Protein AF-A0A5Q4D9D0-F1 (afdb_monomer_lite)

Secondary structure (DSSP, 8-state):
---GGGHHHHHHHHHHGGGS-----PPPB-TTSSBPTT-EEEEEEEEETTEEEEEEEEES-TTSPEEEEE-SSTT---HHHHHHHHGGGTTTSEEEEEE-TTSGGG--TT--GGG--HHHHHHHHHHHHHHHHHHHT-S-EEEEEETHHHHHHHHHHHH-GGGEEEEEEES---BHHHHHHHHHHHHHHHHHHTT-HHHHHHHHHH-SSP-SSHHHHHHHHHHHHHTTSS-SS-HHHHHHHHHT-TT--HHHHHHHHHHHHHTTGGGGG-HHHHS-BHHHH-SB-SS-EEEEEETT-TTTTHHHHHHHHHH-B-SS---EEEETT-SS-HHHHSHHHHHHHHHHHHHHH------------TT--S---EEEEEEEEEEEETTTEEEEEEEEEEEEESSTTSPEEEEEEEEEEETT--EEEEEEEEEEEGGGEEEEEEEEEEEEEEEE--SBTT--GGG-EEEEEEEEEEEEEEEEEEETTEEEEEEEEEEEEEEEEE-TTSTTTTS-STTTT-EEEEEEEEEEEEE--S-SSS--SEEEEEEEEEEE-GGGBSS-EEEEEEEEEEEEEETTTEEEEEEEEEEEEEES--GGGS-EE-SSSSSTTSPTTSEE-SEEEEEEEEEEEEEETTEEEEEEEEEEEEESSGGGGGTSPPEEEEEEEEEEESSSSS-EEEEEEEEETTEEEEEEEES---

Sequence (694 aa):
MIPPALRFPLLLLAAASASGCFAHTPAIPGPDGRPLPGSIASLEKLELGGVEQWILIRGADTTNPVLLRLHGGPGAAEMPLVHRYNGNLEDHFVVVAWDQRGAGKSNRRGFDEASMTLEQFLQDAHELTLHLKARFGQERIYLVGHSWGTQLGIRLAARHPEDYWAYVGMAQLVNQERGSHVAHAWLSDRLREEGRARDLARLEALGPPPFPDHADYVRFMRMVDAQGGGMDVGFGRLAWAALRAPEYTLPDLARWLGGANRGSGPMWNAPDYRDHDLFRGVPRLDVPAYFFAGRRDYNTPLALVREYAEVLEAPAGREVVIFEGSAHTPFLAEPERFRDAMLRVRAETWAPERAAPVAAADGAAAPLRTDRVILPFLFYAPETKLGGGAVAAGYRRLAPNLPSSSVLVAATVTARRQLSLDLESEIHRPGGGRVDASAGFSHFPDRFFGVGPDTPDEAEEAYTSRNVDLRLRLQRQVRPGLRVGPQARFRWEELVEVEEGGLLAGGTLTGAEGGTWLGLGAVATWDRRDNVLQPRQGDYLTASFMGFPGALGTTGYRQAMLDARRFLPLGAASTLALRTTLQGAGGDVPVLLLPALGGRDRLRGYYEGRVRDRVVASAQGEVRFPVWWRLGGVAFGEVGQVAPRLGELTTGRPEMSAGGGLRFRLGQDAARIRVDYAVGRKGSGLYLTLGEAF

Foldseek 3Di:
DPPPVCPVVVVVVVVLLCVLVDQFWDADQDPVRFRQPQWDWDWDWDQFLNAIWIKTWGANHLLAFAEEEAEAFLAQFCVLPCCVLAVVCRDHHGYMGTQFCLYFLNVDDPRDLVCPDLVSSLRRVVVVLVVSCVQSVHQEHEYEYAHVRLSSQLVNLAVCVRHHLEYEYALHAAFQFVLQQQLLVVLLVLCVVVVVVVVNVVSVVLPGDPRLDPVSVVVSQVSCVVSQQHAPDDPVVVLVSSVPRSNARPVSVVSNVSSNVCGCPPVSNPCCNRRDHCVPSQLEGAHAYAYEAEPRHSSRDPVSLVVSLVRRHYPHHSDYHYQDQHYRCCCRRPVVVVSVVVVVSCVVRDDSDPGDSNPDPPDDAGDWDKDWDKDKDWKAKPWFGTKIWIKIKIWTDPHPPWDIKMWIWIWMAGPQRKTKIKIWTWDADPQQKIKIKIKMWIWGWGWAQDAFDPGDPVLIWIWIKTKIKIKIDIWGDPDVQKIKDKMKMKMWMATPDTDVPHPLVPPPFQCSRTKIWIKMWMKMWGDDFPAPQDGQFDKIKMWIKIWTPVVRMVFTKIKIKIKIWGWHHPPDFKIKIKIKMKMAMDGRAGPVRFDAAEIDQGQAFGHTRNYGERMKIKMKIKIWGCDDDQKIKIWMKMWMGYDNDPVCRVPDDIWIKIWMWMWGHPDPRAWTFIWIWMHTPVGIMTITDTTDSD

pLDDT: mean 87.67, std 13.87, range [31.06, 98.69]

Structure (mmCIF, N/CA/C/O backbone):
data_AF-A0A5Q4D9D0-F1
#
_entry.id   AF-A0A5Q4D9D0-F1
#
loop_
_atom_site.group_PDB
_atom_site.id
_atom_site.type_symbol
_atom_site.label_atom_id
_atom_site.label_alt_id
_atom_site.label_comp_id
_atom_site.label_asym_id
_atom_site.label_entity_id
_atom_site.label_seq_id
_atom_site.pdbx_PDB_ins_code
_atom_site.Cartn_x
_atom_site.Cartn_y
_atom_site.Cartn_z
_atom_site.occupancy
_atom_site.B_iso_or_equiv
_atom_site.auth_seq_id
_atom_site.auth_comp_id
_atom_site.auth_asym_id
_atom_site.auth_atom_id
_atom_site.pdbx_PDB_model_num
ATOM 1 N N . MET A 1 1 ? 9.213 26.055 4.264 1.00 31.47 1 MET A N 1
ATOM 2 C CA . MET A 1 1 ? 9.970 25.261 5.257 1.00 31.47 1 MET A CA 1
ATOM 3 C C . MET A 1 1 ? 8.978 24.452 6.071 1.00 31.47 1 MET A C 1
ATOM 5 O O . MET A 1 1 ? 8.044 25.041 6.591 1.00 31.47 1 MET A O 1
ATOM 9 N N . ILE A 1 2 ? 9.122 23.127 6.129 1.00 34.53 2 ILE A N 1
ATOM 10 C CA . ILE A 1 2 ? 8.236 22.263 6.927 1.00 34.53 2 ILE A CA 1
ATOM 11 C C . ILE A 1 2 ? 8.563 22.492 8.416 1.00 34.53 2 ILE A C 1
ATOM 13 O O . ILE A 1 2 ? 9.740 22.361 8.772 1.00 34.53 2 ILE A O 1
ATOM 17 N N . PRO A 1 3 ? 7.582 22.836 9.273 1.00 38.28 3 PRO A N 1
ATOM 18 C CA . PRO A 1 3 ? 7.795 23.018 10.705 1.00 38.28 3 PRO A CA 1
ATOM 19 C C . PRO A 1 3 ? 8.541 21.826 11.329 1.00 38.28 3 PRO A C 1
ATOM 21 O O . PRO A 1 3 ? 8.212 20.678 11.020 1.00 38.28 3 PRO A O 1
ATOM 24 N N . PRO A 1 4 ? 9.509 22.045 12.236 1.00 42.44 4 PRO A N 1
ATOM 25 C CA . PRO A 1 4 ? 10.195 20.966 12.956 1.00 42.44 4 PRO A CA 1
ATOM 26 C C . PRO A 1 4 ? 9.226 19.979 13.634 1.00 42.44 4 PRO A C 1
ATOM 28 O O . PRO A 1 4 ? 9.501 18.781 13.674 1.00 42.44 4 PRO A O 1
ATOM 31 N N . ALA A 1 5 ? 8.053 20.466 14.058 1.00 42.38 5 ALA A N 1
ATOM 32 C CA . ALA A 1 5 ? 6.958 19.689 14.643 1.00 42.38 5 ALA A CA 1
ATOM 33 C C . ALA A 1 5 ? 6.319 18.648 13.693 1.00 42.38 5 ALA A C 1
ATOM 35 O O . ALA A 1 5 ? 5.681 17.710 14.160 1.00 42.38 5 ALA A O 1
ATOM 36 N N . LEU A 1 6 ? 6.522 18.759 12.372 1.00 37.97 6 LEU A N 1
ATOM 37 C CA . LEU A 1 6 ? 5.982 17.841 11.355 1.00 37.97 6 LEU A CA 1
ATOM 38 C C . LEU A 1 6 ? 6.955 16.723 10.944 1.00 37.97 6 LEU A C 1
ATOM 40 O O . LEU A 1 6 ? 6.561 15.783 10.252 1.00 37.97 6 LEU A O 1
ATOM 44 N N . ARG A 1 7 ? 8.208 16.751 11.420 1.00 44.56 7 ARG A N 1
ATOM 45 C CA . ARG A 1 7 ? 9.217 15.717 11.112 1.00 44.56 7 ARG A CA 1
ATOM 46 C C . ARG A 1 7 ? 8.909 14.368 11.774 1.00 44.56 7 ARG A C 1
ATOM 48 O O . ARG A 1 7 ? 9.165 13.322 11.185 1.00 44.56 7 ARG A O 1
ATOM 55 N N . PHE A 1 8 ? 8.323 14.387 12.971 1.00 40.78 8 PHE A N 1
ATOM 56 C CA . PHE A 1 8 ? 7.950 13.185 13.727 1.00 40.78 8 PHE A CA 1
ATOM 57 C C . PHE A 1 8 ? 6.613 12.557 13.261 1.00 40.78 8 PHE A C 1
ATOM 59 O O . PHE A 1 8 ? 6.545 11.338 13.128 1.00 40.78 8 PHE A O 1
ATOM 66 N N . PRO A 1 9 ? 5.578 13.341 12.891 1.00 39.75 9 PRO A N 1
ATOM 67 C CA . PRO A 1 9 ? 4.412 12.847 12.156 1.00 39.75 9 PRO A CA 1
ATOM 68 C C . PRO A 1 9 ? 4.757 12.228 10.798 1.00 39.75 9 PRO A C 1
ATOM 70 O O . PRO A 1 9 ? 4.149 11.232 10.438 1.00 39.75 9 PRO A O 1
ATOM 73 N N . LEU A 1 10 ? 5.761 12.739 10.073 1.00 38.47 10 LEU A N 1
ATOM 74 C CA . LEU A 1 10 ? 6.289 12.099 8.855 1.00 38.47 10 LEU A CA 1
ATOM 75 C C . LEU A 1 10 ? 6.972 10.753 9.150 1.00 38.47 10 LEU A C 1
ATOM 77 O O . LEU A 1 10 ? 6.805 9.806 8.386 1.00 38.47 10 LEU A O 1
ATOM 81 N N . LEU A 1 11 ? 7.674 10.633 10.283 1.00 39.69 11 LEU A N 1
ATOM 82 C CA . LEU A 1 11 ? 8.196 9.357 10.796 1.00 39.69 11 LEU A CA 1
ATOM 83 C C . LEU A 1 11 ? 7.075 8.395 11.229 1.00 39.69 11 LEU A C 1
ATOM 85 O O . LEU A 1 11 ? 7.223 7.186 11.086 1.00 39.69 11 LEU A O 1
ATOM 89 N N . LEU A 1 12 ? 5.937 8.907 11.705 1.00 39.31 12 LEU A N 1
ATOM 90 C CA . LEU A 1 12 ? 4.759 8.106 12.048 1.00 39.31 12 LEU A CA 1
ATOM 91 C C . LEU A 1 12 ? 3.881 7.780 10.832 1.00 39.31 12 LEU A C 1
ATOM 93 O O . LEU A 1 12 ? 3.280 6.718 10.817 1.00 39.31 12 LEU A O 1
ATOM 97 N N . LEU A 1 13 ? 3.884 8.591 9.772 1.00 38.16 13 LEU A N 1
ATOM 98 C CA . LEU A 1 13 ? 3.369 8.238 8.442 1.00 38.16 13 LEU A CA 1
ATOM 99 C C . LEU A 1 13 ? 4.263 7.170 7.790 1.00 38.16 13 LEU A C 1
ATOM 101 O O . LEU A 1 13 ? 3.762 6.241 7.157 1.00 38.16 13 LEU A O 1
ATOM 105 N N . ALA A 1 14 ? 5.579 7.235 8.026 1.00 38.12 14 ALA A N 1
ATOM 106 C CA . ALA A 1 14 ? 6.535 6.173 7.706 1.00 38.12 14 ALA A CA 1
ATOM 107 C C . ALA A 1 14 ? 6.323 4.905 8.569 1.00 38.12 14 ALA A C 1
ATOM 109 O O . ALA A 1 14 ? 6.546 3.793 8.099 1.00 38.12 14 ALA A O 1
ATOM 110 N N . ALA A 1 15 ? 5.822 5.046 9.802 1.00 36.44 15 ALA A N 1
ATOM 111 C CA . ALA A 1 15 ? 5.421 3.923 10.654 1.00 36.44 15 ALA A CA 1
ATOM 112 C C . ALA A 1 15 ? 3.998 3.409 10.353 1.00 36.44 15 ALA A C 1
ATOM 114 O O . ALA A 1 15 ? 3.711 2.243 10.577 1.00 36.44 15 ALA A O 1
ATOM 115 N N . ALA A 1 16 ? 3.098 4.224 9.806 1.00 36.66 16 ALA A N 1
ATOM 116 C CA . ALA A 1 16 ? 1.737 3.829 9.439 1.00 36.66 16 ALA A CA 1
ATOM 117 C C . ALA A 1 16 ? 1.674 3.225 8.023 1.00 36.66 16 ALA A C 1
ATOM 119 O O . ALA A 1 16 ? 0.873 2.329 7.752 1.00 36.66 16 ALA A O 1
ATOM 120 N N . SER A 1 17 ? 2.636 3.577 7.164 1.00 39.12 17 SER A N 1
ATOM 121 C CA . SER A 1 17 ? 3.032 2.757 6.010 1.00 39.12 17 SER A CA 1
ATOM 122 C C . SER A 1 17 ? 3.670 1.420 6.415 1.00 39.12 17 SER A C 1
ATOM 124 O O . SER A 1 17 ? 3.821 0.543 5.562 1.00 39.12 17 SER A O 1
ATOM 126 N N . ALA A 1 18 ? 3.879 1.167 7.718 1.00 38.00 18 ALA A N 1
ATOM 127 C CA . ALA A 1 18 ? 4.105 -0.180 8.241 1.00 38.00 18 ALA A CA 1
ATOM 128 C C . ALA A 1 18 ? 2.858 -1.083 8.284 1.00 38.00 18 ALA A C 1
ATOM 130 O O . ALA A 1 18 ? 2.886 -2.205 8.782 1.00 38.00 18 ALA A O 1
ATOM 131 N N . SER A 1 19 ? 1.779 -0.650 7.644 1.00 38.28 19 SER A N 1
ATOM 132 C CA . SER A 1 19 ? 0.674 -1.519 7.234 1.00 38.28 19 SER A CA 1
ATOM 133 C C . SER A 1 19 ? 0.791 -1.989 5.775 1.00 38.28 19 SER A C 1
ATOM 135 O O . SER A 1 19 ? 0.096 -2.912 5.359 1.00 38.28 19 SER A O 1
ATOM 137 N N . GLY A 1 20 ? 1.730 -1.410 5.017 1.00 41.56 20 GLY A N 1
ATOM 138 C CA . GLY A 1 20 ? 2.315 -1.977 3.799 1.00 41.56 20 GLY A CA 1
ATOM 139 C C . GLY A 1 20 ? 3.628 -2.730 4.065 1.00 41.56 20 GLY A C 1
ATOM 140 O O . GLY A 1 20 ? 4.386 -2.959 3.131 1.00 41.56 20 GLY A O 1
ATOM 141 N N . CYS A 1 21 ? 3.937 -3.085 5.324 1.00 45.19 21 CYS A N 1
ATOM 142 C CA . CYS A 1 21 ? 5.288 -3.511 5.738 1.00 45.19 21 CYS A CA 1
ATOM 143 C C . CYS A 1 21 ? 5.679 -4.962 5.478 1.00 45.19 21 CYS A C 1
ATOM 145 O O . CYS A 1 21 ? 6.757 -5.365 5.904 1.00 45.19 21 CYS A O 1
ATOM 147 N N . PHE A 1 22 ? 4.872 -5.751 4.778 1.00 57.31 22 PHE A N 1
ATOM 148 C CA . PHE A 1 22 ? 5.328 -7.076 4.375 1.00 57.31 22 PHE A CA 1
ATOM 149 C C . PHE A 1 22 ? 5.071 -7.255 2.890 1.00 57.31 22 PHE A C 1
ATOM 151 O O . PHE A 1 22 ? 3.946 -7.542 2.467 1.00 57.31 22 PHE A O 1
ATOM 158 N N . ALA A 1 23 ? 6.143 -7.060 2.123 1.00 72.62 23 ALA A N 1
ATOM 159 C CA . ALA A 1 23 ? 6.253 -7.615 0.791 1.00 72.62 23 ALA A CA 1
ATOM 160 C C . ALA A 1 23 ? 5.864 -9.095 0.855 1.00 72.62 23 ALA A C 1
ATOM 162 O O . ALA A 1 23 ? 6.383 -9.843 1.684 1.00 72.62 23 ALA A O 1
ATOM 163 N N . HIS A 1 24 ? 4.908 -9.491 0.030 1.00 80.44 24 HIS A N 1
ATOM 164 C CA . HIS A 1 24 ? 4.485 -10.876 -0.095 1.00 80.44 24 HIS A CA 1
ATOM 165 C C . HIS A 1 24 ? 4.076 -11.116 -1.536 1.00 80.44 24 HIS A C 1
ATOM 167 O O . HIS A 1 24 ? 3.688 -10.187 -2.238 1.00 80.44 24 HIS A O 1
ATOM 173 N N . THR A 1 25 ? 4.123 -12.366 -1.962 1.00 86.06 25 THR A N 1
ATOM 174 C CA . THR A 1 25 ? 3.561 -12.755 -3.247 1.00 86.06 25 THR A CA 1
ATOM 175 C C . THR A 1 25 ? 2.272 -13.547 -2.994 1.00 86.06 25 THR A C 1
ATOM 177 O O . THR A 1 25 ? 2.242 -14.369 -2.073 1.00 86.06 25 THR A O 1
ATOM 180 N N . PRO A 1 26 ? 1.153 -13.253 -3.681 1.00 85.06 26 PRO A N 1
ATOM 181 C CA . PRO A 1 26 ? -0.118 -13.930 -3.432 1.00 85.06 26 PRO A CA 1
ATOM 182 C C . PRO A 1 26 ? -0.058 -15.390 -3.897 1.00 85.06 26 PRO A C 1
ATOM 184 O O . PRO A 1 26 ? 0.570 -15.693 -4.905 1.00 85.06 26 PRO A O 1
ATOM 187 N N . ALA A 1 27 ? -0.734 -16.300 -3.197 1.00 87.56 27 ALA A N 1
ATOM 188 C CA . ALA A 1 27 ? -0.832 -17.690 -3.646 1.00 87.56 27 ALA A CA 1
ATOM 189 C C . ALA A 1 27 ? -1.518 -17.789 -5.022 1.00 87.56 27 ALA A C 1
ATOM 191 O O . ALA A 1 27 ? -2.399 -16.984 -5.329 1.00 87.56 27 ALA A O 1
ATOM 192 N N . ILE A 1 28 ? -1.138 -18.788 -5.822 1.00 86.62 28 ILE A N 1
ATOM 193 C CA . ILE A 1 28 ? -1.804 -19.097 -7.094 1.00 86.62 28 ILE A CA 1
ATOM 194 C C . ILE A 1 28 ? -3.143 -19.778 -6.767 1.00 86.62 28 ILE A C 1
ATOM 196 O O . ILE A 1 28 ? -3.136 -20.818 -6.103 1.00 86.62 28 ILE A O 1
ATOM 200 N N . PRO A 1 29 ? -4.295 -19.187 -7.134 1.00 82.25 29 PRO A N 1
ATOM 201 C CA . PRO A 1 29 ? -5.594 -19.725 -6.755 1.00 82.25 29 PRO A CA 1
ATOM 202 C C . PRO A 1 29 ? -5.981 -20.922 -7.633 1.00 82.25 29 PRO A C 1
ATOM 204 O O . PRO A 1 29 ? -5.886 -20.866 -8.855 1.00 82.25 29 PRO A O 1
ATOM 207 N N . GLY A 1 30 ? -6.472 -21.990 -7.008 1.00 83.31 30 GLY A N 1
ATOM 208 C CA . GLY A 1 30 ? -7.179 -23.076 -7.675 1.00 83.31 30 GLY A CA 1
ATOM 209 C C . GLY A 1 30 ? -8.650 -22.728 -7.959 1.00 83.31 30 GLY A C 1
ATOM 210 O O . GLY A 1 30 ? -9.130 -21.659 -7.564 1.00 83.31 30 GLY A O 1
ATOM 211 N N . PRO A 1 31 ? -9.407 -23.638 -8.603 1.00 78.38 31 PRO A N 1
ATOM 212 C CA . PRO A 1 31 ? -10.805 -23.405 -8.988 1.00 78.38 31 PRO A CA 1
ATOM 213 C C . PRO A 1 31 ? -11.756 -23.073 -7.824 1.00 78.38 31 PRO A C 1
ATOM 215 O O . PRO A 1 31 ? -12.796 -22.453 -8.030 1.00 78.38 31 PRO A O 1
ATOM 218 N N . ASP A 1 32 ? -11.410 -23.474 -6.600 1.00 74.94 32 ASP A N 1
ATOM 219 C CA . ASP A 1 32 ? -12.175 -23.233 -5.371 1.00 74.94 32 ASP A CA 1
ATOM 220 C C . ASP A 1 32 ? -11.733 -21.964 -4.607 1.00 74.94 32 ASP A C 1
ATOM 222 O O . ASP A 1 32 ? -12.229 -21.683 -3.511 1.00 74.94 32 ASP A O 1
ATOM 226 N N . GLY A 1 33 ? -10.790 -21.198 -5.168 1.00 72.88 33 GLY A N 1
ATOM 227 C CA . GLY A 1 33 ? -10.218 -19.993 -4.566 1.00 72.88 33 GLY A CA 1
ATOM 228 C C . GLY A 1 33 ? -9.201 -20.250 -3.447 1.00 72.88 33 GLY A C 1
ATOM 229 O O . GLY A 1 33 ? -8.740 -19.291 -2.822 1.00 72.88 33 GLY A O 1
ATOM 230 N N . ARG A 1 34 ? -8.837 -21.509 -3.164 1.00 78.00 34 ARG A N 1
ATOM 231 C CA . ARG A 1 34 ? -7.731 -21.869 -2.255 1.00 78.00 34 ARG A CA 1
ATOM 232 C C . ARG A 1 34 ? -6.407 -21.925 -3.027 1.00 78.00 34 ARG A C 1
ATOM 234 O O . ARG A 1 34 ? -6.443 -21.972 -4.250 1.00 78.00 34 ARG A O 1
ATOM 241 N N . PRO A 1 35 ? -5.233 -21.910 -2.366 1.00 82.75 35 PRO A N 1
ATOM 242 C CA . PRO A 1 35 ? -3.968 -22.147 -3.053 1.00 82.75 35 PRO A CA 1
ATOM 243 C C . PRO A 1 35 ? -4.016 -23.470 -3.807 1.00 82.75 35 PRO A C 1
ATOM 245 O O . PRO A 1 35 ? -4.400 -24.489 -3.229 1.00 82.75 35 PRO A O 1
ATOM 248 N N . LEU A 1 36 ? -3.632 -23.438 -5.079 1.00 87.75 36 LEU A N 1
ATOM 249 C CA . LEU A 1 36 ? -3.577 -24.610 -5.937 1.00 87.75 36 LEU A CA 1
ATOM 250 C C . LEU A 1 36 ? -2.598 -25.634 -5.325 1.00 87.75 36 LEU A C 1
ATOM 252 O O . LEU A 1 36 ? -1.430 -25.296 -5.110 1.00 87.75 36 LEU A O 1
ATOM 256 N N . PRO A 1 37 ? -3.034 -26.861 -4.984 1.00 87.12 37 PRO A N 1
ATOM 257 C CA . PRO A 1 37 ? -2.132 -27.881 -4.455 1.00 87.12 37 PRO A CA 1
ATOM 258 C C . PRO A 1 37 ? -0.984 -28.164 -5.429 1.00 87.12 37 PRO A C 1
ATOM 260 O O . PRO A 1 37 ? -1.216 -28.274 -6.627 1.00 87.12 37 PRO A O 1
ATOM 263 N N . GLY A 1 38 ? 0.244 -28.269 -4.919 1.00 87.44 38 GLY A N 1
ATOM 264 C CA . GLY A 1 38 ? 1.442 -28.433 -5.753 1.00 87.44 38 GLY A CA 1
ATOM 265 C C . GLY A 1 38 ? 1.986 -27.133 -6.361 1.00 87.44 38 GLY A C 1
ATOM 266 O O . GLY A 1 38 ? 3.071 -27.163 -6.930 1.00 87.44 38 GLY A O 1
ATOM 267 N N . SER A 1 39 ? 1.301 -25.994 -6.201 1.00 93.25 39 SER A N 1
ATOM 268 C CA . SER A 1 39 ? 1.821 -24.683 -6.614 1.00 93.25 39 SER A CA 1
ATOM 269 C C . SER A 1 39 ? 2.805 -24.086 -5.603 1.00 93.25 39 SER A C 1
ATOM 271 O O . SER A 1 39 ? 2.814 -24.432 -4.418 1.00 93.25 39 SER A O 1
ATOM 273 N N . ILE A 1 40 ? 3.616 -23.136 -6.067 1.00 93.69 40 ILE A N 1
ATOM 274 C CA . ILE A 1 40 ? 4.530 -22.339 -5.253 1.00 93.69 40 ILE A CA 1
ATOM 275 C C . ILE A 1 40 ? 4.354 -20.849 -5.547 1.00 93.69 40 ILE A C 1
ATOM 277 O O . ILE A 1 40 ? 4.232 -20.425 -6.693 1.00 93.69 40 ILE A O 1
ATOM 281 N N . ALA A 1 41 ? 4.354 -20.045 -4.488 1.00 94.31 41 ALA A N 1
ATOM 282 C CA . ALA A 1 41 ? 4.418 -18.592 -4.551 1.00 94.31 41 ALA A CA 1
ATOM 283 C C . ALA A 1 41 ? 5.215 -18.113 -3.333 1.00 94.31 41 ALA A C 1
ATOM 285 O O . ALA A 1 41 ? 4.699 -18.094 -2.215 1.00 94.31 41 ALA A O 1
ATOM 286 N N . SER A 1 42 ? 6.487 -17.779 -3.538 1.00 92.75 42 SER A N 1
ATOM 287 C CA . SER A 1 42 ? 7.417 -17.454 -2.460 1.00 92.75 42 SER A CA 1
ATOM 288 C C . SER A 1 42 ? 8.284 -16.243 -2.783 1.00 92.75 42 SER A C 1
ATOM 290 O O . SER A 1 42 ? 8.725 -16.064 -3.914 1.00 92.75 42 SER A O 1
ATOM 292 N N . LEU A 1 43 ? 8.531 -15.411 -1.773 1.00 93.31 43 LEU A N 1
ATOM 293 C CA . LEU A 1 43 ? 9.432 -14.265 -1.842 1.00 93.31 43 LEU A CA 1
ATOM 294 C C . LEU A 1 43 ? 10.483 -14.433 -0.749 1.00 93.31 43 LEU A C 1
ATOM 296 O O . LEU A 1 43 ? 10.161 -14.363 0.439 1.00 93.31 43 LEU A O 1
ATOM 300 N N . GLU A 1 44 ? 11.726 -14.666 -1.150 1.00 92.44 44 GLU A N 1
ATOM 301 C CA . GLU A 1 44 ? 12.759 -15.207 -0.270 1.00 92.44 44 GLU A CA 1
ATOM 302 C C . GLU A 1 44 ? 14.051 -14.411 -0.348 1.00 92.44 44 GLU A C 1
ATOM 304 O O . GLU A 1 44 ? 14.336 -13.746 -1.346 1.00 92.44 44 GLU A O 1
ATOM 309 N N . LYS A 1 45 ? 14.836 -14.511 0.725 1.00 93.12 45 LYS A N 1
ATOM 310 C CA . LYS A 1 45 ? 16.213 -14.036 0.763 1.00 93.12 45 LYS A CA 1
ATOM 311 C C . LYS A 1 45 ? 17.163 -15.215 0.732 1.00 93.12 45 LYS A C 1
ATOM 313 O O . LYS A 1 45 ? 16.944 -16.179 1.461 1.00 93.12 45 LYS A O 1
ATOM 318 N N . LEU A 1 46 ? 18.229 -15.080 -0.039 1.00 93.50 46 LEU A N 1
ATOM 319 C CA . LEU A 1 46 ? 19.335 -16.022 -0.103 1.00 93.50 46 LEU A CA 1
ATOM 320 C C . LEU A 1 46 ? 20.650 -15.270 0.062 1.00 93.50 46 LEU A C 1
ATOM 322 O O . LEU A 1 46 ? 20.751 -14.102 -0.306 1.00 93.50 46 LEU A O 1
ATOM 326 N N . GLU A 1 47 ? 21.655 -15.935 0.612 1.00 95.38 47 GLU A N 1
ATOM 327 C CA . GLU A 1 47 ? 23.025 -15.437 0.582 1.00 95.38 47 GLU A CA 1
ATOM 328 C C . GLU A 1 47 ? 23.674 -15.921 -0.717 1.00 95.38 47 GLU A C 1
ATOM 330 O O . GLU A 1 47 ? 23.756 -17.125 -0.941 1.00 95.38 47 GLU A O 1
ATOM 335 N N . LEU A 1 48 ? 24.062 -14.983 -1.582 1.00 95.12 48 LEU A N 1
ATOM 336 C CA . LEU A 1 48 ? 24.715 -15.245 -2.867 1.00 95.12 48 LEU A CA 1
ATOM 337 C C . LEU A 1 48 ? 25.945 -14.344 -2.967 1.00 95.12 48 LEU A C 1
ATOM 339 O O . LEU A 1 48 ? 25.824 -13.125 -2.781 1.00 95.12 48 LEU A O 1
ATOM 343 N N . GLY A 1 49 ? 27.120 -14.930 -3.198 1.00 92.38 49 GLY A N 1
ATOM 344 C CA . GLY A 1 49 ? 28.392 -14.206 -3.246 1.00 92.38 49 GLY A CA 1
ATOM 345 C C . GLY A 1 49 ? 28.628 -13.326 -2.013 1.00 92.38 49 GLY A C 1
ATOM 346 O O . GLY A 1 49 ? 28.953 -12.140 -2.141 1.00 92.38 49 GLY A O 1
ATOM 347 N N . GLY A 1 50 ? 28.354 -13.879 -0.823 1.00 89.62 50 GLY A N 1
ATOM 348 C CA . GLY A 1 50 ? 28.570 -13.243 0.485 1.00 89.62 50 GLY A CA 1
ATOM 349 C C . GLY A 1 50 ? 27.628 -12.084 0.834 1.00 89.62 50 GLY A C 1
ATOM 350 O O . GLY A 1 50 ? 27.885 -11.339 1.785 1.00 89.62 50 GLY A O 1
ATOM 351 N N . VAL A 1 51 ? 26.548 -11.874 0.072 1.00 92.75 51 VAL A N 1
ATOM 352 C CA . VAL A 1 51 ? 25.548 -10.836 0.362 1.00 92.75 51 VAL A CA 1
ATOM 353 C C . VAL A 1 51 ? 24.127 -11.382 0.283 1.00 92.75 51 VAL A C 1
ATOM 355 O O . VAL A 1 51 ? 23.814 -12.243 -0.531 1.00 92.75 51 VAL A O 1
ATOM 358 N N . GLU A 1 52 ? 23.238 -10.847 1.123 1.00 93.81 52 GLU A N 1
ATOM 359 C CA . GLU A 1 52 ? 21.808 -11.156 1.042 1.00 93.81 52 GLU A CA 1
ATOM 360 C C . GLU A 1 52 ? 21.200 -10.570 -0.240 1.00 93.81 52 GLU A C 1
ATOM 362 O O . GLU A 1 52 ? 21.247 -9.355 -0.464 1.00 93.81 52 GLU A O 1
ATOM 367 N N . GLN A 1 53 ? 20.562 -11.423 -1.035 1.00 96.69 53 GLN A N 1
ATOM 368 C CA . GLN A 1 53 ? 19.841 -11.076 -2.257 1.00 96.69 53 GLN A CA 1
ATOM 369 C C . GLN A 1 53 ? 18.432 -11.678 -2.248 1.00 96.69 53 GLN A C 1
ATOM 371 O O . GLN A 1 53 ? 18.154 -12.628 -1.517 1.00 96.69 53 GLN A O 1
ATOM 376 N N . TRP A 1 54 ? 17.518 -11.106 -3.029 1.00 97.19 54 TRP A N 1
ATOM 377 C CA . TRP A 1 54 ? 16.107 -11.488 -3.043 1.00 97.19 54 TRP A CA 1
ATOM 378 C C . TRP A 1 54 ? 15.696 -12.188 -4.327 1.00 97.19 54 TRP A C 1
ATOM 380 O O . TRP A 1 54 ? 15.986 -11.714 -5.427 1.00 97.19 54 TRP A O 1
ATOM 390 N N . ILE A 1 55 ? 14.906 -13.246 -4.175 1.00 97.38 55 ILE A N 1
ATOM 391 C CA . ILE A 1 55 ? 14.272 -13.954 -5.283 1.00 97.38 55 ILE A CA 1
ATOM 392 C C . ILE A 1 55 ? 12.762 -14.064 -5.074 1.00 97.38 55 ILE A C 1
ATOM 394 O O . ILE A 1 55 ? 12.268 -14.179 -3.951 1.00 97.38 55 ILE A O 1
ATOM 398 N N . LEU A 1 56 ? 12.031 -14.038 -6.180 1.00 96.88 56 LEU A N 1
ATOM 399 C CA . LEU A 1 56 ? 10.605 -14.316 -6.274 1.00 96.88 56 LEU A CA 1
ATOM 400 C C . LEU A 1 56 ? 10.430 -15.601 -7.078 1.00 96.88 56 LEU A C 1
ATOM 402 O O . LEU A 1 56 ? 10.853 -15.654 -8.228 1.00 96.88 56 LEU A O 1
ATOM 406 N N . ILE A 1 57 ? 9.792 -16.605 -6.484 1.00 96.62 57 ILE A N 1
ATOM 407 C CA . ILE A 1 57 ? 9.518 -17.906 -7.095 1.00 96.62 57 ILE A CA 1
ATOM 408 C C . ILE A 1 57 ? 8.008 -18.071 -7.228 1.00 96.62 57 ILE A C 1
ATOM 410 O O . ILE A 1 57 ? 7.294 -17.999 -6.224 1.00 96.62 57 ILE A O 1
ATOM 414 N N . ARG A 1 58 ? 7.512 -18.322 -8.441 1.00 96.25 58 ARG A N 1
ATOM 415 C CA . ARG A 1 58 ? 6.086 -18.563 -8.696 1.00 96.25 58 ARG A CA 1
ATOM 416 C C . ARG A 1 58 ? 5.883 -19.656 -9.745 1.00 96.25 58 ARG A C 1
ATOM 418 O O . ARG A 1 58 ? 6.572 -19.658 -10.757 1.00 96.25 58 ARG A O 1
ATOM 425 N N . GLY A 1 59 ? 4.945 -20.569 -9.519 1.00 95.88 59 GLY A N 1
ATOM 426 C CA . GLY A 1 59 ? 4.589 -21.619 -10.478 1.00 95.88 59 GLY A CA 1
ATOM 427 C C . GLY A 1 59 ? 3.372 -22.421 -10.025 1.00 95.88 59 GLY A C 1
ATOM 428 O O . GLY A 1 59 ? 3.257 -22.752 -8.846 1.00 95.88 59 GLY A O 1
ATOM 429 N N . ALA A 1 60 ? 2.456 -22.721 -10.942 1.00 94.69 60 ALA A N 1
ATOM 430 C CA . ALA A 1 60 ? 1.220 -23.458 -10.676 1.00 94.69 60 ALA A CA 1
ATOM 431 C C . ALA A 1 60 ? 1.473 -24.933 -10.310 1.00 94.69 60 ALA A C 1
ATOM 433 O O . ALA A 1 60 ? 0.652 -25.545 -9.633 1.00 94.69 60 ALA A O 1
ATOM 434 N N . ASP A 1 61 ? 2.627 -25.469 -10.708 1.00 93.31 61 ASP A N 1
ATOM 435 C CA . ASP A 1 61 ? 3.083 -26.827 -10.421 1.00 93.31 61 ASP A CA 1
ATOM 436 C C . ASP A 1 61 ? 4.604 -26.808 -10.197 1.00 93.31 61 ASP A C 1
ATOM 438 O O . ASP A 1 61 ? 5.356 -26.354 -11.062 1.00 93.31 61 ASP A O 1
ATOM 442 N N . THR A 1 62 ? 5.072 -27.271 -9.037 1.00 93.56 62 THR A N 1
ATOM 443 C CA . THR A 1 62 ? 6.505 -27.333 -8.695 1.00 93.56 62 THR A CA 1
ATOM 444 C C . THR A 1 62 ? 7.295 -28.352 -9.513 1.00 93.56 62 THR A C 1
ATOM 446 O O . THR A 1 62 ? 8.524 -28.315 -9.482 1.00 93.56 62 THR A O 1
ATOM 449 N N . THR A 1 63 ? 6.624 -29.239 -10.251 1.00 90.94 63 THR A N 1
ATOM 450 C CA . THR A 1 63 ? 7.256 -30.206 -11.162 1.00 90.94 63 THR A CA 1
ATOM 451 C C . THR A 1 63 ? 7.532 -29.630 -12.553 1.00 90.94 63 THR A C 1
ATOM 453 O O . THR A 1 63 ? 8.270 -30.233 -13.333 1.00 90.94 63 THR A O 1
ATOM 456 N N . ASN A 1 64 ? 6.988 -28.448 -12.870 1.00 94.62 64 ASN A N 1
ATOM 457 C CA . ASN A 1 64 ? 7.316 -27.741 -14.103 1.00 94.62 64 ASN A CA 1
ATOM 458 C C . ASN A 1 64 ? 8.807 -27.356 -14.148 1.00 94.62 64 ASN A C 1
ATOM 460 O O . ASN A 1 64 ? 9.430 -27.142 -13.103 1.00 94.62 64 ASN A O 1
ATOM 464 N N . PRO A 1 65 ? 9.395 -27.203 -15.350 1.00 95.81 65 PRO A N 1
ATOM 465 C CA . PRO A 1 65 ? 10.786 -26.797 -15.467 1.00 95.81 65 PRO A CA 1
ATOM 466 C C . PRO A 1 65 ? 11.007 -25.413 -14.849 1.00 95.81 65 PRO A C 1
ATOM 468 O O . PRO A 1 65 ? 10.197 -24.497 -15.031 1.00 95.81 65 PRO A O 1
ATOM 471 N N . VAL A 1 66 ? 12.110 -25.256 -14.119 1.00 98.19 66 VAL A N 1
ATOM 472 C CA . VAL A 1 66 ? 12.484 -23.964 -13.528 1.00 98.19 66 VAL A CA 1
ATOM 473 C C . VAL A 1 66 ? 12.975 -23.018 -14.621 1.00 98.19 66 VAL A C 1
ATOM 475 O O . VAL A 1 66 ? 13.740 -23.417 -15.495 1.00 98.19 66 VAL A O 1
ATOM 478 N N . LEU A 1 67 ? 12.558 -21.754 -14.563 1.00 98.12 67 LEU A N 1
ATOM 479 C CA . LEU A 1 67 ? 12.991 -20.678 -15.452 1.00 98.12 67 LEU A CA 1
ATOM 480 C C . LEU A 1 67 ? 13.601 -19.553 -14.616 1.00 98.12 67 LEU A C 1
ATOM 482 O O . LEU A 1 67 ? 12.880 -18.803 -13.958 1.00 98.12 67 LEU A O 1
ATOM 486 N N . LEU A 1 68 ? 14.928 -19.421 -14.658 1.00 98.38 68 LEU A N 1
ATOM 487 C CA . LEU A 1 68 ? 15.659 -18.339 -14.006 1.00 98.38 68 LEU A CA 1
ATOM 488 C C . LEU A 1 68 ? 15.759 -17.123 -14.930 1.00 98.38 68 LEU A C 1
ATOM 490 O O . LEU A 1 68 ? 16.270 -17.211 -16.049 1.00 98.38 68 LEU A O 1
ATOM 494 N N . ARG A 1 69 ? 15.291 -15.972 -14.443 1.00 96.94 69 ARG A N 1
ATOM 495 C CA . ARG A 1 69 ? 15.263 -14.713 -15.186 1.00 96.94 69 ARG A CA 1
ATOM 496 C C . ARG A 1 69 ? 16.307 -13.727 -14.666 1.00 96.94 69 ARG A C 1
ATOM 498 O O . ARG A 1 69 ? 16.261 -13.317 -13.506 1.00 96.94 69 ARG A O 1
ATOM 505 N N . LEU A 1 70 ? 17.197 -13.298 -15.556 1.00 97.88 70 LEU A N 1
ATOM 506 C CA . LEU A 1 70 ? 18.246 -12.312 -15.305 1.00 97.88 70 LEU A CA 1
ATOM 507 C C . LEU A 1 70 ? 17.825 -10.965 -15.910 1.00 97.88 70 LEU A C 1
ATOM 509 O O . LEU A 1 70 ? 17.773 -10.819 -17.132 1.00 97.88 70 LEU A O 1
ATOM 513 N N . HIS A 1 71 ? 17.482 -9.994 -15.062 1.00 95.94 71 HIS A N 1
ATOM 514 C CA . HIS A 1 71 ? 17.029 -8.670 -15.508 1.00 95.94 71 HIS A CA 1
ATOM 515 C C . HIS A 1 71 ? 18.110 -7.846 -16.233 1.00 95.94 71 HIS A C 1
ATOM 517 O O . HIS A 1 71 ? 19.316 -8.045 -16.051 1.00 95.94 71 HIS A O 1
ATOM 523 N N . GLY A 1 72 ? 17.639 -6.881 -17.022 1.00 89.06 72 GLY A N 1
ATOM 524 C CA . GLY A 1 72 ? 18.428 -5.878 -17.728 1.00 89.06 72 GLY A CA 1
ATOM 525 C C . GLY A 1 72 ? 18.801 -4.699 -16.849 1.00 89.06 72 GLY A C 1
ATOM 526 O O . GLY A 1 72 ? 18.199 -4.512 -15.799 1.00 89.06 72 GLY A O 1
ATOM 527 N N . GLY A 1 73 ? 19.815 -3.934 -17.275 1.00 86.06 73 GLY A N 1
ATOM 528 C CA . GLY A 1 73 ? 20.539 -2.961 -16.452 1.00 86.06 73 GLY A CA 1
ATOM 529 C C . GLY A 1 73 ? 21.094 -3.591 -15.161 1.00 86.06 73 GLY A C 1
ATOM 530 O O . GLY A 1 73 ? 20.321 -4.115 -14.363 1.00 86.06 73 GLY A O 1
ATOM 531 N N . PRO A 1 74 ? 22.396 -3.513 -14.850 1.00 86.19 74 PRO A N 1
ATOM 532 C CA . PRO A 1 74 ? 22.919 -4.156 -13.634 1.00 86.19 74 PRO A CA 1
ATOM 533 C C . PRO A 1 74 ? 22.221 -3.710 -12.331 1.00 86.19 74 PRO A C 1
ATOM 535 O O . PRO A 1 74 ? 22.249 -4.440 -11.348 1.00 86.19 74 PRO A O 1
ATOM 538 N N . GLY A 1 75 ? 21.504 -2.575 -12.333 1.00 87.38 75 GLY A N 1
ATOM 539 C CA . GLY A 1 75 ? 20.626 -2.139 -11.240 1.00 87.38 75 GLY A CA 1
ATOM 540 C C . GLY A 1 75 ? 19.108 -2.105 -11.517 1.00 87.38 75 GLY A C 1
ATOM 541 O O . GLY A 1 75 ? 18.349 -1.770 -10.603 1.00 87.38 75 GLY A O 1
ATOM 542 N N . ALA A 1 76 ? 18.626 -2.417 -12.727 1.00 88.69 76 ALA A N 1
ATOM 543 C CA . ALA A 1 76 ? 17.218 -2.235 -13.116 1.00 88.69 76 ALA A CA 1
ATOM 544 C C . ALA A 1 76 ? 16.381 -3.511 -12.908 1.00 88.69 76 ALA A C 1
ATOM 546 O O . ALA A 1 76 ? 15.912 -4.150 -13.842 1.00 88.69 76 ALA A O 1
ATOM 547 N N . ALA A 1 77 ? 16.176 -3.858 -11.637 1.00 93.19 77 ALA A N 1
ATOM 548 C CA . ALA A 1 77 ? 15.397 -5.021 -11.219 1.00 93.19 77 ALA A CA 1
ATOM 549 C C . ALA A 1 77 ? 14.005 -5.106 -11.878 1.00 93.19 77 ALA A C 1
ATOM 551 O O . ALA A 1 77 ? 13.253 -4.133 -11.925 1.00 93.19 77 ALA A O 1
ATOM 552 N N . GLU A 1 78 ? 13.623 -6.300 -12.330 1.00 94.06 78 GLU A N 1
ATOM 553 C CA . GLU A 1 78 ? 12.362 -6.516 -13.056 1.00 94.06 78 GLU A CA 1
ATOM 554 C C . GLU A 1 78 ? 11.318 -7.314 -12.272 1.00 94.06 78 GLU A C 1
ATOM 556 O O . GLU A 1 78 ? 10.172 -7.396 -12.712 1.00 94.06 78 GLU A O 1
ATOM 561 N N . MET A 1 79 ? 11.660 -7.830 -11.084 1.00 94.50 79 MET A N 1
ATOM 562 C CA . MET A 1 79 ? 10.737 -8.542 -10.189 1.00 94.50 79 MET A CA 1
ATOM 563 C C . MET A 1 79 ? 9.353 -7.875 -10.030 1.00 94.50 79 MET A C 1
ATOM 565 O O . MET A 1 79 ? 8.360 -8.593 -10.159 1.00 94.50 79 MET A O 1
ATOM 569 N N . PRO A 1 80 ? 9.216 -6.543 -9.824 1.00 89.31 80 PRO A N 1
ATOM 570 C CA . PRO A 1 80 ? 7.897 -5.933 -9.637 1.00 89.31 80 PRO A CA 1
ATOM 571 C C . PRO A 1 80 ? 7.046 -5.897 -10.921 1.00 89.31 80 PRO A C 1
ATOM 573 O O . PRO A 1 80 ? 5.876 -5.513 -10.883 1.00 89.31 80 PRO A O 1
ATOM 576 N N . LEU A 1 81 ? 7.620 -6.265 -12.069 1.00 89.81 81 LEU A N 1
ATOM 577 C CA . LEU A 1 81 ? 6.963 -6.268 -13.375 1.00 89.81 81 LEU A CA 1
ATOM 578 C C . LEU A 1 81 ? 6.584 -7.687 -13.824 1.00 89.81 81 LEU A C 1
ATOM 580 O O . LEU A 1 81 ? 5.549 -7.845 -14.472 1.00 89.81 81 LEU A O 1
ATOM 584 N N . VAL A 1 82 ? 7.376 -8.704 -13.451 1.00 83.69 82 VAL A N 1
ATOM 585 C CA . VAL A 1 82 ? 7.231 -10.090 -13.942 1.00 83.69 82 VAL A CA 1
ATOM 586 C C . VAL A 1 82 ? 5.833 -10.641 -13.693 1.00 83.69 82 VAL A C 1
ATOM 588 O O . VAL A 1 82 ? 5.178 -11.077 -14.632 1.00 83.69 82 VAL A O 1
ATOM 591 N N . HIS A 1 83 ? 5.326 -10.558 -12.464 1.00 81.12 83 HIS A N 1
ATOM 592 C CA . HIS A 1 83 ? 4.008 -11.107 -12.129 1.00 81.12 83 HIS A CA 1
ATOM 593 C C . HIS A 1 83 ? 2.881 -10.431 -12.940 1.00 81.12 83 HIS A C 1
ATOM 595 O O . HIS A 1 83 ? 1.945 -11.083 -13.394 1.00 81.12 83 HIS A O 1
ATOM 601 N N . ARG A 1 84 ? 2.986 -9.122 -13.209 1.00 83.06 84 ARG A N 1
ATOM 602 C CA . ARG A 1 84 ? 1.960 -8.388 -13.964 1.00 83.06 84 ARG A CA 1
ATOM 603 C C . ARG A 1 84 ? 1.936 -8.741 -15.450 1.00 83.06 84 ARG A C 1
ATOM 605 O O . ARG A 1 84 ? 0.852 -8.795 -16.023 1.00 83.06 84 ARG A O 1
ATOM 612 N N . TYR A 1 85 ? 3.103 -8.851 -16.077 1.00 85.25 85 TYR A N 1
ATOM 613 C CA . TYR A 1 85 ? 3.207 -8.972 -17.535 1.00 85.25 85 TYR A CA 1
ATOM 614 C C . TYR A 1 85 ? 3.462 -10.406 -18.001 1.00 85.25 85 TYR A C 1
ATOM 616 O O . TYR A 1 85 ? 3.175 -10.726 -19.146 1.00 85.25 85 TYR A O 1
ATOM 624 N N . ASN A 1 86 ? 3.966 -11.275 -17.127 1.00 86.31 86 ASN A N 1
ATOM 625 C CA . ASN A 1 86 ? 4.409 -12.624 -17.472 1.00 86.31 86 ASN A CA 1
ATOM 626 C C . ASN A 1 86 ? 3.887 -13.689 -16.493 1.00 86.31 86 ASN A C 1
ATOM 628 O O . ASN A 1 86 ? 4.385 -14.810 -16.496 1.00 86.31 86 ASN A O 1
ATOM 632 N N . GLY A 1 87 ? 2.877 -13.367 -15.673 1.00 86.06 87 GLY A N 1
ATOM 633 C CA . GLY A 1 87 ? 2.245 -14.335 -14.765 1.00 86.06 87 GLY A CA 1
ATOM 634 C C . GLY A 1 87 ? 1.603 -15.525 -15.492 1.00 86.06 87 GLY A C 1
ATOM 635 O O . GLY A 1 87 ? 1.473 -16.598 -14.922 1.00 86.06 87 GLY A O 1
ATOM 636 N N . ASN A 1 88 ? 1.289 -15.377 -16.782 1.00 86.88 88 ASN A N 1
ATOM 637 C CA . ASN A 1 88 ? 0.820 -16.460 -17.653 1.00 86.88 88 ASN A CA 1
ATOM 638 C C . ASN A 1 88 ? 1.890 -17.538 -17.950 1.00 86.88 88 ASN A C 1
ATOM 640 O O . ASN A 1 88 ? 1.557 -18.585 -18.495 1.00 86.88 88 ASN A O 1
ATOM 644 N N . LEU A 1 89 ? 3.166 -17.308 -17.619 1.00 94.38 89 LEU A N 1
ATOM 645 C CA . LEU A 1 89 ? 4.208 -18.341 -17.680 1.00 94.38 89 LEU A CA 1
ATOM 646 C C . LEU A 1 89 ? 4.184 -19.275 -16.465 1.00 94.38 89 LEU A C 1
ATOM 648 O O . LEU A 1 89 ? 4.712 -20.383 -16.553 1.00 94.38 89 LEU A O 1
ATOM 652 N N . GLU A 1 90 ? 3.574 -18.853 -15.353 1.00 95.12 90 GLU A N 1
ATOM 653 C CA . GLU A 1 90 ? 3.539 -19.610 -14.093 1.00 95.12 90 GLU A CA 1
ATOM 654 C C . GLU A 1 90 ? 2.782 -20.940 -14.245 1.00 95.12 90 GLU A C 1
ATOM 656 O O . GLU A 1 90 ? 3.059 -21.889 -13.518 1.00 95.12 90 GLU A O 1
ATOM 661 N N . ASP A 1 91 ? 1.890 -21.056 -15.233 1.00 93.50 91 ASP A N 1
ATOM 662 C CA . ASP A 1 91 ? 1.171 -22.298 -15.546 1.00 93.50 91 ASP A CA 1
ATOM 663 C C . ASP A 1 91 ? 2.074 -23.382 -16.169 1.00 93.50 91 ASP A C 1
ATOM 665 O O . ASP A 1 91 ? 1.739 -24.568 -16.166 1.00 93.50 91 ASP A O 1
ATOM 669 N N . HIS A 1 92 ? 3.235 -22.993 -16.701 1.00 94.94 92 HIS A N 1
ATOM 670 C CA . HIS A 1 92 ? 4.091 -23.857 -17.522 1.00 94.94 92 HIS A CA 1
ATOM 671 C C . HIS A 1 92 ? 5.528 -23.985 -17.010 1.00 94.94 92 HIS A C 1
ATOM 673 O O . HIS A 1 92 ? 6.241 -24.915 -17.405 1.00 94.94 92 HIS A O 1
ATOM 679 N N . PHE A 1 93 ? 5.945 -23.061 -16.145 1.00 97.31 93 PHE A N 1
ATOM 680 C CA . PHE A 1 93 ? 7.275 -22.982 -15.557 1.00 97.31 93 PHE A CA 1
ATOM 681 C C . PHE A 1 93 ? 7.183 -22.646 -14.070 1.00 97.31 93 PHE A C 1
ATOM 683 O O . PHE A 1 93 ? 6.267 -21.950 -13.631 1.00 97.31 93 PHE A O 1
ATOM 690 N N . VAL A 1 94 ? 8.201 -23.049 -13.313 1.00 97.44 94 VAL A N 1
ATOM 691 C CA . VAL A 1 94 ? 8.516 -22.389 -12.043 1.00 97.44 94 VAL A CA 1
ATOM 692 C C . VAL A 1 94 ? 9.366 -21.162 -12.370 1.00 97.44 94 VAL A C 1
ATOM 694 O O . VAL A 1 94 ? 10.569 -21.265 -12.605 1.00 97.44 94 VAL A O 1
ATOM 697 N N . VAL A 1 95 ? 8.733 -19.994 -12.441 1.00 97.75 95 VAL A N 1
ATOM 698 C CA . VAL A 1 95 ? 9.371 -18.727 -12.806 1.00 97.75 95 VAL A CA 1
ATOM 699 C C . VAL A 1 95 ? 10.095 -18.145 -11.597 1.00 97.75 95 VAL A C 1
ATOM 701 O O . VAL A 1 95 ? 9.491 -17.898 -10.551 1.00 97.75 95 VAL A O 1
ATOM 704 N N . VAL A 1 96 ? 11.390 -17.882 -11.761 1.00 98.06 96 VAL A N 1
ATOM 705 C CA . VAL A 1 96 ? 12.247 -17.269 -10.747 1.00 98.06 96 VAL A CA 1
ATOM 706 C C . VAL A 1 96 ? 12.720 -15.906 -11.236 1.00 98.06 96 VAL A C 1
ATOM 708 O O . VAL A 1 96 ? 13.543 -15.804 -12.145 1.00 98.06 96 VAL A O 1
ATOM 711 N N . ALA A 1 97 ? 12.206 -14.843 -10.619 1.00 97.06 97 ALA A N 1
ATOM 712 C CA . ALA A 1 97 ? 12.695 -13.485 -10.817 1.00 97.06 97 ALA A CA 1
ATOM 713 C C . ALA A 1 97 ? 13.673 -13.130 -9.694 1.00 97.06 97 ALA A C 1
ATOM 715 O O . ALA A 1 97 ? 13.312 -13.156 -8.518 1.00 97.06 97 ALA A O 1
ATOM 716 N N . TRP A 1 98 ? 14.903 -12.788 -10.052 1.00 97.56 98 TRP A N 1
ATOM 717 C CA . TRP A 1 98 ? 15.959 -12.449 -9.102 1.00 97.56 98 TRP A CA 1
ATOM 718 C C . TRP A 1 98 ? 16.264 -10.957 -9.165 1.00 97.56 98 TRP A C 1
ATOM 720 O O . TRP A 1 98 ? 16.516 -10.440 -10.248 1.00 97.56 98 TRP A O 1
ATOM 730 N N . ASP A 1 99 ? 16.248 -10.269 -8.022 1.00 97.31 99 ASP A N 1
ATOM 731 C CA . ASP A 1 99 ? 16.846 -8.939 -7.906 1.00 97.31 99 ASP A CA 1
ATOM 732 C C . ASP A 1 99 ? 18.350 -9.120 -7.685 1.00 97.31 99 ASP A C 1
ATOM 734 O O . ASP A 1 99 ? 18.777 -9.469 -6.580 1.00 97.31 99 ASP A O 1
ATOM 738 N N . GLN A 1 100 ? 19.147 -8.897 -8.729 1.00 97.12 100 GLN A N 1
ATOM 739 C CA . GLN A 1 100 ? 20.598 -9.083 -8.675 1.00 97.12 100 GLN A CA 1
ATOM 740 C C . GLN A 1 100 ? 21.249 -8.123 -7.666 1.00 97.12 100 GLN A C 1
ATOM 742 O O . GLN A 1 100 ? 20.639 -7.137 -7.230 1.00 97.12 100 GLN A O 1
ATOM 747 N N . ARG A 1 101 ? 22.502 -8.388 -7.278 1.00 95.81 101 ARG A N 1
ATOM 748 C CA . ARG A 1 101 ? 23.231 -7.554 -6.311 1.00 95.81 101 ARG A CA 1
ATOM 749 C C . ARG A 1 101 ? 23.170 -6.072 -6.680 1.00 95.81 101 ARG A C 1
ATOM 751 O O . ARG A 1 101 ? 23.383 -5.680 -7.822 1.00 95.81 101 ARG A O 1
ATOM 758 N N . GLY A 1 102 ? 22.847 -5.229 -5.701 1.00 94.25 102 GLY A N 1
ATOM 759 C CA . GLY A 1 102 ? 22.722 -3.788 -5.927 1.00 94.25 102 GLY A CA 1
ATOM 760 C C . GLY A 1 102 ? 21.461 -3.357 -6.691 1.00 94.25 102 GLY A C 1
ATOM 761 O O . GLY A 1 102 ? 21.279 -2.154 -6.888 1.00 94.25 102 GLY A O 1
ATOM 762 N N . ALA A 1 103 ? 20.556 -4.273 -7.050 1.00 95.25 103 ALA A N 1
ATOM 763 C CA . ALA A 1 103 ? 19.281 -3.984 -7.706 1.00 95.25 103 ALA A CA 1
ATOM 764 C C . ALA A 1 103 ? 18.078 -4.258 -6.787 1.00 95.25 103 ALA A C 1
ATOM 766 O O . ALA A 1 103 ? 18.144 -5.080 -5.874 1.00 95.25 103 ALA A O 1
ATOM 767 N N . GLY A 1 104 ? 16.962 -3.559 -7.024 1.00 94.00 104 GLY A N 1
ATOM 768 C CA . GLY A 1 104 ? 15.676 -3.858 -6.378 1.00 94.00 104 GLY A CA 1
ATOM 769 C C . GLY A 1 104 ? 15.757 -3.979 -4.853 1.00 94.00 104 GLY A C 1
ATOM 770 O O . GLY A 1 104 ? 16.311 -3.117 -4.167 1.00 94.00 104 GLY A O 1
ATOM 771 N N . LYS A 1 105 ? 15.220 -5.074 -4.314 1.00 93.75 105 LYS A N 1
ATOM 772 C CA . LYS A 1 105 ? 15.256 -5.404 -2.881 1.00 93.75 105 LYS A CA 1
ATOM 773 C C . LYS A 1 105 ? 16.658 -5.779 -2.384 1.00 93.75 105 LYS A C 1
ATOM 775 O O . LYS A 1 105 ? 16.926 -5.634 -1.190 1.00 93.75 105 LYS A O 1
ATOM 780 N N . SER A 1 106 ? 17.549 -6.211 -3.276 1.00 95.75 106 SER A N 1
ATOM 781 C CA . SER A 1 106 ? 18.958 -6.531 -2.995 1.00 95.75 106 SER A CA 1
ATOM 782 C C . SER A 1 106 ? 19.858 -5.283 -2.936 1.00 95.75 106 SER A C 1
ATOM 784 O O . SER A 1 106 ? 21.020 -5.362 -2.538 1.00 95.75 106 SER A O 1
ATOM 786 N N . ASN A 1 107 ? 19.329 -4.092 -3.245 1.00 94.19 107 ASN A N 1
ATOM 787 C CA . ASN A 1 107 ? 20.023 -2.814 -3.089 1.00 94.19 107 ASN A CA 1
ATOM 788 C C . ASN A 1 107 ? 19.904 -2.272 -1.653 1.00 94.19 107 ASN A C 1
ATOM 790 O O . ASN A 1 107 ? 19.153 -1.333 -1.363 1.00 94.19 107 ASN A O 1
ATOM 794 N N . ARG A 1 108 ? 20.614 -2.900 -0.713 1.00 88.31 108 ARG A N 1
ATOM 795 C CA . ARG A 1 108 ? 20.595 -2.488 0.699 1.00 88.31 108 ARG A CA 1
ATOM 796 C C . ARG A 1 108 ? 21.260 -1.123 0.920 1.00 88.31 108 ARG A C 1
ATOM 798 O O . ARG A 1 108 ? 22.106 -0.672 0.153 1.00 88.31 108 ARG A O 1
ATOM 805 N N . ARG A 1 109 ? 20.899 -0.453 2.019 1.00 83.25 109 ARG A N 1
ATOM 806 C CA . ARG A 1 109 ? 21.567 0.794 2.426 1.00 83.25 109 ARG A CA 1
ATOM 807 C C . ARG A 1 109 ? 23.044 0.500 2.710 1.00 83.25 109 ARG A C 1
ATOM 809 O O . ARG A 1 109 ? 23.327 -0.420 3.468 1.00 83.25 109 ARG A O 1
ATOM 816 N N . GLY A 1 110 ? 23.948 1.291 2.132 1.00 84.38 110 GLY A N 1
ATOM 817 C CA . GLY A 1 110 ? 25.393 1.064 2.258 1.00 84.38 110 GLY A CA 1
ATOM 818 C C . GLY A 1 110 ? 25.900 -0.136 1.453 1.00 84.38 110 GLY A C 1
ATOM 819 O O . GLY A 1 110 ? 26.907 -0.723 1.828 1.00 84.38 110 GLY A O 1
ATOM 820 N N . PHE A 1 111 ? 25.182 -0.541 0.399 1.00 89.62 111 PHE A N 1
ATOM 821 C CA . PHE A 1 111 ? 25.673 -1.527 -0.560 1.00 89.62 111 PHE A CA 1
ATOM 822 C C . PHE A 1 111 ? 27.026 -1.089 -1.140 1.00 89.62 111 PHE A C 1
ATOM 824 O O . PHE A 1 111 ? 27.178 0.065 -1.539 1.00 89.62 111 PHE A O 1
ATOM 831 N N . ASP A 1 112 ? 27.983 -2.015 -1.162 1.00 91.81 112 ASP A N 1
ATOM 832 C CA . ASP A 1 112 ? 29.319 -1.776 -1.695 1.00 91.81 112 ASP A CA 1
ATOM 833 C C . ASP A 1 112 ? 29.311 -1.923 -3.218 1.00 91.81 112 ASP A C 1
ATOM 835 O O . ASP A 1 112 ? 29.259 -3.030 -3.760 1.00 91.81 112 ASP A O 1
ATOM 839 N N . GLU A 1 113 ? 29.356 -0.787 -3.907 1.00 91.31 113 GLU A N 1
ATOM 840 C CA . GLU A 1 113 ? 29.353 -0.731 -5.367 1.00 91.31 113 GLU A CA 1
ATOM 841 C C . GLU A 1 113 ? 30.629 -1.328 -5.973 1.00 91.31 113 GLU A C 1
ATOM 843 O O . GLU A 1 113 ? 30.579 -1.804 -7.103 1.00 91.31 113 GLU A O 1
ATOM 848 N N . ALA A 1 114 ? 31.742 -1.394 -5.231 1.00 90.75 114 ALA A N 1
ATOM 849 C CA . ALA A 1 114 ? 32.969 -2.033 -5.711 1.00 90.75 114 ALA A CA 1
ATOM 850 C C . ALA A 1 114 ? 32.808 -3.553 -5.898 1.00 90.75 114 ALA A C 1
ATOM 852 O O . ALA A 1 114 ? 33.547 -4.158 -6.671 1.00 90.75 114 ALA A O 1
ATOM 853 N N . SER A 1 115 ? 31.811 -4.165 -5.246 1.00 91.88 115 SER A N 1
ATOM 854 C CA . SER A 1 115 ? 31.462 -5.580 -5.442 1.00 91.88 115 SER A CA 1
ATOM 855 C C . SER A 1 115 ? 30.713 -5.859 -6.752 1.00 91.88 115 SER A C 1
ATOM 857 O O . SER A 1 115 ? 30.462 -7.017 -7.083 1.00 91.88 115 SER A O 1
ATOM 859 N N . MET A 1 116 ? 30.319 -4.822 -7.499 1.00 93.25 116 MET A N 1
ATOM 860 C CA . MET A 1 116 ? 29.697 -4.973 -8.812 1.00 93.25 116 MET A CA 1
ATOM 861 C C . MET A 1 116 ? 30.789 -5.223 -9.856 1.00 93.25 116 MET A C 1
ATOM 863 O O . MET A 1 116 ? 31.332 -4.286 -10.430 1.00 93.25 116 MET A O 1
ATOM 867 N N . THR A 1 117 ? 31.114 -6.491 -10.099 1.00 93.25 117 THR A N 1
ATOM 868 C CA . THR A 1 117 ? 32.015 -6.926 -11.178 1.00 93.25 117 THR A CA 1
ATOM 869 C C . THR A 1 117 ? 31.341 -8.022 -11.994 1.00 93.25 117 THR A C 1
ATOM 871 O O . THR A 1 117 ? 30.503 -8.757 -11.466 1.00 93.25 117 THR A O 1
ATOM 874 N N . LEU A 1 118 ? 31.684 -8.148 -13.281 1.00 92.44 118 LEU A N 1
ATOM 875 C CA . LEU A 1 118 ? 31.081 -9.165 -14.150 1.00 92.44 118 LEU A CA 1
ATOM 876 C C . LEU A 1 118 ? 31.245 -10.574 -13.558 1.00 92.44 118 LEU A C 1
ATOM 878 O O . LEU A 1 118 ? 30.273 -11.322 -13.483 1.00 92.44 118 LEU A O 1
ATOM 882 N N . GLU A 1 119 ? 32.448 -10.908 -13.087 1.00 93.81 119 GLU A N 1
ATOM 883 C CA . GLU A 1 119 ? 32.721 -12.209 -12.469 1.00 93.81 119 GLU A CA 1
ATOM 884 C C . GLU A 1 119 ? 31.905 -12.439 -11.193 1.00 93.81 119 GLU A C 1
ATOM 886 O O . GLU A 1 119 ? 31.386 -13.537 -11.007 1.00 93.81 119 GLU A O 1
ATOM 891 N N . GLN A 1 120 ? 31.701 -11.417 -10.354 1.00 96.06 120 GLN A N 1
ATOM 892 C CA . GLN A 1 120 ? 30.864 -11.576 -9.166 1.00 96.06 120 GLN A CA 1
ATOM 893 C C . GLN A 1 120 ? 29.392 -11.824 -9.530 1.00 96.06 120 GLN A C 1
ATOM 895 O O . GLN A 1 120 ? 28.749 -12.681 -8.930 1.00 96.06 120 GLN A O 1
ATOM 900 N N . PHE A 1 121 ? 28.847 -11.122 -10.531 1.00 96.62 121 PHE A N 1
ATOM 901 C CA . PHE A 1 121 ? 27.485 -11.392 -11.009 1.00 96.62 121 PHE A CA 1
ATOM 902 C C . PHE A 1 121 ? 27.343 -12.808 -11.591 1.00 96.62 121 PHE A C 1
ATOM 904 O O . PHE A 1 121 ? 26.312 -13.445 -11.383 1.00 96.62 121 PHE A O 1
ATOM 911 N N . LEU A 1 122 ? 28.359 -13.306 -12.307 1.00 97.19 122 LEU A N 1
ATOM 912 C CA . LEU A 1 122 ? 28.374 -14.675 -12.836 1.00 97.19 122 LEU A CA 1
ATOM 913 C C . LEU A 1 122 ? 28.410 -15.716 -11.710 1.00 97.19 122 LEU A C 1
ATOM 915 O O . LEU A 1 122 ? 27.653 -16.682 -11.765 1.00 97.19 122 LEU A O 1
ATOM 919 N N . GLN A 1 123 ? 29.231 -15.500 -10.680 1.00 98.12 123 GLN A N 1
ATOM 920 C CA . GLN A 1 123 ? 29.294 -16.375 -9.505 1.00 98.12 123 GLN A CA 1
ATOM 921 C C . GLN A 1 123 ? 27.944 -16.446 -8.785 1.00 98.12 123 GLN A C 1
ATOM 923 O O . GLN A 1 123 ? 27.412 -17.537 -8.602 1.00 98.12 123 GLN A O 1
ATOM 928 N N . ASP A 1 124 ? 27.337 -15.300 -8.469 1.00 98.31 124 ASP A N 1
ATOM 929 C CA . ASP A 1 124 ? 26.026 -15.256 -7.810 1.00 98.31 124 ASP A CA 1
ATOM 930 C C . ASP A 1 124 ? 24.938 -15.984 -8.609 1.00 98.31 124 ASP A C 1
ATOM 932 O O . ASP A 1 124 ? 24.094 -16.687 -8.053 1.00 98.31 124 ASP A O 1
ATOM 936 N N . ALA A 1 125 ? 24.937 -15.786 -9.930 1.00 98.38 125 ALA A N 1
ATOM 937 C CA . ALA A 1 125 ? 23.957 -16.379 -10.824 1.00 98.38 125 ALA A CA 1
ATOM 938 C C . ALA A 1 125 ? 24.125 -17.904 -10.919 1.00 98.38 125 ALA A C 1
ATOM 940 O O . ALA A 1 125 ? 23.131 -18.632 -11.003 1.00 98.38 125 ALA A O 1
ATOM 941 N N . HIS A 1 126 ? 25.368 -18.397 -10.879 1.00 98.56 126 HIS A N 1
ATOM 942 C CA . HIS A 1 126 ? 25.646 -19.831 -10.846 1.00 98.56 126 HIS A CA 1
ATOM 943 C C . HIS A 1 126 ? 25.288 -20.449 -9.492 1.00 98.56 126 HIS A C 1
ATOM 945 O O . HIS A 1 126 ? 24.599 -21.465 -9.460 1.00 98.56 126 HIS A O 1
ATOM 951 N N . GLU A 1 127 ? 25.629 -19.795 -8.378 1.00 98.56 127 GLU A N 1
ATOM 952 C CA . GLU A 1 127 ? 25.198 -20.208 -7.034 1.00 98.56 127 GLU A CA 1
ATOM 953 C C . GLU A 1 127 ? 23.668 -20.322 -6.946 1.00 98.56 127 GLU A C 1
ATOM 955 O O . GLU A 1 127 ? 23.137 -21.322 -6.453 1.00 98.56 127 GLU A O 1
ATOM 960 N N . LEU A 1 128 ? 22.943 -19.338 -7.491 1.00 98.62 128 LEU A N 1
ATOM 961 C CA . LEU A 1 128 ? 21.485 -19.381 -7.563 1.00 98.62 128 LEU A CA 1
ATOM 962 C C . LEU A 1 128 ? 20.986 -20.527 -8.454 1.00 98.62 128 LEU A C 1
ATOM 964 O O . LEU A 1 128 ? 20.025 -21.205 -8.096 1.00 98.62 128 LEU A O 1
ATOM 968 N N . THR A 1 129 ? 21.640 -20.779 -9.587 1.00 98.69 129 THR A N 1
ATOM 969 C CA . THR A 1 129 ? 21.312 -21.905 -10.475 1.00 98.69 129 THR A CA 1
ATOM 970 C C . THR A 1 129 ? 21.420 -23.239 -9.740 1.00 98.69 129 THR A C 1
ATOM 972 O O . THR A 1 129 ? 20.464 -24.019 -9.736 1.00 98.69 129 THR A O 1
ATOM 975 N N . LEU A 1 130 ? 22.536 -23.477 -9.046 1.00 98.25 130 LEU A N 1
ATOM 976 C CA . LEU A 1 130 ? 22.757 -24.696 -8.265 1.00 98.25 130 LEU A CA 1
ATOM 977 C C . LEU A 1 130 ? 21.744 -24.829 -7.120 1.00 98.25 130 LEU A C 1
ATOM 979 O O . LEU A 1 130 ? 21.199 -25.913 -6.901 1.00 98.25 130 LEU A O 1
ATOM 983 N N . HIS A 1 131 ? 21.432 -23.724 -6.432 1.00 98.00 131 HIS A N 1
ATOM 984 C CA . HIS A 1 131 ? 20.401 -23.695 -5.395 1.00 98.00 131 HIS A CA 1
ATOM 985 C C . HIS A 1 131 ? 19.026 -24.110 -5.941 1.00 98.00 131 HIS A C 1
ATOM 987 O O . HIS A 1 131 ? 18.340 -24.935 -5.336 1.00 98.00 131 HIS A O 1
ATOM 993 N N . LEU A 1 132 ? 18.619 -23.565 -7.091 1.00 97.94 132 LEU A N 1
ATOM 994 C CA . LEU A 1 132 ? 17.329 -23.866 -7.712 1.00 97.94 132 LEU A CA 1
ATOM 995 C C . LEU A 1 132 ? 17.254 -25.315 -8.207 1.00 97.94 132 LEU A C 1
ATOM 997 O O . LEU A 1 132 ? 16.263 -25.991 -7.930 1.00 97.94 132 LEU A O 1
ATOM 1001 N N . LYS A 1 133 ? 18.306 -25.815 -8.865 1.00 96.00 133 LYS A N 1
ATOM 1002 C CA . LYS A 1 133 ? 18.414 -27.223 -9.276 1.00 96.00 133 LYS A CA 1
ATOM 1003 C C . LYS A 1 133 ? 18.219 -28.169 -8.094 1.00 96.00 133 LYS A C 1
ATOM 1005 O O . LYS A 1 133 ? 17.358 -29.046 -8.136 1.00 96.00 133 LYS A O 1
ATOM 1010 N N . ALA A 1 134 ? 18.967 -27.944 -7.011 1.00 94.00 134 ALA A N 1
ATOM 1011 C CA . ALA A 1 134 ? 18.877 -28.756 -5.802 1.00 94.00 134 ALA A CA 1
ATOM 1012 C C . ALA A 1 134 ? 17.483 -28.683 -5.160 1.00 94.00 134 ALA A C 1
ATOM 1014 O O . ALA A 1 134 ? 16.927 -29.703 -4.759 1.00 94.00 134 ALA A O 1
ATOM 1015 N N . ARG A 1 135 ? 16.895 -27.483 -5.096 1.00 93.69 135 ARG A N 1
ATOM 1016 C CA . ARG A 1 135 ? 15.581 -27.255 -4.487 1.00 93.69 135 ARG A CA 1
ATOM 1017 C C . ARG A 1 135 ? 14.443 -27.965 -5.214 1.00 93.69 135 ARG A C 1
ATOM 1019 O O . ARG A 1 135 ? 13.540 -28.476 -4.557 1.00 93.69 135 ARG A O 1
ATOM 1026 N N . PHE A 1 136 ? 14.458 -27.949 -6.543 1.00 93.56 136 PHE A N 1
ATOM 1027 C CA . PHE A 1 136 ? 13.390 -28.525 -7.364 1.00 93.56 136 PHE A CA 1
ATOM 1028 C C . PHE A 1 136 ? 13.717 -29.930 -7.879 1.00 93.56 136 PHE A C 1
ATOM 1030 O O . PHE A 1 136 ? 12.900 -30.520 -8.580 1.00 93.56 136 PHE A O 1
ATOM 1037 N N . GLY A 1 137 ? 14.885 -30.476 -7.521 1.00 92.19 137 GLY A N 1
ATOM 1038 C CA . GLY A 1 137 ? 15.320 -31.805 -7.943 1.00 92.19 137 GLY A CA 1
ATOM 1039 C C . GLY A 1 137 ? 15.452 -31.935 -9.460 1.00 92.19 137 GLY A C 1
ATOM 1040 O O . GLY A 1 137 ? 15.077 -32.970 -10.002 1.00 92.19 137 GLY A O 1
ATOM 1041 N N . GLN A 1 138 ? 15.925 -30.884 -10.138 1.00 93.25 138 GLN A N 1
ATOM 1042 C CA . GLN A 1 138 ? 16.099 -30.857 -11.595 1.00 93.25 138 GLN A CA 1
ATOM 1043 C C . GLN A 1 138 ? 17.585 -30.851 -11.951 1.00 93.25 138 GLN A C 1
ATOM 1045 O O . GLN A 1 138 ? 18.360 -30.089 -11.365 1.00 93.25 138 GLN A O 1
ATOM 1050 N N . GLU A 1 139 ? 17.990 -31.665 -12.930 1.00 93.75 139 GLU A N 1
ATOM 1051 C CA . GLU A 1 139 ? 19.373 -31.650 -13.418 1.00 93.75 139 GLU A CA 1
ATOM 1052 C C . GLU A 1 139 ? 19.663 -30.397 -14.247 1.00 93.75 139 GLU A C 1
ATOM 1054 O O . GLU A 1 139 ? 20.807 -29.952 -14.310 1.00 93.75 139 GLU A O 1
ATOM 1059 N N . ARG A 1 140 ? 18.636 -29.793 -14.853 1.00 95.94 140 ARG A N 1
ATOM 1060 C CA . ARG A 1 140 ? 18.761 -28.614 -15.718 1.00 95.94 140 ARG A CA 1
ATOM 1061 C C . ARG A 1 140 ? 17.611 -27.635 -15.533 1.00 95.94 140 ARG A C 1
ATOM 1063 O O . ARG A 1 140 ? 16.478 -28.047 -15.290 1.00 95.94 140 ARG A O 1
ATOM 1070 N N . ILE A 1 141 ? 17.888 -26.344 -15.718 1.00 97.75 141 ILE A N 1
ATOM 1071 C CA . ILE A 1 141 ? 16.886 -25.262 -15.693 1.00 97.75 141 ILE A CA 1
ATOM 1072 C C . ILE A 1 141 ? 16.927 -24.423 -16.981 1.00 97.75 141 ILE A C 1
ATOM 1074 O O . ILE A 1 141 ? 17.862 -24.512 -17.769 1.00 97.75 141 ILE A O 1
ATOM 1078 N N . TYR A 1 142 ? 15.920 -23.590 -17.226 1.00 98.25 142 TYR A N 1
ATOM 1079 C CA . TYR A 1 142 ? 15.963 -22.580 -18.286 1.00 98.25 142 TYR A CA 1
ATOM 1080 C C . TYR A 1 142 ? 16.614 -21.296 -17.795 1.00 98.25 142 TYR A C 1
ATOM 1082 O O . TYR A 1 142 ? 16.328 -20.838 -16.686 1.00 98.25 142 TYR A O 1
ATOM 1090 N N . LEU A 1 143 ? 17.422 -20.678 -18.655 1.00 97.88 143 LEU A N 1
ATOM 1091 C CA . LEU A 1 143 ? 18.078 -19.411 -18.365 1.00 97.88 143 LEU A CA 1
ATOM 1092 C C . LEU A 1 143 ? 17.641 -18.339 -19.358 1.00 97.88 143 LEU A C 1
ATOM 1094 O O . LEU A 1 143 ? 17.903 -18.446 -20.556 1.00 97.88 143 LEU A O 1
ATOM 1098 N N . VAL A 1 144 ? 16.992 -17.293 -18.851 1.00 97.81 144 VAL A N 1
ATOM 1099 C CA . VAL A 1 144 ? 16.477 -16.188 -19.664 1.00 97.81 144 VAL A CA 1
ATOM 1100 C C . VAL A 1 144 ? 17.139 -14.886 -19.235 1.00 97.81 144 VAL A C 1
ATOM 1102 O O . VAL A 1 144 ? 16.903 -14.398 -18.130 1.00 97.81 144 VAL A O 1
ATOM 1105 N N . GLY A 1 145 ? 17.951 -14.300 -20.110 1.00 97.69 145 GLY A N 1
ATOM 1106 C CA . GLY A 1 145 ? 18.560 -12.989 -19.890 1.00 97.69 145 GLY A CA 1
ATOM 1107 C C . GLY A 1 145 ? 17.802 -11.880 -20.608 1.00 97.69 145 GLY A C 1
ATOM 1108 O O . GLY A 1 145 ? 17.294 -12.099 -21.702 1.00 97.69 145 GLY A O 1
ATOM 1109 N N . HIS A 1 146 ? 17.750 -10.684 -20.026 1.00 97.25 146 HIS A N 1
ATOM 1110 C CA . HIS A 1 146 ? 17.282 -9.471 -20.698 1.00 97.25 146 HIS A CA 1
ATOM 1111 C C . HIS A 1 146 ? 18.372 -8.402 -20.697 1.00 97.25 146 HIS A C 1
ATOM 1113 O O . HIS A 1 146 ? 18.897 -8.101 -19.629 1.00 97.25 146 HIS A O 1
ATOM 1119 N N . SER A 1 147 ? 18.694 -7.803 -21.850 1.00 94.94 147 SER A N 1
ATOM 1120 C CA . SER A 1 147 ? 19.663 -6.702 -21.953 1.00 94.94 147 SER A CA 1
ATOM 1121 C C . SER A 1 147 ? 20.981 -7.045 -21.230 1.00 94.94 147 SER A C 1
ATOM 1123 O O . SER A 1 147 ? 21.595 -8.057 -21.544 1.00 94.94 147 SER A O 1
ATOM 1125 N N . TRP A 1 148 ? 21.407 -6.296 -20.207 1.00 94.62 148 TRP A N 1
ATOM 1126 C CA . TRP A 1 148 ? 22.539 -6.678 -19.338 1.00 94.62 148 TRP A CA 1
ATOM 1127 C C . TRP A 1 148 ? 22.523 -8.154 -18.891 1.00 94.62 148 TRP A C 1
ATOM 1129 O O . TRP A 1 148 ? 23.545 -8.831 -18.963 1.00 94.62 148 TRP A O 1
ATOM 1139 N N . GLY A 1 149 ? 21.372 -8.688 -18.482 1.00 96.81 149 GLY A N 1
ATOM 1140 C CA . GLY A 1 149 ? 21.239 -10.078 -18.054 1.00 96.81 149 GLY A CA 1
ATOM 1141 C C . GLY A 1 149 ? 21.575 -11.095 -19.149 1.00 96.81 149 GLY A C 1
ATOM 1142 O O . GLY A 1 149 ? 21.926 -12.231 -18.829 1.00 96.81 149 GLY A O 1
ATOM 1143 N N . THR A 1 150 ? 21.542 -10.718 -20.434 1.00 97.12 150 THR A N 1
ATOM 1144 C CA . THR A 1 150 ? 21.989 -11.605 -21.520 1.00 97.12 150 THR A CA 1
ATOM 1145 C C . THR A 1 150 ? 23.490 -11.841 -21.479 1.00 97.12 150 THR A C 1
ATOM 1147 O O . THR A 1 150 ? 23.933 -12.918 -21.869 1.00 97.12 150 THR A O 1
ATOM 1150 N N . GLN A 1 151 ? 24.262 -10.895 -20.937 1.00 94.44 151 GLN A N 1
ATOM 1151 C CA . GLN A 1 151 ? 25.703 -11.040 -20.754 1.00 94.44 151 GLN A CA 1
ATOM 1152 C C . GLN A 1 151 ? 26.067 -12.107 -19.748 1.00 94.44 151 GLN A C 1
ATOM 1154 O O . GLN A 1 151 ? 27.013 -12.868 -19.964 1.00 94.44 151 GLN A O 1
ATOM 1159 N N . LEU A 1 152 ? 25.303 -12.143 -18.663 1.00 96.50 152 LEU A N 1
ATOM 1160 C CA . LEU A 1 152 ? 25.433 -13.151 -17.631 1.00 96.50 152 LEU A CA 1
ATOM 1161 C C . LEU A 1 152 ? 24.968 -14.496 -18.179 1.00 96.50 152 LEU A C 1
ATOM 1163 O O . LEU A 1 152 ? 25.714 -15.471 -18.156 1.00 96.50 152 LEU A O 1
ATOM 1167 N N . GLY A 1 153 ? 23.764 -14.520 -18.751 1.00 97.62 153 GLY A N 1
ATOM 1168 C CA . GLY A 1 153 ? 23.126 -15.757 -19.172 1.00 97.62 153 GLY A CA 1
ATOM 1169 C C . GLY A 1 153 ? 23.910 -16.519 -20.238 1.00 97.62 153 GLY A C 1
ATOM 1170 O O . GLY A 1 153 ? 24.137 -17.715 -20.086 1.00 97.62 153 GLY A O 1
ATOM 1171 N N . ILE A 1 154 ? 24.394 -15.839 -21.282 1.00 97.00 154 ILE A N 1
ATOM 1172 C CA . ILE A 1 154 ? 25.098 -16.530 -22.368 1.00 97.00 154 ILE A CA 1
ATOM 1173 C C . ILE A 1 154 ? 26.453 -17.089 -21.915 1.00 97.00 154 ILE A C 1
ATOM 1175 O O . ILE A 1 154 ? 26.850 -18.176 -22.323 1.00 97.00 154 ILE A O 1
ATOM 1179 N N . ARG A 1 155 ? 27.149 -16.380 -21.018 1.00 97.25 155 ARG A N 1
ATOM 1180 C CA . ARG A 1 155 ? 28.421 -16.838 -20.448 1.00 97.25 155 ARG A CA 1
ATOM 1181 C C . ARG A 1 155 ? 28.227 -17.998 -19.485 1.00 97.25 155 ARG A C 1
ATOM 1183 O O . ARG A 1 155 ? 29.044 -18.908 -19.487 1.00 97.25 155 ARG A O 1
ATOM 1190 N N . LEU A 1 156 ? 27.162 -17.983 -18.686 1.00 98.06 156 LEU A N 1
ATOM 1191 C CA . LEU A 1 156 ? 26.808 -19.112 -17.826 1.00 98.06 156 LEU A CA 1
ATOM 1192 C C . LEU A 1 156 ? 26.489 -20.352 -18.653 1.00 98.06 156 LEU A C 1
ATOM 1194 O O . LEU A 1 156 ? 27.031 -21.411 -18.369 1.00 98.06 156 LEU A O 1
ATOM 1198 N N . ALA A 1 157 ? 25.685 -20.207 -19.707 1.00 97.69 157 ALA A N 1
ATOM 1199 C CA . ALA A 1 157 ? 25.372 -21.302 -20.620 1.00 97.69 157 ALA A CA 1
ATOM 1200 C C . ALA A 1 157 ? 26.621 -21.857 -21.332 1.00 97.69 157 ALA A C 1
ATOM 1202 O O . ALA A 1 157 ? 26.684 -23.051 -21.605 1.00 97.69 157 ALA A O 1
ATOM 1203 N N . ALA A 1 158 ? 27.620 -21.011 -21.606 1.00 97.19 158 ALA A N 1
ATOM 1204 C CA . ALA A 1 158 ? 28.900 -21.434 -22.174 1.00 97.19 158 ALA A CA 1
ATOM 1205 C C . ALA A 1 158 ? 29.821 -22.127 -21.154 1.00 97.19 158 ALA A C 1
ATOM 1207 O O . ALA A 1 158 ? 30.523 -23.069 -21.507 1.00 97.19 158 ALA A O 1
ATOM 1208 N N . ARG A 1 159 ? 29.855 -21.646 -19.901 1.00 97.75 159 ARG A N 1
ATOM 1209 C CA . ARG A 1 159 ? 30.732 -22.165 -18.833 1.00 97.75 159 ARG A CA 1
ATOM 1210 C C . ARG A 1 159 ? 30.182 -23.428 -18.164 1.00 97.75 159 ARG A C 1
ATOM 1212 O O . ARG A 1 159 ? 30.976 -24.258 -17.738 1.00 97.75 159 ARG A O 1
ATOM 1219 N N . HIS A 1 160 ? 28.859 -23.539 -18.071 1.00 98.12 160 HIS A N 1
ATOM 1220 C CA . HIS A 1 160 ? 28.137 -24.602 -17.366 1.00 98.12 160 HIS A CA 1
ATOM 1221 C C . HIS A 1 160 ? 26.977 -25.152 -18.215 1.00 98.12 160 HIS A C 1
ATOM 1223 O O . HIS A 1 160 ? 25.816 -25.087 -17.797 1.00 98.12 160 HIS A O 1
ATOM 1229 N N . PRO A 1 161 ? 27.234 -25.645 -19.441 1.00 96.88 161 PRO A N 1
ATOM 1230 C CA . PRO A 1 161 ? 26.178 -26.154 -20.320 1.00 96.88 161 PRO A CA 1
ATOM 1231 C C . PRO A 1 161 ? 25.379 -27.311 -19.694 1.00 96.88 161 PRO A C 1
ATOM 1233 O O . PRO A 1 161 ? 24.213 -27.511 -20.024 1.00 96.88 161 PRO A O 1
ATOM 1236 N N . GLU A 1 162 ? 25.969 -28.052 -18.757 1.00 96.31 162 GLU A N 1
ATOM 1237 C CA . GLU A 1 162 ? 25.328 -29.132 -18.009 1.00 96.31 162 GLU A CA 1
ATOM 1238 C C . GLU A 1 162 ? 24.156 -28.680 -17.127 1.00 96.31 162 GLU A C 1
ATOM 1240 O O . GLU A 1 162 ? 23.306 -29.507 -16.797 1.00 96.31 162 GLU A O 1
ATOM 1245 N N . ASP A 1 163 ? 24.091 -27.396 -16.763 1.00 97.75 163 ASP A N 1
ATOM 1246 C CA . ASP A 1 163 ? 23.089 -26.847 -15.847 1.00 97.75 163 ASP A CA 1
ATOM 1247 C C . ASP A 1 163 ? 21.815 -26.358 -16.549 1.00 97.75 163 ASP A C 1
ATOM 1249 O O . ASP A 1 163 ? 20.820 -26.069 -15.874 1.00 97.75 163 ASP A O 1
ATOM 1253 N N . TYR A 1 164 ? 21.812 -26.269 -17.885 1.00 97.38 164 TYR A N 1
ATOM 1254 C CA . TYR A 1 164 ? 20.750 -25.578 -18.614 1.00 97.38 164 TYR A CA 1
ATOM 1255 C C . TYR A 1 164 ? 20.112 -26.407 -19.729 1.00 97.38 164 TYR A C 1
ATOM 1257 O O . TYR A 1 164 ? 20.788 -27.058 -20.520 1.00 97.38 164 TYR A O 1
ATOM 1265 N N . TRP A 1 165 ? 18.781 -26.336 -19.830 1.00 95.62 165 TRP A N 1
ATOM 1266 C CA . TRP A 1 165 ? 18.027 -26.913 -20.951 1.00 95.62 165 TRP A CA 1
ATOM 1267 C C . TRP A 1 165 ? 18.211 -26.107 -22.232 1.00 95.62 165 TRP A C 1
ATOM 1269 O O . TRP A 1 165 ? 18.376 -26.671 -23.310 1.00 95.62 165 TRP A O 1
ATOM 1279 N N . ALA A 1 166 ? 18.144 -24.784 -22.102 1.00 96.00 166 ALA A N 1
ATOM 1280 C CA . ALA A 1 166 ? 18.346 -23.835 -23.181 1.00 96.00 166 ALA A CA 1
ATOM 1281 C C . ALA A 1 166 ? 18.661 -22.449 -22.611 1.00 96.00 166 ALA A C 1
ATOM 1283 O O . ALA A 1 166 ? 18.239 -22.096 -21.502 1.00 96.00 166 ALA A O 1
ATOM 1284 N N . TYR A 1 167 ? 19.343 -21.653 -23.425 1.00 97.69 167 TYR A N 1
ATOM 1285 C CA . TYR A 1 167 ? 19.543 -20.232 -23.207 1.00 97.69 167 TYR A CA 1
ATOM 1286 C C . TYR A 1 167 ? 18.552 -19.414 -24.045 1.00 97.69 167 TYR A C 1
ATOM 1288 O O . TYR A 1 167 ? 18.353 -19.690 -25.229 1.00 97.69 167 TYR A O 1
ATOM 1296 N N . VAL A 1 168 ? 17.957 -18.383 -23.442 1.00 98.12 168 VAL A N 1
ATOM 1297 C CA . VAL A 1 168 ? 17.126 -17.397 -24.143 1.00 98.12 168 VAL A CA 1
ATOM 1298 C C . VAL A 1 168 ? 17.664 -15.991 -23.880 1.00 98.12 168 VAL A C 1
ATOM 1300 O O . VAL A 1 168 ? 17.596 -15.481 -22.759 1.00 98.12 168 VAL A O 1
ATOM 1303 N N . GLY A 1 169 ? 18.183 -15.345 -24.922 1.00 97.81 169 GLY A N 1
ATOM 1304 C CA . GLY A 1 169 ? 18.646 -13.960 -24.882 1.00 97.81 169 GLY A CA 1
ATOM 1305 C C . GLY A 1 169 ? 17.568 -12.996 -25.371 1.00 97.81 169 GLY A C 1
ATOM 1306 O O . GLY A 1 169 ? 17.267 -12.962 -26.561 1.00 97.81 169 GLY A O 1
ATOM 1307 N N . MET A 1 170 ? 16.988 -12.191 -24.479 1.00 96.50 170 MET A N 1
ATOM 1308 C CA . MET A 1 170 ? 16.044 -11.124 -24.829 1.00 96.50 170 MET A CA 1
ATOM 1309 C C . MET A 1 170 ? 16.767 -9.786 -24.937 1.00 96.50 170 MET A C 1
ATOM 1311 O O . MET A 1 170 ? 17.429 -9.387 -23.980 1.00 96.50 170 MET A O 1
ATOM 1315 N N . ALA A 1 171 ? 16.607 -9.072 -26.053 1.00 96.31 171 ALA A N 1
ATOM 1316 C CA . ALA A 1 171 ? 17.360 -7.839 -26.301 1.00 96.31 171 ALA A CA 1
ATOM 1317 C C . ALA A 1 171 ? 18.874 -8.091 -26.111 1.00 96.31 171 ALA A C 1
ATOM 1319 O O . ALA A 1 171 ? 19.528 -7.553 -25.219 1.00 96.31 171 ALA A O 1
ATOM 1320 N N . GLN A 1 172 ? 19.396 -9.048 -26.888 1.00 97.12 172 GLN A N 1
ATOM 1321 C CA . GLN A 1 172 ? 20.742 -9.595 -26.722 1.00 97.12 172 GLN A CA 1
ATOM 1322 C C . GLN A 1 172 ? 21.824 -8.540 -26.945 1.00 97.12 172 GLN A C 1
ATOM 1324 O O . GLN A 1 172 ? 22.016 -8.047 -28.058 1.00 97.12 172 GLN A O 1
ATOM 1329 N N . LEU A 1 173 ? 22.628 -8.293 -25.911 1.00 95.12 173 LEU A N 1
ATOM 1330 C CA . LEU A 1 173 ? 23.833 -7.482 -26.041 1.00 95.12 173 LEU A CA 1
ATOM 1331 C C . LEU A 1 173 ? 24.961 -8.313 -26.676 1.00 95.12 173 LEU A C 1
ATOM 1333 O O . LEU A 1 173 ? 25.502 -9.232 -26.059 1.00 95.12 173 LEU A O 1
ATOM 1337 N N . VAL A 1 174 ? 25.270 -8.022 -27.943 1.00 95.56 174 VAL A N 1
ATOM 1338 C CA . VAL A 1 174 ? 26.270 -8.757 -28.745 1.00 95.56 174 VAL A CA 1
ATOM 1339 C C . VAL A 1 174 ? 27.636 -8.087 -28.706 1.00 95.56 174 VAL A C 1
ATOM 1341 O O . VAL A 1 174 ? 28.631 -8.732 -28.389 1.00 95.56 174 VAL A O 1
ATOM 1344 N N . ASN A 1 175 ? 27.676 -6.796 -29.033 1.00 94.44 175 ASN A N 1
ATOM 1345 C CA . ASN A 1 175 ? 28.886 -5.986 -29.057 1.00 94.44 175 ASN A CA 1
ATOM 1346 C C . ASN A 1 175 ? 28.498 -4.524 -28.794 1.00 94.44 175 ASN A C 1
ATOM 1348 O O . ASN A 1 175 ? 27.719 -3.944 -29.555 1.00 94.44 175 ASN A O 1
ATOM 1352 N N . GLN A 1 176 ? 28.998 -3.956 -27.695 1.00 88.50 176 GLN A N 1
ATOM 1353 C CA . GLN A 1 176 ? 28.550 -2.655 -27.183 1.00 88.50 176 GLN A CA 1
ATOM 1354 C C . GLN A 1 176 ? 28.933 -1.498 -28.118 1.00 88.50 176 GLN A C 1
ATOM 1356 O O . GLN A 1 176 ? 28.125 -0.605 -28.394 1.00 88.50 176 GLN A O 1
ATOM 1361 N N . GLU A 1 177 ? 30.161 -1.525 -28.630 1.00 90.62 177 GLU A N 1
ATOM 1362 C CA . GLU A 1 177 ? 30.697 -0.483 -29.504 1.00 90.62 177 GLU A CA 1
ATOM 1363 C C . GLU A 1 177 ? 30.025 -0.524 -30.880 1.00 90.62 177 GLU A C 1
ATOM 1365 O O . GLU A 1 177 ? 29.424 0.466 -31.308 1.00 90.62 177 GLU A O 1
ATOM 1370 N N . ARG A 1 178 ? 30.023 -1.693 -31.540 1.00 94.50 178 ARG A N 1
ATOM 1371 C CA . ARG A 1 178 ? 29.343 -1.874 -32.835 1.00 94.50 178 ARG A CA 1
ATOM 1372 C C . ARG A 1 178 ? 27.856 -1.538 -32.726 1.00 94.50 178 ARG A C 1
ATOM 1374 O O . ARG A 1 178 ? 27.309 -0.903 -33.626 1.00 94.50 178 ARG A O 1
ATOM 1381 N N . GLY A 1 179 ? 27.211 -1.923 -31.622 1.00 94.62 179 GLY A N 1
ATOM 1382 C CA . GLY A 1 179 ? 25.809 -1.607 -31.354 1.00 94.62 179 GLY A CA 1
ATOM 1383 C C . GLY A 1 179 ? 25.559 -0.103 -31.298 1.00 94.62 179 GLY A C 1
ATOM 1384 O O . GLY A 1 179 ? 24.658 0.399 -31.971 1.00 94.62 179 GLY A O 1
ATOM 1385 N N . SER A 1 180 ? 26.419 0.628 -30.587 1.00 94.44 180 SER A N 1
ATOM 1386 C CA . SER A 1 180 ? 26.339 2.089 -30.498 1.00 94.44 180 SER A CA 1
ATOM 1387 C C . SER A 1 180 ? 26.511 2.759 -31.864 1.00 94.44 180 SER A C 1
ATOM 1389 O O . SER A 1 180 ? 25.789 3.708 -32.162 1.00 94.44 180 SER A O 1
ATOM 1391 N N . HIS A 1 181 ? 27.400 2.254 -32.729 1.00 96.19 181 HIS A N 1
ATOM 1392 C CA . HIS A 1 181 ? 27.550 2.770 -34.097 1.00 96.19 181 HIS A CA 1
ATOM 1393 C C . HIS A 1 181 ? 26.294 2.565 -34.950 1.00 96.19 181 HIS A C 1
ATOM 1395 O O . HIS A 1 181 ? 25.857 3.500 -35.624 1.00 96.19 181 HIS A O 1
ATOM 1401 N N . VAL A 1 182 ? 25.682 1.376 -34.896 1.00 97.06 182 VAL A N 1
ATOM 1402 C CA . VAL A 1 182 ? 24.431 1.085 -35.619 1.00 97.06 182 VAL A CA 1
ATOM 1403 C C . VAL A 1 182 ? 23.299 1.993 -35.131 1.00 97.06 182 VAL A C 1
ATOM 1405 O O . VAL A 1 182 ? 22.594 2.595 -35.940 1.00 97.06 182 VAL A O 1
ATOM 1408 N N . ALA A 1 183 ? 23.157 2.140 -33.813 1.00 97.00 183 ALA A N 1
ATOM 1409 C CA . ALA A 1 183 ? 22.158 3.007 -33.199 1.00 97.00 183 ALA A CA 1
ATOM 1410 C C . ALA A 1 183 ? 22.372 4.486 -33.553 1.00 97.00 183 ALA A C 1
ATOM 1412 O O . ALA A 1 183 ? 21.412 5.210 -33.811 1.00 97.00 183 ALA A O 1
ATOM 1413 N N . HIS A 1 184 ? 23.630 4.936 -33.598 1.00 97.62 184 HIS A N 1
ATOM 1414 C CA . HIS A 1 184 ? 23.977 6.319 -33.908 1.00 97.62 184 HIS A CA 1
ATOM 1415 C C . HIS A 1 184 ? 23.660 6.653 -35.366 1.00 97.62 184 HIS A C 1
ATOM 1417 O O . HIS A 1 184 ? 23.065 7.696 -35.637 1.00 97.62 184 HIS A O 1
ATOM 1423 N N . ALA A 1 185 ? 24.018 5.765 -36.298 1.00 97.00 185 ALA A N 1
ATOM 1424 C CA . ALA A 1 185 ? 23.680 5.919 -37.710 1.00 97.00 185 ALA A CA 1
ATOM 1425 C C . ALA A 1 185 ? 22.158 5.990 -37.908 1.00 97.00 185 ALA A C 1
ATOM 1427 O O . ALA A 1 185 ? 21.660 6.960 -38.476 1.00 97.00 185 ALA A O 1
ATOM 1428 N N . TRP A 1 186 ? 21.419 5.035 -37.330 1.00 97.25 186 TRP A N 1
ATOM 1429 C CA . TRP A 1 186 ? 19.957 5.024 -37.382 1.00 97.25 186 TRP A CA 1
ATOM 1430 C C . TRP A 1 186 ? 19.333 6.303 -36.815 1.00 97.25 186 TRP A C 1
ATOM 1432 O O . TRP A 1 186 ? 18.471 6.903 -37.454 1.00 97.25 186 TRP A O 1
ATOM 1442 N N . LEU A 1 187 ? 19.773 6.744 -35.632 1.00 97.50 187 LEU A N 1
ATOM 1443 C CA . LEU A 1 187 ? 19.241 7.946 -34.999 1.00 97.50 187 LEU A CA 1
ATOM 1444 C C . LEU A 1 187 ? 19.525 9.186 -35.855 1.00 97.50 187 LEU A C 1
ATOM 1446 O O . LEU A 1 187 ? 18.650 10.031 -36.019 1.00 97.50 187 LEU A O 1
ATOM 1450 N N . SER A 1 188 ? 20.729 9.289 -36.421 1.00 97.44 188 SER A N 1
ATOM 1451 C CA . SER A 1 188 ? 21.109 10.395 -37.300 1.00 97.44 188 SER A CA 1
ATOM 1452 C C . SER A 1 188 ? 20.201 10.472 -38.530 1.00 97.44 188 SER A C 1
ATOM 1454 O O . SER A 1 188 ? 19.652 11.538 -38.817 1.00 97.44 188 SER A O 1
ATOM 1456 N N . ASP A 1 189 ? 19.975 9.343 -39.204 1.00 97.31 189 ASP A N 1
ATOM 1457 C CA . ASP A 1 189 ? 19.097 9.272 -40.374 1.00 97.31 189 ASP A CA 1
ATOM 1458 C C . ASP A 1 189 ? 17.647 9.583 -40.000 1.00 97.31 189 ASP A C 1
ATOM 1460 O O . ASP A 1 189 ? 17.007 10.421 -40.637 1.00 97.31 189 ASP A O 1
ATOM 1464 N N . ARG A 1 190 ? 17.159 9.028 -38.886 1.00 96.19 190 ARG A N 1
ATOM 1465 C CA . ARG A 1 190 ? 15.799 9.274 -38.401 1.00 96.19 190 ARG A CA 1
ATOM 1466 C C . ARG A 1 190 ? 15.542 10.746 -38.083 1.00 96.19 190 ARG A C 1
ATOM 1468 O O . ARG A 1 190 ? 14.505 11.292 -38.454 1.00 96.19 190 ARG A O 1
ATOM 1475 N N . LEU A 1 191 ? 16.486 11.409 -37.413 1.00 97.44 191 LEU A N 1
ATOM 1476 C CA . LEU A 1 191 ? 16.371 12.829 -37.077 1.00 97.44 191 LEU A CA 1
ATOM 1477 C C . LEU A 1 191 ? 16.411 13.721 -38.327 1.00 97.44 191 LEU A C 1
ATOM 1479 O O . LEU A 1 191 ? 15.738 14.756 -38.342 1.00 97.44 191 LEU A O 1
ATOM 1483 N N . ARG A 1 192 ? 17.155 13.329 -39.374 1.00 96.81 192 ARG A N 1
ATOM 1484 C CA . ARG A 1 192 ? 17.141 14.015 -40.678 1.00 96.81 192 ARG A CA 1
ATOM 1485 C C . ARG A 1 192 ? 15.803 13.842 -41.389 1.00 96.81 192 ARG A C 1
ATOM 1487 O O . ARG A 1 192 ? 15.228 14.840 -41.814 1.00 96.81 192 ARG A O 1
ATOM 1494 N N . GLU A 1 193 ? 15.298 12.613 -41.473 1.00 96.56 193 GLU A N 1
ATOM 1495 C CA . GLU A 1 193 ? 14.008 12.294 -42.100 1.00 96.56 193 GLU A CA 1
ATOM 1496 C C . GLU A 1 193 ? 12.839 13.038 -41.438 1.00 96.56 193 GLU A C 1
ATOM 1498 O O . GLU A 1 193 ? 11.961 13.556 -42.125 1.00 96.56 193 GLU A O 1
ATOM 1503 N N . GLU A 1 194 ? 12.840 13.139 -40.106 1.00 96.06 194 GLU A N 1
ATOM 1504 C CA . GLU A 1 194 ? 11.807 13.857 -39.349 1.00 96.06 194 GLU A CA 1
ATOM 1505 C C . GLU A 1 194 ? 12.022 15.384 -39.289 1.00 96.06 194 GLU A C 1
ATOM 1507 O O . GLU A 1 194 ? 11.225 16.096 -38.674 1.00 96.06 194 GLU A O 1
ATOM 1512 N N . GLY A 1 195 ? 13.098 15.915 -39.882 1.00 95.75 195 GLY A N 1
ATOM 1513 C CA . GLY A 1 195 ? 13.402 17.350 -39.867 1.00 95.75 195 GLY A CA 1
ATOM 1514 C C . GLY A 1 195 ? 13.746 17.915 -38.479 1.00 95.75 195 GLY A C 1
ATOM 1515 O O . GLY A 1 195 ? 13.572 19.111 -38.225 1.00 95.75 195 GLY A O 1
ATOM 1516 N N . ARG A 1 196 ? 14.247 17.090 -37.550 1.00 95.81 196 ARG A N 1
ATOM 1517 C CA . ARG A 1 196 ? 14.558 17.478 -36.160 1.00 95.81 196 ARG A CA 1
ATOM 1518 C C . ARG A 1 196 ? 15.947 18.100 -36.010 1.00 95.81 196 ARG A C 1
ATOM 1520 O O . ARG A 1 196 ? 16.799 17.598 -35.278 1.00 95.81 196 ARG A O 1
ATOM 1527 N N . ALA A 1 197 ? 16.163 19.253 -36.643 1.00 95.12 197 ALA A N 1
ATOM 1528 C CA . ALA A 1 197 ? 17.472 19.917 -36.703 1.00 95.12 197 ALA A CA 1
ATOM 1529 C C . ALA A 1 197 ? 18.137 20.159 -35.328 1.00 95.12 197 ALA A C 1
ATOM 1531 O O . ALA A 1 197 ? 19.350 20.022 -35.192 1.00 95.12 197 ALA A O 1
ATOM 1532 N N . ARG A 1 198 ? 17.358 20.486 -34.285 1.00 95.56 198 ARG A N 1
ATOM 1533 C CA . ARG A 1 198 ? 17.897 20.716 -32.928 1.00 95.56 198 ARG A CA 1
ATOM 1534 C C . ARG A 1 198 ? 18.415 19.442 -32.268 1.00 95.56 198 ARG A C 1
ATOM 1536 O O . ARG A 1 198 ? 19.436 19.491 -31.591 1.00 95.56 198 ARG A O 1
ATOM 1543 N N . ASP A 1 199 ? 17.701 18.333 -32.426 1.00 95.00 199 ASP A N 1
ATOM 1544 C CA . ASP A 1 199 ? 18.114 17.055 -31.846 1.00 95.00 199 ASP A CA 1
ATOM 1545 C C . ASP A 1 199 ? 19.280 16.460 -32.640 1.00 95.00 199 ASP A C 1
ATOM 1547 O O . ASP A 1 199 ? 20.192 15.904 -32.037 1.00 95.00 199 ASP A O 1
ATOM 1551 N N . LEU A 1 200 ? 19.324 16.671 -33.961 1.00 96.62 200 LEU A N 1
ATOM 1552 C CA . LEU A 1 200 ? 20.480 16.309 -34.782 1.00 96.62 200 LEU A CA 1
ATOM 1553 C C . LEU A 1 200 ? 21.743 17.069 -34.345 1.00 96.62 200 LEU A C 1
ATOM 1555 O O . LEU A 1 200 ? 22.766 16.442 -34.102 1.00 96.62 200 LEU A O 1
ATOM 1559 N N . ALA A 1 201 ? 21.653 18.386 -34.131 1.00 96.75 201 ALA A N 1
ATOM 1560 C CA . ALA A 1 201 ? 22.781 19.179 -33.634 1.00 96.75 201 ALA A CA 1
ATOM 1561 C C . ALA A 1 201 ? 23.253 18.730 -32.237 1.00 96.75 201 ALA A C 1
ATOM 1563 O O . ALA A 1 201 ? 24.444 18.769 -31.935 1.00 96.75 201 ALA A O 1
ATOM 1564 N N . ARG A 1 202 ? 22.331 18.280 -31.371 1.00 96.12 202 ARG A N 1
ATOM 1565 C CA . ARG A 1 202 ? 22.687 17.683 -30.071 1.00 96.12 202 ARG A CA 1
ATOM 1566 C C . ARG A 1 202 ? 23.422 16.357 -30.237 1.00 96.12 202 ARG A C 1
ATOM 1568 O O . ARG A 1 202 ? 24.375 16.130 -29.503 1.00 96.12 202 ARG A O 1
ATOM 1575 N N . LEU A 1 203 ? 22.988 15.508 -31.171 1.00 96.31 203 LEU A N 1
ATOM 1576 C CA . LEU A 1 203 ? 23.660 14.243 -31.473 1.00 96.31 203 LEU A CA 1
ATOM 1577 C C . LEU A 1 203 ? 25.075 14.498 -32.002 1.00 96.31 203 LEU A C 1
ATOM 1579 O O . LEU A 1 203 ? 26.028 13.916 -31.504 1.00 96.31 203 LEU A O 1
ATOM 1583 N N . GLU A 1 204 ? 25.219 15.423 -32.950 1.00 95.44 204 GLU A N 1
ATOM 1584 C CA . GLU A 1 204 ? 26.516 15.812 -33.518 1.00 95.44 204 GLU A CA 1
ATOM 1585 C C . GLU A 1 204 ? 27.462 16.388 -32.455 1.00 95.44 204 GLU A C 1
ATOM 1587 O O . GLU A 1 204 ? 28.656 16.099 -32.474 1.00 95.44 204 GLU A O 1
ATOM 1592 N N . ALA A 1 205 ? 26.932 17.143 -31.487 1.00 95.38 205 ALA A N 1
ATOM 1593 C CA . ALA A 1 205 ? 27.711 17.677 -30.372 1.00 95.38 205 ALA A CA 1
ATOM 1594 C C . ALA A 1 205 ? 28.209 16.602 -29.386 1.00 95.38 205 ALA A C 1
ATOM 1596 O O . ALA A 1 205 ? 29.223 16.829 -28.730 1.00 95.38 205 ALA A O 1
ATOM 1597 N N . LEU A 1 206 ? 27.525 15.454 -29.270 1.00 94.25 206 LEU A N 1
ATOM 1598 C CA . LEU A 1 206 ? 28.013 14.307 -28.486 1.00 94.25 206 LEU A CA 1
ATOM 1599 C C . LEU A 1 206 ? 29.179 13.587 -29.183 1.00 94.25 206 LEU A C 1
ATOM 1601 O O . LEU A 1 206 ? 29.950 12.895 -28.522 1.00 94.25 206 LEU A O 1
ATOM 1605 N N . GLY A 1 207 ? 29.314 13.758 -30.501 1.00 93.31 207 GLY A N 1
ATOM 1606 C CA . GLY A 1 207 ? 30.270 13.027 -31.324 1.00 93.31 207 GLY A CA 1
ATOM 1607 C C . GLY A 1 207 ? 29.851 11.573 -31.595 1.00 93.31 207 GLY A C 1
ATOM 1608 O O . GLY A 1 207 ? 28.847 11.089 -31.066 1.00 93.31 207 GLY A O 1
ATOM 1609 N N . PRO A 1 208 ? 30.596 10.863 -32.460 1.00 93.00 208 PRO A N 1
ATOM 1610 C CA . PRO A 1 208 ? 30.337 9.457 -32.736 1.00 93.00 208 PRO A CA 1
ATOM 1611 C C . PRO A 1 208 ? 30.780 8.558 -31.561 1.00 93.00 208 PRO A C 1
ATOM 1613 O O . PRO A 1 208 ? 31.697 8.925 -30.824 1.00 93.00 208 PRO A O 1
ATOM 1616 N N . PRO A 1 209 ? 30.198 7.351 -31.420 1.00 92.19 209 PRO A N 1
ATOM 1617 C CA . PRO A 1 209 ? 30.734 6.311 -30.543 1.00 92.19 209 PRO A CA 1
ATOM 1618 C C . PRO A 1 209 ? 32.192 5.934 -30.907 1.00 92.19 209 PRO A C 1
ATOM 1620 O O . PRO A 1 209 ? 32.595 6.162 -32.052 1.00 92.19 209 PRO A O 1
ATOM 1623 N N . PRO A 1 210 ? 32.968 5.322 -29.987 1.00 89.50 210 PRO A N 1
ATOM 1624 C CA . PRO A 1 210 ? 32.593 4.966 -28.617 1.00 89.50 210 PRO A CA 1
ATOM 1625 C C . PRO A 1 210 ? 32.486 6.195 -27.707 1.00 89.50 210 PRO A C 1
ATOM 1627 O O . PRO A 1 210 ? 33.230 7.154 -27.864 1.00 89.50 210 PRO A O 1
ATOM 1630 N N . PHE A 1 211 ? 31.579 6.146 -26.726 1.00 87.81 211 PHE A N 1
ATOM 1631 C CA . PHE A 1 211 ? 31.409 7.202 -25.721 1.00 87.81 211 PHE A CA 1
ATOM 1632 C C . PHE A 1 211 ? 32.236 6.864 -24.472 1.00 87.81 211 PHE A C 1
ATOM 1634 O O . PHE A 1 211 ? 31.842 5.963 -23.725 1.00 87.81 211 PHE A O 1
ATOM 1641 N N . PRO A 1 212 ? 33.378 7.535 -24.214 1.00 81.44 212 PRO A N 1
ATOM 1642 C CA . PRO A 1 212 ? 34.216 7.204 -23.064 1.00 81.44 212 PRO A CA 1
ATOM 1643 C C . PRO A 1 212 ? 33.523 7.555 -21.744 1.00 81.44 212 PRO A C 1
ATOM 1645 O O . PRO A 1 212 ? 33.596 6.791 -20.782 1.00 81.44 212 PRO A O 1
ATOM 1648 N N . ASP A 1 213 ? 32.815 8.686 -21.715 1.00 86.19 213 ASP A N 1
ATOM 1649 C CA . ASP A 1 213 ? 32.036 9.126 -20.564 1.00 86.19 213 ASP A CA 1
ATOM 1650 C C . ASP A 1 213 ? 30.653 8.458 -20.531 1.00 86.19 213 ASP A C 1
ATOM 1652 O O . ASP A 1 213 ? 29.895 8.473 -21.505 1.00 86.19 213 ASP A O 1
ATOM 1656 N N . HIS A 1 214 ? 30.294 7.897 -19.374 1.00 85.81 214 HIS A N 1
ATOM 1657 C CA . HIS A 1 214 ? 29.006 7.228 -19.196 1.00 85.81 214 HIS A CA 1
ATOM 1658 C C . HIS A 1 214 ? 27.828 8.190 -19.382 1.00 85.81 214 HIS A C 1
ATOM 1660 O O . HIS A 1 214 ? 26.779 7.795 -19.892 1.00 85.81 214 HIS A O 1
ATOM 1666 N N . ALA A 1 215 ? 27.969 9.459 -18.981 1.00 87.50 215 ALA A N 1
ATOM 1667 C CA . ALA A 1 215 ? 26.870 10.406 -19.082 1.00 87.50 215 ALA A CA 1
ATOM 1668 C C . ALA A 1 215 ? 26.575 10.775 -20.542 1.00 87.50 215 ALA A C 1
ATOM 1670 O O . ALA A 1 215 ? 25.405 10.983 -20.872 1.00 87.50 215 ALA A O 1
ATOM 1671 N N . ASP A 1 216 ? 27.585 10.806 -21.418 1.00 91.00 216 ASP A N 1
ATOM 1672 C CA . ASP A 1 216 ? 27.389 10.940 -22.867 1.00 91.00 216 ASP A CA 1
ATOM 1673 C C . ASP A 1 216 ? 26.641 9.746 -23.457 1.00 91.00 216 ASP A C 1
ATOM 1675 O O . ASP A 1 216 ? 25.644 9.940 -24.156 1.00 91.00 216 ASP A O 1
ATOM 1679 N N . TYR A 1 217 ? 27.022 8.519 -23.090 1.00 89.81 217 TYR A N 1
ATOM 1680 C CA . TYR A 1 217 ? 26.280 7.324 -23.499 1.00 89.81 217 TYR A CA 1
ATOM 1681 C C . TYR A 1 217 ? 24.814 7.366 -23.039 1.00 89.81 217 TYR A C 1
ATOM 1683 O O . TYR A 1 217 ? 23.900 7.105 -23.821 1.00 89.81 217 TYR A O 1
ATOM 1691 N N . VAL A 1 218 ? 24.558 7.749 -21.784 1.00 89.38 218 VAL A N 1
ATOM 1692 C CA . VAL A 1 218 ? 23.191 7.872 -21.250 1.00 89.38 218 VAL A CA 1
ATOM 1693 C C . VAL A 1 218 ? 22.402 8.963 -21.979 1.00 89.38 218 VAL A C 1
ATOM 1695 O O . VAL A 1 218 ? 21.215 8.776 -22.257 1.00 89.38 218 VAL A O 1
ATOM 1698 N N . ARG A 1 219 ? 23.028 10.104 -22.307 1.00 92.56 219 ARG A N 1
ATOM 1699 C CA . ARG A 1 219 ? 22.403 11.157 -23.127 1.00 92.56 219 ARG A CA 1
ATOM 1700 C C . ARG A 1 219 ? 22.021 10.617 -24.503 1.00 92.56 219 ARG A C 1
ATOM 1702 O O . ARG A 1 219 ? 20.877 10.800 -24.913 1.00 92.56 219 ARG A O 1
ATOM 1709 N N . PHE A 1 220 ? 22.936 9.914 -25.162 1.00 95.25 220 PHE A N 1
ATOM 1710 C CA . PHE A 1 220 ? 22.708 9.282 -26.456 1.00 95.25 220 PHE A CA 1
ATOM 1711 C C . PHE A 1 220 ? 21.558 8.259 -26.407 1.00 95.25 220 PHE A C 1
ATOM 1713 O O . PHE A 1 220 ? 20.613 8.356 -27.189 1.00 95.25 220 PHE A O 1
ATOM 1720 N N . MET A 1 221 ? 21.553 7.351 -25.428 1.00 92.50 221 MET A N 1
ATOM 1721 C CA . MET A 1 221 ? 20.489 6.352 -25.266 1.00 92.50 221 MET A CA 1
ATOM 1722 C C . MET A 1 221 ? 19.114 6.970 -24.993 1.00 92.50 221 MET A C 1
ATOM 1724 O O . MET A 1 221 ? 18.107 6.468 -25.484 1.00 92.50 221 MET A O 1
ATOM 1728 N N . ARG A 1 222 ? 19.041 8.100 -24.276 1.00 91.75 222 ARG A N 1
ATOM 1729 C CA . ARG A 1 222 ? 17.777 8.843 -24.108 1.00 91.75 222 ARG A CA 1
ATOM 1730 C C . ARG A 1 222 ? 17.248 9.403 -25.426 1.00 91.75 222 ARG A C 1
ATOM 1732 O O . ARG A 1 222 ? 16.036 9.503 -25.595 1.00 91.75 222 ARG A O 1
ATOM 1739 N N . MET A 1 223 ? 18.131 9.783 -26.346 1.00 94.88 223 MET A N 1
ATOM 1740 C CA . MET A 1 223 ? 17.722 10.241 -27.674 1.00 94.88 223 MET A CA 1
ATOM 1741 C C . MET A 1 223 ? 17.211 9.075 -28.524 1.00 94.88 223 MET A C 1
ATOM 1743 O O . MET A 1 223 ? 16.182 9.225 -29.176 1.00 94.88 223 MET A O 1
ATOM 1747 N N . VAL A 1 224 ? 17.867 7.911 -28.459 1.00 95.19 224 VAL A N 1
ATOM 1748 C CA . VAL A 1 224 ? 17.395 6.664 -29.092 1.00 95.19 224 VAL A CA 1
ATOM 1749 C C . VAL A 1 224 ? 16.009 6.270 -28.564 1.00 95.19 224 VAL A C 1
ATOM 1751 O O . VAL A 1 224 ? 15.094 6.018 -29.348 1.00 95.19 224 VAL A O 1
ATOM 1754 N N . ASP A 1 225 ? 15.826 6.293 -27.241 1.00 91.75 225 ASP A N 1
ATOM 1755 C CA . ASP A 1 225 ? 14.552 6.014 -26.568 1.00 91.75 225 ASP A CA 1
ATOM 1756 C C . ASP A 1 225 ? 13.436 6.970 -27.012 1.00 91.75 225 ASP A C 1
ATOM 1758 O O . ASP A 1 225 ? 12.351 6.535 -27.396 1.00 91.75 225 ASP A O 1
ATOM 1762 N N . ALA A 1 226 ? 13.727 8.274 -27.075 1.00 90.75 226 ALA A N 1
ATOM 1763 C CA . ALA A 1 226 ? 12.773 9.292 -27.510 1.00 90.75 226 ALA A CA 1
ATOM 1764 C C . ALA A 1 226 ? 12.301 9.126 -28.969 1.00 90.75 226 ALA A C 1
ATOM 1766 O O . ALA A 1 226 ? 11.238 9.640 -29.318 1.00 90.75 226 ALA A O 1
ATOM 1767 N N . GLN A 1 227 ? 13.069 8.420 -29.807 1.00 92.44 227 GLN A N 1
ATOM 1768 C CA . GLN A 1 227 ? 12.698 8.074 -31.186 1.00 92.44 227 GLN A CA 1
ATOM 1769 C C . GLN A 1 227 ? 12.084 6.665 -31.313 1.00 92.44 227 GLN A C 1
ATOM 1771 O O . GLN A 1 227 ? 11.853 6.188 -32.422 1.00 92.44 227 GLN A O 1
ATOM 1776 N N . GLY A 1 228 ? 11.802 5.989 -30.193 1.00 89.44 228 GLY A N 1
ATOM 1777 C CA . GLY A 1 228 ? 11.170 4.666 -30.171 1.00 89.44 228 GLY A CA 1
ATOM 1778 C C . GLY A 1 228 ? 12.124 3.495 -30.418 1.00 89.44 228 GLY A C 1
ATOM 1779 O O . GLY A 1 228 ? 11.653 2.388 -30.675 1.00 89.44 228 GLY A O 1
ATOM 1780 N N . GLY A 1 229 ? 13.439 3.736 -30.344 1.00 91.56 229 GLY A N 1
ATOM 1781 C CA . GLY A 1 229 ? 14.481 2.715 -30.478 1.00 91.56 229 GLY A CA 1
ATOM 1782 C C . GLY A 1 229 ? 14.886 2.036 -29.162 1.00 91.56 229 GLY A C 1
ATOM 1783 O O . GLY A 1 229 ? 15.755 1.169 -29.162 1.00 91.56 229 GLY A O 1
ATOM 1784 N N . GLY A 1 230 ? 14.311 2.475 -28.036 1.00 89.69 230 GLY A N 1
ATOM 1785 C CA . GLY A 1 230 ? 14.683 2.075 -26.676 1.00 89.69 230 GLY A CA 1
ATOM 1786 C C . GLY A 1 230 ? 13.584 1.302 -25.941 1.00 89.69 230 GLY A C 1
ATOM 1787 O O . GLY A 1 230 ? 13.072 0.299 -26.432 1.00 89.69 230 GLY A O 1
ATOM 1788 N N . MET A 1 231 ? 13.244 1.739 -24.732 1.00 86.81 231 MET A N 1
ATOM 1789 C CA . MET A 1 231 ? 12.240 1.109 -23.876 1.00 86.81 231 MET A CA 1
ATOM 1790 C C . MET A 1 231 ? 10.832 1.269 -24.466 1.00 86.81 231 MET A C 1
ATOM 1792 O O . MET A 1 231 ? 10.375 2.374 -24.743 1.00 86.81 231 MET A O 1
ATOM 1796 N N . ASP A 1 232 ? 10.080 0.171 -24.574 1.00 82.69 232 ASP A N 1
ATOM 1797 C CA . ASP A 1 232 ? 8.718 0.204 -25.140 1.00 82.69 232 ASP A CA 1
ATOM 1798 C C . ASP A 1 232 ? 7.677 0.829 -24.210 1.00 82.69 232 ASP A C 1
ATOM 1800 O O . ASP A 1 232 ? 6.590 1.237 -24.628 1.00 82.69 232 ASP A O 1
ATOM 1804 N N . VAL A 1 233 ? 7.971 0.836 -22.911 1.00 80.12 233 VAL A N 1
ATOM 1805 C CA . VAL A 1 233 ? 7.039 1.252 -21.870 1.00 80.12 233 VAL A CA 1
ATOM 1806 C C . VAL A 1 233 ? 7.628 2.425 -21.106 1.00 80.12 233 VAL A C 1
ATOM 1808 O O . VAL A 1 233 ? 8.623 2.292 -20.400 1.00 80.12 233 VAL A O 1
ATOM 1811 N N . GLY A 1 234 ? 6.959 3.576 -21.198 1.00 75.56 234 GLY A N 1
ATOM 1812 C CA . GLY A 1 234 ? 7.383 4.786 -20.503 1.00 75.56 234 GLY A CA 1
ATOM 1813 C C . GLY A 1 234 ? 7.425 4.627 -18.978 1.00 75.56 234 GLY A C 1
ATOM 1814 O O . GLY A 1 234 ? 6.603 3.928 -18.373 1.00 75.56 234 GLY A O 1
ATOM 1815 N N . PHE A 1 235 ? 8.348 5.357 -18.345 1.00 71.31 235 PHE A N 1
ATOM 1816 C CA . PHE A 1 235 ? 8.633 5.282 -16.907 1.00 71.31 235 PHE A CA 1
ATOM 1817 C C . PHE A 1 235 ? 7.389 5.409 -16.013 1.00 71.31 235 PHE A C 1
ATOM 1819 O O . PHE A 1 235 ? 7.261 4.674 -15.040 1.00 71.31 235 PHE A O 1
ATOM 1826 N N . GLY A 1 236 ? 6.427 6.274 -16.356 1.00 66.94 236 GLY A N 1
ATOM 1827 C CA . GLY A 1 236 ? 5.194 6.431 -15.573 1.00 66.94 236 GLY A CA 1
ATOM 1828 C C . GLY A 1 236 ? 4.362 5.144 -15.470 1.00 66.94 236 GLY A C 1
ATOM 1829 O O . GLY A 1 236 ? 3.836 4.827 -14.403 1.00 66.94 236 GLY A O 1
ATOM 1830 N N . ARG A 1 237 ? 4.287 4.352 -16.550 1.00 74.88 237 ARG A N 1
ATOM 1831 C CA . ARG A 1 237 ? 3.562 3.071 -16.565 1.00 74.88 237 ARG A CA 1
ATOM 1832 C C . ARG A 1 237 ? 4.324 1.982 -15.807 1.00 74.88 237 ARG A C 1
ATOM 1834 O O . ARG A 1 237 ? 3.685 1.172 -15.135 1.00 74.88 237 ARG A O 1
ATOM 1841 N N . LEU A 1 238 ? 5.658 1.992 -15.864 1.00 78.44 238 LEU A N 1
ATOM 1842 C CA . LEU A 1 238 ? 6.512 1.108 -15.061 1.00 78.44 238 LEU A CA 1
ATOM 1843 C C . LEU A 1 238 ? 6.400 1.426 -13.565 1.00 78.44 238 LEU A C 1
ATOM 1845 O O . LEU A 1 238 ? 6.148 0.527 -12.770 1.00 78.44 238 LEU A O 1
ATOM 1849 N N . ALA A 1 239 ? 6.489 2.703 -13.188 1.00 70.62 239 ALA A N 1
ATOM 1850 C CA . ALA A 1 239 ? 6.336 3.156 -11.808 1.00 70.62 239 ALA A CA 1
ATOM 1851 C C . ALA A 1 239 ? 4.952 2.801 -11.245 1.00 70.62 239 ALA A C 1
ATOM 1853 O O . ALA A 1 239 ? 4.839 2.340 -10.111 1.00 70.62 239 ALA A O 1
ATOM 1854 N N . TRP A 1 240 ? 3.894 2.949 -12.050 1.00 71.19 240 TRP A N 1
ATOM 1855 C CA . TRP A 1 240 ? 2.544 2.553 -11.650 1.00 71.19 240 TRP A CA 1
ATOM 1856 C C . TRP A 1 240 ? 2.379 1.038 -11.492 1.00 71.19 240 TRP A C 1
ATOM 1858 O O . TRP A 1 240 ? 1.680 0.586 -10.584 1.00 71.19 240 TRP A O 1
ATOM 1868 N N . ALA A 1 241 ? 3.022 0.246 -12.355 1.00 76.94 241 ALA A N 1
ATOM 1869 C CA . ALA A 1 241 ? 3.058 -1.206 -12.215 1.00 76.94 241 ALA A CA 1
ATOM 1870 C C . ALA A 1 241 ? 3.801 -1.618 -10.934 1.00 76.94 241 ALA A C 1
ATOM 1872 O O . ALA A 1 241 ? 3.258 -2.393 -10.151 1.00 76.94 241 ALA A O 1
ATOM 1873 N N . ALA A 1 242 ? 4.969 -1.027 -10.674 1.00 76.94 242 ALA A N 1
ATOM 1874 C CA . ALA A 1 242 ? 5.769 -1.312 -9.490 1.00 76.94 242 ALA A CA 1
ATOM 1875 C C . ALA A 1 242 ? 5.062 -0.913 -8.185 1.00 76.94 242 ALA A C 1
ATOM 1877 O O . ALA A 1 242 ? 5.067 -1.679 -7.228 1.00 76.94 242 ALA A O 1
ATOM 1878 N N . LEU A 1 243 ? 4.363 0.229 -8.157 1.00 76.00 243 LEU A N 1
ATOM 1879 C CA . LEU A 1 243 ? 3.567 0.654 -6.996 1.00 76.00 243 LEU A CA 1
ATOM 1880 C C . LEU A 1 243 ? 2.444 -0.338 -6.643 1.00 76.00 243 LEU A C 1
ATOM 1882 O O . LEU A 1 243 ? 2.009 -0.409 -5.494 1.00 76.00 243 LEU A O 1
ATOM 1886 N N . ARG A 1 244 ? 1.953 -1.090 -7.632 1.00 79.25 244 ARG A N 1
ATOM 1887 C CA . ARG A 1 244 ? 0.902 -2.102 -7.461 1.00 79.25 244 ARG A CA 1
ATOM 1888 C C . ARG A 1 244 ? 1.444 -3.509 -7.204 1.00 79.25 244 ARG A C 1
ATOM 1890 O O . ARG A 1 244 ? 0.631 -4.394 -6.940 1.00 79.25 244 ARG A O 1
ATOM 1897 N N . ALA A 1 245 ? 2.757 -3.719 -7.273 1.00 84.81 245 ALA A N 1
ATOM 1898 C CA . ALA A 1 245 ? 3.368 -5.024 -7.065 1.00 84.81 245 ALA A CA 1
ATOM 1899 C C . ALA A 1 245 ? 3.309 -5.412 -5.573 1.00 84.81 245 ALA A C 1
ATOM 1901 O O . ALA A 1 245 ? 3.892 -4.711 -4.742 1.00 84.81 245 ALA A O 1
ATOM 1902 N N . PRO A 1 246 ? 2.611 -6.499 -5.190 1.00 84.19 246 PRO A N 1
ATOM 1903 C CA . PRO A 1 246 ? 2.518 -6.912 -3.787 1.00 84.19 246 PRO A CA 1
ATOM 1904 C C . PRO A 1 246 ? 3.874 -7.332 -3.184 1.00 84.19 246 PRO A C 1
ATOM 1906 O O . PRO A 1 246 ? 4.051 -7.282 -1.962 1.00 84.19 246 PRO A O 1
ATOM 1909 N N . GLU A 1 247 ? 4.849 -7.676 -4.027 1.00 90.69 247 GLU A N 1
ATOM 1910 C CA . GLU A 1 247 ? 6.203 -8.088 -3.652 1.00 90.69 247 GLU A CA 1
ATOM 1911 C C . GLU A 1 247 ? 7.124 -6.914 -3.256 1.00 90.69 247 GLU A C 1
ATOM 1913 O O . GLU A 1 247 ? 8.224 -7.127 -2.731 1.00 90.69 247 GLU A O 1
ATOM 1918 N N . TYR A 1 248 ? 6.688 -5.668 -3.471 1.00 87.88 248 TYR A N 1
ATOM 1919 C CA . TYR A 1 248 ? 7.469 -4.462 -3.199 1.00 87.88 248 TYR A CA 1
ATOM 1920 C C . TYR A 1 248 ? 6.775 -3.544 -2.190 1.00 87.88 248 TYR A C 1
ATOM 1922 O O . TYR A 1 248 ? 5.626 -3.140 -2.349 1.00 87.88 248 TYR A O 1
ATOM 1930 N N . THR A 1 249 ? 7.502 -3.178 -1.134 1.00 83.44 249 THR A N 1
ATOM 1931 C CA . THR A 1 249 ? 7.083 -2.132 -0.189 1.00 83.44 249 THR A CA 1
ATOM 1932 C C . THR A 1 249 ? 7.530 -0.743 -0.666 1.00 83.44 249 THR A C 1
ATOM 1934 O O . THR A 1 249 ? 8.394 -0.631 -1.532 1.00 83.44 249 THR A O 1
ATOM 1937 N N . LEU A 1 250 ? 7.011 0.345 -0.078 1.00 78.12 250 LEU A N 1
ATOM 1938 C CA . LEU A 1 250 ? 7.481 1.705 -0.409 1.00 78.12 250 LEU A CA 1
ATOM 1939 C C . LEU A 1 250 ? 9.007 1.884 -0.208 1.00 78.12 250 LEU A C 1
ATOM 1941 O O . LEU A 1 250 ? 9.648 2.451 -1.094 1.00 78.12 250 LEU A O 1
ATOM 1945 N N . PRO A 1 251 ? 9.631 1.377 0.880 1.00 83.06 251 PRO A N 1
ATOM 1946 C CA . PRO A 1 251 ? 11.090 1.356 0.989 1.00 83.06 251 PRO A CA 1
ATOM 1947 C C . PRO A 1 251 ? 11.784 0.551 -0.115 1.00 83.06 251 PRO A C 1
ATOM 1949 O O . PRO A 1 251 ? 12.841 0.965 -0.588 1.00 83.06 251 PRO A O 1
ATOM 1952 N N . ASP A 1 252 ? 11.206 -0.573 -0.547 1.00 90.31 252 ASP A N 1
ATOM 1953 C CA . ASP A 1 252 ? 11.769 -1.364 -1.648 1.00 90.31 252 ASP A CA 1
ATOM 1954 C C . ASP A 1 252 ? 11.691 -0.610 -2.978 1.00 90.31 252 ASP A C 1
ATOM 1956 O O . ASP A 1 252 ? 12.632 -0.673 -3.758 1.00 90.31 252 ASP A O 1
ATOM 1960 N N . LEU A 1 253 ? 10.635 0.174 -3.215 1.00 84.38 253 LEU A N 1
ATOM 1961 C CA . LEU A 1 253 ? 10.531 1.036 -4.398 1.00 84.38 253 LEU A CA 1
ATOM 1962 C C . LEU A 1 253 ? 11.598 2.138 -4.410 1.00 84.38 253 LEU A C 1
ATOM 1964 O O . LEU A 1 253 ? 12.144 2.457 -5.463 1.00 84.38 253 LEU A O 1
ATOM 1968 N N . ALA A 1 254 ? 11.952 2.693 -3.248 1.00 84.25 254 ALA A N 1
ATOM 1969 C CA . ALA A 1 254 ? 13.066 3.636 -3.159 1.00 84.25 254 ALA A CA 1
ATOM 1970 C C . ALA A 1 254 ? 14.411 2.962 -3.494 1.00 84.25 254 ALA A C 1
ATOM 1972 O O . ALA A 1 254 ? 15.234 3.543 -4.202 1.00 84.25 254 ALA A O 1
ATOM 1973 N N . ARG A 1 255 ? 14.624 1.721 -3.033 1.00 91.12 255 ARG A N 1
ATOM 1974 C CA . ARG A 1 255 ? 15.818 0.919 -3.361 1.00 91.12 255 ARG A CA 1
ATOM 1975 C C . ARG A 1 255 ? 15.869 0.525 -4.835 1.00 91.12 255 ARG A C 1
ATOM 1977 O O . ARG A 1 255 ? 16.938 0.601 -5.438 1.00 91.12 255 ARG A O 1
ATOM 1984 N N . TRP A 1 256 ? 14.719 0.179 -5.408 1.00 89.88 256 TRP A N 1
ATOM 1985 C CA . TRP A 1 256 ? 14.528 -0.111 -6.826 1.00 89.88 256 TRP A CA 1
ATOM 1986 C C . TRP A 1 256 ? 14.955 1.063 -7.702 1.00 89.88 256 TRP A C 1
ATOM 1988 O O . TRP A 1 256 ? 15.815 0.904 -8.564 1.00 89.88 256 TRP A O 1
ATOM 1998 N N . LEU A 1 257 ? 14.442 2.264 -7.409 1.00 86.88 257 LEU A N 1
ATOM 1999 C CA . LEU A 1 257 ? 14.846 3.494 -8.093 1.00 86.88 257 LEU A CA 1
ATOM 2000 C C . LEU A 1 257 ? 16.330 3.808 -7.878 1.00 86.88 257 LEU A C 1
ATOM 2002 O O . LEU A 1 257 ? 17.006 4.227 -8.812 1.00 86.88 257 LEU A O 1
ATOM 2006 N N . GLY A 1 258 ? 16.848 3.592 -6.666 1.00 89.31 258 GLY A N 1
ATOM 2007 C CA . GLY A 1 258 ? 18.268 3.771 -6.368 1.00 89.31 258 GLY A CA 1
ATOM 2008 C C . GLY A 1 258 ? 19.172 2.870 -7.214 1.00 89.31 258 GLY A C 1
ATOM 2009 O O . GLY A 1 258 ? 20.176 3.342 -7.736 1.00 89.31 258 GLY A O 1
ATOM 2010 N N . GLY A 1 259 ? 18.799 1.598 -7.389 1.00 89.69 259 GLY A N 1
ATOM 2011 C CA . GLY A 1 259 ? 19.534 0.647 -8.226 1.00 89.69 259 GLY A CA 1
ATOM 2012 C C . GLY A 1 259 ? 19.452 1.022 -9.704 1.00 89.69 259 GLY A C 1
ATOM 2013 O O . GLY A 1 259 ? 20.478 1.138 -10.369 1.00 89.69 259 GLY A O 1
ATOM 2014 N N . ALA A 1 260 ? 18.245 1.317 -10.196 1.00 87.88 260 ALA A N 1
ATOM 2015 C CA . ALA A 1 260 ? 18.032 1.722 -11.583 1.00 87.88 260 ALA A CA 1
ATOM 2016 C C . ALA A 1 260 ? 18.808 3.003 -11.944 1.00 87.88 260 ALA A C 1
ATOM 2018 O O . ALA A 1 260 ? 19.403 3.074 -13.015 1.00 87.88 260 ALA A O 1
ATOM 2019 N N . ASN A 1 261 ? 18.859 3.985 -11.036 1.00 85.38 261 ASN A N 1
ATOM 2020 C CA . ASN A 1 261 ? 19.629 5.217 -11.229 1.00 85.38 261 ASN A CA 1
ATOM 2021 C C . ASN A 1 261 ? 21.146 4.996 -11.182 1.00 85.38 261 ASN A C 1
ATOM 2023 O O . ASN A 1 261 ? 21.870 5.710 -11.871 1.00 85.38 261 ASN A O 1
ATOM 2027 N N . ARG A 1 262 ? 21.632 4.037 -10.380 1.00 88.38 262 ARG A N 1
ATOM 2028 C CA . ARG A 1 262 ? 23.055 3.662 -10.363 1.00 88.38 262 ARG A CA 1
ATOM 2029 C C . ARG A 1 262 ? 23.473 3.041 -11.695 1.00 88.38 262 ARG A C 1
ATOM 2031 O O . ARG A 1 262 ? 24.560 3.330 -12.194 1.00 88.38 262 ARG A O 1
ATOM 2038 N N . GLY A 1 263 ? 22.616 2.196 -12.274 1.00 86.25 263 GLY A N 1
ATOM 2039 C CA . GLY A 1 263 ? 22.928 1.475 -13.506 1.00 86.25 263 GLY A CA 1
ATOM 2040 C C . GLY A 1 263 ? 24.201 0.641 -13.344 1.00 86.25 263 GLY A C 1
ATOM 2041 O O . GLY A 1 263 ? 24.340 -0.084 -12.361 1.00 86.25 263 GLY A O 1
ATOM 2042 N N . SER A 1 264 ? 25.127 0.753 -14.298 1.00 85.88 264 SER A N 1
ATOM 2043 C CA . SER A 1 264 ? 26.445 0.098 -14.276 1.00 85.88 264 SER A CA 1
ATOM 2044 C C . SER A 1 264 ? 27.410 0.663 -13.240 1.00 85.88 264 SER A C 1
ATOM 2046 O O . SER A 1 264 ? 28.358 -0.028 -12.880 1.00 85.88 264 SER A O 1
ATOM 2048 N N . GLY A 1 265 ? 27.178 1.879 -12.731 1.00 83.19 265 GLY A N 1
ATOM 2049 C CA . GLY A 1 265 ? 28.029 2.512 -11.722 1.00 83.19 265 GLY A CA 1
ATOM 2050 C C . GLY A 1 265 ? 29.529 2.364 -12.044 1.00 83.19 265 GLY A C 1
ATOM 2051 O O . GLY A 1 265 ? 29.949 2.762 -13.135 1.00 83.19 265 GLY A O 1
ATOM 2052 N N . PRO A 1 266 ? 30.339 1.772 -11.143 1.00 82.00 266 PRO A N 1
ATOM 2053 C CA . PRO A 1 266 ? 31.777 1.607 -11.360 1.00 82.00 266 PRO A CA 1
ATOM 2054 C C . PRO A 1 266 ? 32.129 0.638 -12.501 1.00 82.00 266 PRO A C 1
ATOM 2056 O O . PRO A 1 266 ? 33.216 0.755 -13.067 1.00 82.00 266 PRO A O 1
ATOM 2059 N N . MET A 1 267 ? 31.222 -0.267 -12.897 1.00 88.50 267 MET A N 1
ATOM 2060 C CA . MET A 1 267 ? 31.463 -1.223 -13.986 1.00 88.50 267 MET A CA 1
ATOM 2061 C C . MET A 1 267 ? 31.596 -0.556 -15.349 1.00 88.50 267 MET A C 1
ATOM 2063 O O . MET A 1 267 ? 32.182 -1.151 -16.241 1.00 88.50 267 MET A O 1
ATOM 2067 N N . TRP A 1 268 ? 31.089 0.667 -15.542 1.00 86.56 268 TRP A N 1
ATOM 2068 C CA . TRP A 1 268 ? 31.177 1.333 -16.847 1.00 86.56 268 TRP A CA 1
ATOM 2069 C C . TRP A 1 268 ? 32.618 1.442 -17.367 1.00 86.56 268 TRP A C 1
ATOM 2071 O O . TRP A 1 268 ? 32.865 1.305 -18.563 1.00 86.56 268 TRP A O 1
ATOM 2081 N N . ASN A 1 269 ? 33.570 1.654 -16.457 1.00 82.50 269 ASN A N 1
ATOM 2082 C CA . ASN A 1 269 ? 34.987 1.781 -16.787 1.00 82.50 269 ASN A CA 1
ATOM 2083 C C . ASN A 1 269 ? 35.735 0.438 -16.762 1.00 82.50 269 ASN A C 1
ATOM 2085 O O . ASN A 1 269 ? 36.940 0.415 -17.010 1.00 82.50 269 ASN A O 1
ATOM 2089 N N . ALA A 1 270 ? 35.052 -0.665 -16.446 1.00 85.00 270 ALA A N 1
ATOM 2090 C CA . ALA A 1 270 ? 35.639 -1.996 -16.444 1.00 85.00 270 ALA A CA 1
ATOM 2091 C C . ALA A 1 270 ? 35.752 -2.509 -17.897 1.00 85.00 270 ALA A C 1
ATOM 2093 O O . ALA A 1 270 ? 34.737 -2.536 -18.606 1.00 85.00 270 ALA A O 1
ATOM 2094 N N . PRO A 1 271 ? 36.950 -2.911 -18.370 1.00 80.56 271 PRO A N 1
ATOM 2095 C CA . PRO A 1 271 ? 37.142 -3.377 -19.748 1.00 80.56 271 PRO A CA 1
ATOM 2096 C C . PRO A 1 271 ? 36.214 -4.538 -20.122 1.00 80.56 271 PRO A C 1
ATOM 2098 O O . PRO A 1 271 ? 35.638 -4.575 -21.201 1.00 80.56 271 PRO A O 1
ATOM 2101 N N . ASP A 1 272 ? 36.000 -5.450 -19.184 1.00 78.06 272 ASP A N 1
ATOM 2102 C CA . ASP A 1 272 ? 35.142 -6.628 -19.274 1.00 78.06 272 ASP A CA 1
ATOM 2103 C C . ASP A 1 272 ? 33.637 -6.308 -19.361 1.00 78.06 272 ASP A C 1
ATOM 2105 O O . ASP A 1 272 ? 32.859 -7.147 -19.821 1.00 78.06 272 ASP A O 1
ATOM 2109 N N . TYR A 1 273 ? 33.222 -5.092 -18.993 1.00 83.44 273 TYR A N 1
ATOM 2110 C CA . TYR A 1 273 ? 31.866 -4.589 -19.227 1.00 83.44 273 TYR A CA 1
ATOM 2111 C C . TYR A 1 273 ? 31.755 -3.822 -20.551 1.00 83.44 273 TYR A C 1
ATOM 2113 O O . TYR A 1 273 ? 30.819 -4.047 -21.320 1.00 83.44 273 TYR A O 1
ATOM 2121 N N . ARG A 1 274 ? 32.692 -2.900 -20.816 1.00 78.31 274 ARG A N 1
ATOM 2122 C CA . ARG A 1 274 ? 32.607 -1.962 -21.946 1.00 78.31 274 ARG A CA 1
ATOM 2123 C C . ARG A 1 274 ? 33.045 -2.578 -23.271 1.00 78.31 274 ARG A C 1
ATOM 2125 O O . ARG A 1 274 ? 32.352 -2.413 -24.271 1.00 78.31 274 ARG A O 1
ATOM 2132 N N . ASP A 1 275 ? 34.154 -3.307 -23.274 1.00 79.44 275 ASP A N 1
ATOM 2133 C CA . ASP A 1 275 ? 34.796 -3.835 -24.484 1.00 79.44 275 ASP A CA 1
ATOM 2134 C C . ASP A 1 275 ? 34.252 -5.239 -24.816 1.00 79.44 275 ASP A C 1
ATOM 2136 O O . ASP A 1 275 ? 34.943 -6.133 -25.308 1.00 79.44 275 ASP A O 1
ATOM 2140 N N . HIS A 1 276 ? 32.976 -5.444 -24.495 1.00 85.12 276 HIS A N 1
ATOM 2141 C CA . HIS A 1 276 ? 32.277 -6.703 -24.654 1.00 85.12 276 HIS A CA 1
ATOM 2142 C C . HIS A 1 276 ? 32.105 -7.086 -26.131 1.00 85.12 276 HIS A C 1
ATOM 2144 O O . HIS A 1 276 ? 31.538 -6.320 -26.915 1.00 85.12 276 HIS A O 1
ATOM 2150 N N . ASP A 1 277 ? 32.489 -8.321 -26.470 1.00 92.56 277 ASP A N 1
ATOM 2151 C CA . ASP A 1 277 ? 32.394 -8.872 -27.822 1.00 92.56 277 ASP A CA 1
ATOM 2152 C C . ASP A 1 277 ? 32.073 -10.382 -27.818 1.00 92.56 277 ASP A C 1
ATOM 2154 O O . ASP A 1 277 ? 32.947 -11.215 -27.554 1.00 92.56 277 ASP A O 1
ATOM 2158 N N . LEU A 1 278 ? 30.825 -10.764 -28.130 1.00 94.44 278 LEU A N 1
ATOM 2159 C CA . LEU A 1 278 ? 30.431 -12.183 -28.172 1.00 94.44 278 LEU A CA 1
ATOM 2160 C C . LEU A 1 278 ? 31.064 -12.969 -29.316 1.00 94.44 278 LEU A C 1
ATOM 2162 O O . LEU A 1 278 ? 31.268 -14.170 -29.155 1.00 94.44 278 LEU A O 1
ATOM 2166 N N . PHE A 1 279 ? 31.415 -12.321 -30.430 1.00 94.19 279 PHE A N 1
ATOM 2167 C CA . PHE A 1 279 ? 32.038 -13.005 -31.567 1.00 94.19 279 PHE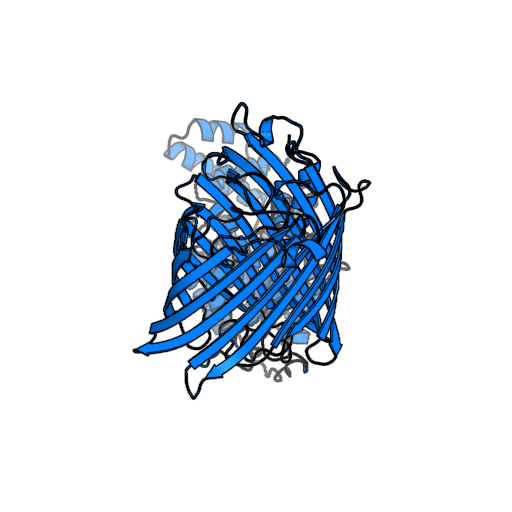 A CA 1
ATOM 2168 C C . PHE A 1 279 ? 33.354 -13.681 -31.169 1.00 94.19 279 PHE A C 1
ATOM 2170 O O . PHE A 1 279 ? 33.695 -14.742 -31.685 1.00 94.19 279 PHE A O 1
ATOM 2177 N N . ARG A 1 280 ? 34.081 -13.074 -30.224 1.00 92.00 280 ARG A N 1
ATOM 2178 C CA . ARG A 1 280 ? 35.326 -13.612 -29.665 1.00 92.00 280 ARG A CA 1
ATOM 2179 C C . ARG A 1 280 ? 35.106 -14.342 -28.345 1.00 92.00 280 ARG A C 1
ATOM 2181 O O . ARG A 1 280 ? 35.752 -15.354 -28.101 1.00 92.00 280 ARG A O 1
ATOM 2188 N N . GLY A 1 281 ? 34.232 -13.815 -27.487 1.00 91.38 281 GLY A N 1
ATOM 2189 C CA . GLY A 1 281 ? 34.063 -14.304 -26.120 1.00 91.38 281 GLY A CA 1
ATOM 2190 C C . GLY A 1 281 ? 33.230 -15.578 -25.995 1.00 91.38 281 GLY A C 1
ATOM 2191 O O . GLY A 1 281 ? 33.497 -16.380 -25.105 1.00 91.38 281 GLY A O 1
ATOM 2192 N N . VAL A 1 282 ? 32.227 -15.769 -26.859 1.00 95.50 282 VAL A N 1
ATOM 2193 C CA . VAL A 1 282 ? 31.339 -16.944 -26.847 1.00 95.50 282 VAL A CA 1
ATOM 2194 C C . VAL A 1 282 ? 31.017 -17.355 -28.293 1.00 95.50 282 VAL A C 1
ATOM 2196 O O . VAL A 1 282 ? 29.902 -17.147 -28.765 1.00 95.50 282 VAL A O 1
ATOM 2199 N N . PRO A 1 283 ? 31.978 -17.919 -29.045 1.00 95.19 283 PRO A N 1
ATOM 2200 C CA . PRO A 1 283 ? 31.732 -18.366 -30.420 1.00 95.19 283 PRO A CA 1
ATOM 2201 C C . PRO A 1 283 ? 30.892 -19.654 -30.491 1.00 95.19 283 PRO A C 1
ATOM 2203 O O . PRO A 1 283 ? 30.394 -20.010 -31.559 1.00 95.19 283 PRO A O 1
ATOM 2206 N N . ARG A 1 284 ? 30.734 -20.357 -29.361 1.00 95.62 284 ARG A N 1
ATOM 2207 C CA . ARG A 1 284 ? 30.067 -21.654 -29.264 1.00 95.62 284 ARG A CA 1
ATOM 2208 C C . ARG A 1 284 ? 29.254 -21.782 -27.974 1.00 95.62 284 ARG A C 1
ATOM 2210 O O . ARG A 1 284 ? 29.693 -21.321 -26.923 1.00 95.62 284 ARG A O 1
ATOM 2217 N N . LEU A 1 285 ? 28.112 -22.463 -28.061 1.00 96.25 285 LEU A N 1
ATOM 2218 C CA . LEU A 1 285 ? 27.303 -22.942 -26.941 1.00 96.25 285 LEU A CA 1
ATOM 2219 C C . LEU A 1 285 ? 26.986 -24.427 -27.126 1.00 96.25 285 LEU A C 1
ATOM 2221 O O . LEU A 1 285 ? 26.594 -24.845 -28.209 1.00 96.25 285 LEU A O 1
ATOM 2225 N N . ASP A 1 286 ? 27.081 -25.218 -26.061 1.00 95.88 286 ASP A N 1
ATOM 2226 C CA . ASP A 1 286 ? 26.712 -26.643 -26.097 1.00 95.88 286 ASP A CA 1
ATOM 2227 C C . ASP A 1 286 ? 25.240 -26.893 -25.703 1.00 95.88 286 ASP A C 1
ATOM 2229 O O . ASP A 1 286 ? 24.811 -28.036 -25.554 1.00 95.88 286 ASP A O 1
ATOM 2233 N N . VAL A 1 287 ? 24.440 -25.825 -25.596 1.00 94.81 287 VAL A N 1
ATOM 2234 C CA . VAL A 1 287 ? 22.989 -25.856 -25.345 1.00 94.81 287 VAL A CA 1
ATOM 2235 C C . VAL A 1 287 ? 22.224 -25.118 -26.454 1.00 94.81 287 VAL A C 1
ATOM 2237 O O . VAL A 1 287 ? 22.790 -24.227 -27.093 1.00 94.81 287 VAL A O 1
ATOM 2240 N N . PRO A 1 288 ? 20.938 -25.438 -26.697 1.00 95.94 288 PRO A N 1
ATOM 2241 C CA . PRO A 1 288 ? 20.087 -24.646 -27.582 1.00 95.94 288 PRO A CA 1
ATOM 2242 C C . PRO A 1 288 ? 20.012 -23.169 -27.161 1.00 95.94 288 PRO A C 1
ATOM 2244 O O . PRO A 1 288 ? 19.876 -22.876 -25.971 1.00 95.94 288 PRO A O 1
ATOM 2247 N N . ALA A 1 289 ? 20.086 -22.242 -28.122 1.00 96.00 289 ALA A N 1
ATOM 2248 C CA . ALA A 1 289 ? 20.235 -20.808 -27.845 1.00 96.00 289 ALA A CA 1
ATOM 2249 C C . ALA A 1 289 ? 19.318 -19.921 -28.697 1.00 96.00 289 ALA A C 1
ATOM 2251 O O . ALA A 1 289 ? 19.630 -19.652 -29.854 1.00 96.00 289 ALA A O 1
ATOM 2252 N N . TYR A 1 290 ? 18.240 -19.416 -28.098 1.00 97.38 290 TYR A N 1
ATOM 2253 C CA . TYR A 1 290 ? 17.203 -18.627 -28.768 1.00 97.38 290 TYR A CA 1
ATOM 2254 C C . TYR A 1 290 ? 17.373 -17.128 -28.507 1.00 97.38 290 TYR A C 1
ATOM 2256 O O . TYR A 1 290 ? 17.635 -16.714 -27.376 1.00 97.38 290 TYR A O 1
ATOM 2264 N N . PHE A 1 291 ? 17.149 -16.293 -29.524 1.00 97.81 291 PHE A N 1
ATOM 2265 C CA . PHE A 1 291 ? 17.290 -14.839 -29.407 1.00 97.81 291 PHE A CA 1
ATOM 2266 C C . PHE A 1 291 ? 15.965 -14.129 -29.657 1.00 97.81 291 PHE A C 1
ATOM 2268 O O . PHE A 1 291 ? 15.410 -14.185 -30.750 1.00 97.81 291 PHE A O 1
ATOM 2275 N N . PHE A 1 292 ? 15.448 -13.442 -28.644 1.00 97.81 292 PHE A N 1
ATOM 2276 C CA . PHE A 1 292 ? 14.194 -12.699 -28.715 1.00 97.81 292 PHE A CA 1
ATOM 2277 C C . PHE A 1 292 ? 14.509 -11.214 -28.875 1.00 97.81 292 PHE A C 1
ATOM 2279 O O . PHE A 1 292 ? 15.046 -10.580 -27.966 1.00 97.81 292 PHE A O 1
ATOM 2286 N N . ALA A 1 293 ? 14.184 -10.647 -30.032 1.00 97.25 293 ALA A N 1
ATOM 2287 C CA . ALA A 1 293 ? 14.590 -9.291 -30.381 1.00 97.25 293 ALA A CA 1
ATOM 2288 C C . ALA A 1 293 ? 13.410 -8.466 -30.898 1.00 97.25 293 ALA A C 1
ATOM 2290 O O . ALA A 1 293 ? 12.662 -8.907 -31.773 1.00 97.25 293 ALA A O 1
ATOM 2291 N N . GLY A 1 294 ? 13.254 -7.251 -30.374 1.00 97.06 294 GLY A N 1
ATOM 2292 C CA . GLY A 1 294 ? 12.304 -6.286 -30.916 1.00 97.06 294 GLY A CA 1
ATOM 2293 C C . GLY A 1 294 ? 12.733 -5.800 -32.294 1.00 97.06 294 GLY A C 1
ATOM 2294 O O . GLY A 1 294 ? 13.909 -5.534 -32.540 1.00 97.06 294 GLY A O 1
ATOM 2295 N N . ARG A 1 295 ? 11.769 -5.641 -33.202 1.00 96.44 295 ARG A N 1
ATOM 2296 C CA . ARG A 1 295 ? 11.995 -5.117 -34.556 1.00 96.44 295 ARG A CA 1
ATOM 2297 C C . ARG A 1 295 ? 12.649 -3.737 -34.540 1.00 96.44 295 ARG A C 1
ATOM 2299 O O . ARG A 1 295 ? 13.407 -3.422 -35.453 1.00 96.44 295 ARG A O 1
ATOM 2306 N N . ARG A 1 296 ? 12.318 -2.924 -33.535 1.00 95.50 296 ARG A N 1
ATOM 2307 C CA . ARG A 1 296 ? 12.765 -1.533 -33.395 1.00 95.50 296 ARG A CA 1
ATOM 2308 C C . ARG A 1 296 ? 13.826 -1.354 -32.312 1.00 95.50 296 ARG A C 1
ATOM 2310 O O . ARG A 1 296 ? 14.048 -0.234 -31.881 1.00 95.50 296 ARG A O 1
ATOM 2317 N N . ASP A 1 297 ? 14.446 -2.428 -31.830 1.00 96.81 297 ASP A N 1
ATOM 2318 C CA . ASP A 1 297 ? 15.467 -2.306 -30.793 1.00 96.81 297 ASP A CA 1
ATOM 2319 C C . ASP A 1 297 ? 16.770 -1.765 -31.392 1.00 96.81 297 ASP A C 1
ATOM 2321 O O . ASP A 1 297 ? 17.416 -2.432 -32.200 1.00 96.81 297 ASP A O 1
ATOM 2325 N N . TYR A 1 298 ? 17.136 -0.548 -30.994 1.00 96.38 298 TYR A N 1
ATOM 2326 C CA . TYR A 1 298 ? 18.409 0.102 -31.304 1.00 96.38 298 TYR A CA 1
ATOM 2327 C C . TYR A 1 298 ? 19.256 0.334 -30.049 1.00 96.38 298 TYR A C 1
ATOM 2329 O O . TYR A 1 298 ? 20.336 0.905 -30.143 1.00 96.38 298 TYR A O 1
ATOM 2337 N N . ASN A 1 299 ? 18.813 -0.132 -28.881 1.00 92.19 299 ASN A N 1
ATOM 2338 C CA . ASN A 1 299 ? 19.665 -0.227 -27.699 1.00 92.19 299 ASN A CA 1
ATOM 2339 C C . ASN A 1 299 ? 20.538 -1.491 -27.800 1.00 92.19 299 ASN A C 1
ATOM 2341 O O . ASN A 1 299 ? 21.749 -1.451 -27.595 1.00 92.19 299 ASN A O 1
ATOM 2345 N N . THR A 1 300 ? 19.939 -2.592 -28.258 1.00 94.25 300 THR A N 1
ATOM 2346 C CA . THR A 1 300 ? 20.631 -3.822 -28.666 1.00 94.25 300 THR A CA 1
ATOM 2347 C C . THR A 1 300 ? 20.226 -4.201 -30.096 1.00 94.25 300 THR A C 1
ATOM 2349 O O . THR A 1 300 ? 19.274 -4.959 -30.286 1.00 94.25 300 THR A O 1
ATOM 2352 N N . PRO A 1 301 ? 20.916 -3.659 -31.124 1.00 96.38 301 PRO A N 1
ATOM 2353 C CA . PRO A 1 301 ? 20.463 -3.728 -32.511 1.00 96.38 301 PRO A CA 1
ATOM 2354 C C . PRO A 1 301 ? 20.221 -5.141 -33.050 1.00 96.38 301 PRO A C 1
ATOM 2356 O O . PRO A 1 301 ? 21.143 -5.957 -33.118 1.00 96.38 301 PRO A O 1
ATOM 2359 N N . LEU A 1 302 ? 19.006 -5.385 -33.564 1.00 96.38 302 LEU A N 1
ATOM 2360 C CA . LEU A 1 302 ? 18.597 -6.655 -34.190 1.00 96.38 302 LEU A CA 1
ATOM 2361 C C . LEU A 1 302 ? 19.580 -7.143 -35.270 1.00 96.38 302 LEU A C 1
ATOM 2363 O O . LEU A 1 302 ? 19.784 -8.346 -35.418 1.00 96.38 302 LEU A O 1
ATOM 2367 N N . ALA A 1 303 ? 20.192 -6.224 -36.024 1.00 95.94 303 ALA A N 1
ATOM 2368 C CA . ALA A 1 303 ? 21.167 -6.563 -37.061 1.00 95.94 303 ALA A CA 1
ATOM 2369 C C . ALA A 1 303 ? 22.368 -7.346 -36.503 1.00 95.94 303 ALA A C 1
ATOM 2371 O O . ALA A 1 303 ? 22.749 -8.361 -37.077 1.00 95.94 303 ALA A O 1
ATOM 2372 N N . LEU A 1 304 ? 22.906 -6.929 -35.351 1.00 96.62 304 LEU A N 1
ATOM 2373 C CA . LEU A 1 304 ? 24.029 -7.616 -34.708 1.00 96.62 304 LEU A CA 1
ATOM 2374 C C . LEU A 1 304 ? 23.604 -8.937 -34.072 1.00 96.62 304 LEU A C 1
ATOM 2376 O O . LEU A 1 304 ? 24.372 -9.893 -34.088 1.00 96.62 304 LEU A O 1
ATOM 2380 N N . VAL A 1 305 ? 22.380 -9.008 -33.539 1.00 97.19 305 VAL A N 1
ATOM 2381 C CA . VAL A 1 305 ? 21.818 -10.262 -33.012 1.00 97.19 305 VAL A CA 1
ATOM 2382 C C . VAL A 1 305 ? 21.716 -11.313 -34.116 1.00 97.19 305 VAL A C 1
ATOM 2384 O O . VAL A 1 305 ? 22.101 -12.457 -33.898 1.00 97.19 305 VAL A O 1
ATOM 2387 N N . ARG A 1 306 ? 21.255 -10.927 -35.313 1.00 96.75 306 ARG A N 1
ATOM 2388 C CA . ARG A 1 306 ? 21.200 -11.817 -36.483 1.00 96.75 306 ARG A CA 1
ATOM 2389 C C . ARG A 1 306 ? 22.583 -12.267 -36.932 1.00 96.75 306 ARG A C 1
ATOM 2391 O O . ARG A 1 306 ? 22.796 -13.462 -37.077 1.00 96.75 306 ARG A O 1
ATOM 2398 N N . GLU A 1 307 ? 23.510 -11.325 -37.090 1.00 96.69 307 GLU A N 1
ATOM 2399 C CA . GLU A 1 307 ? 24.890 -11.628 -37.485 1.00 96.69 307 GLU A CA 1
ATOM 2400 C C . GLU A 1 307 ? 25.546 -12.614 -36.510 1.00 96.69 307 GLU A C 1
ATOM 2402 O O . GLU A 1 307 ? 26.171 -13.585 -36.925 1.00 96.69 307 GLU A O 1
ATOM 2407 N N . TYR A 1 308 ? 25.363 -12.406 -35.205 1.00 96.94 308 TYR A N 1
ATOM 2408 C CA . TYR A 1 308 ? 25.893 -13.313 -34.194 1.00 96.94 308 TYR A CA 1
ATOM 2409 C C . TYR A 1 308 ? 25.216 -14.689 -34.219 1.00 96.94 308 TYR A C 1
ATOM 2411 O O . TYR A 1 308 ? 25.906 -15.703 -34.166 1.00 96.94 308 TYR A O 1
ATOM 2419 N N . ALA A 1 309 ? 23.887 -14.748 -34.351 1.00 95.88 309 ALA A N 1
ATOM 2420 C CA . ALA A 1 309 ? 23.153 -16.011 -34.423 1.00 95.88 309 ALA A CA 1
ATOM 2421 C C . ALA A 1 309 ? 23.554 -16.872 -35.638 1.00 95.88 309 ALA A C 1
ATOM 2423 O O . ALA A 1 309 ? 23.551 -18.100 -35.543 1.00 95.88 309 ALA A O 1
ATOM 2424 N N . GLU A 1 310 ? 23.925 -16.244 -36.759 1.00 94.81 310 GLU A N 1
ATOM 2425 C CA . GLU A 1 310 ? 24.407 -16.932 -37.964 1.00 94.81 310 GLU A CA 1
ATOM 2426 C C . GLU A 1 310 ? 25.759 -17.624 -37.746 1.00 94.81 310 GLU A C 1
ATOM 2428 O O . GLU A 1 310 ? 25.951 -18.754 -38.204 1.00 94.81 310 GLU A O 1
ATOM 2433 N N . VAL A 1 311 ? 26.684 -16.964 -37.042 1.00 94.81 311 VAL A N 1
ATOM 2434 C CA . VAL A 1 311 ? 28.053 -17.471 -36.838 1.00 94.81 311 VAL A CA 1
ATOM 2435 C C . VAL A 1 311 ? 28.224 -18.293 -35.562 1.00 94.81 311 VAL A C 1
ATOM 2437 O O . VAL A 1 311 ? 29.209 -19.015 -35.441 1.00 94.81 311 VAL A O 1
ATOM 2440 N N . LEU A 1 312 ? 27.284 -18.208 -34.619 1.00 96.00 312 LEU A N 1
ATOM 2441 C CA . LEU A 1 312 ? 27.305 -18.987 -33.386 1.00 96.00 312 LEU A CA 1
ATOM 2442 C C . LEU A 1 312 ? 27.215 -20.489 -33.690 1.00 96.00 312 LEU A C 1
ATOM 2444 O O . LEU A 1 312 ? 26.289 -20.962 -34.358 1.00 96.00 312 LEU A O 1
ATOM 2448 N N . GLU A 1 313 ? 28.143 -21.261 -33.135 1.00 94.25 313 GLU A N 1
ATOM 2449 C CA . GLU A 1 313 ? 28.048 -22.717 -33.103 1.00 94.25 313 GLU A CA 1
ATOM 2450 C C . GLU A 1 313 ? 27.153 -23.155 -31.937 1.00 94.25 313 GLU A C 1
ATOM 2452 O O . GLU A 1 313 ? 27.485 -22.923 -30.779 1.00 94.25 313 GLU A O 1
ATOM 2457 N N . ALA A 1 314 ? 26.022 -23.803 -32.220 1.00 91.12 314 ALA A N 1
ATOM 2458 C CA . ALA A 1 314 ? 25.157 -24.379 -31.189 1.00 91.12 314 ALA A CA 1
ATOM 2459 C C . ALA A 1 314 ? 24.442 -25.638 -31.708 1.00 91.12 314 ALA A C 1
ATOM 2461 O O . ALA A 1 314 ? 24.171 -25.719 -32.912 1.00 91.12 314 ALA A O 1
ATOM 2462 N N . PRO A 1 315 ? 24.115 -26.616 -30.838 1.00 79.31 315 PRO A N 1
ATOM 2463 C CA . PRO A 1 315 ? 23.526 -27.894 -31.248 1.00 79.31 315 PRO A CA 1
ATOM 2464 C C . PRO A 1 315 ? 22.152 -27.741 -31.915 1.00 79.31 315 PRO A C 1
ATOM 2466 O O . PRO A 1 315 ? 21.812 -28.521 -32.802 1.00 79.31 315 PRO A O 1
ATOM 2469 N N . ALA A 1 316 ? 21.370 -26.736 -31.508 1.00 77.50 316 ALA A N 1
ATOM 2470 C CA . ALA A 1 316 ? 20.074 -26.380 -32.081 1.00 77.50 316 ALA A CA 1
ATOM 2471 C C . ALA A 1 316 ? 19.659 -24.963 -31.631 1.00 77.50 316 ALA A C 1
ATOM 2473 O O . ALA A 1 316 ? 20.363 -24.308 -30.866 1.00 77.50 316 ALA A O 1
ATOM 2474 N N . GLY A 1 317 ? 18.503 -24.482 -32.094 1.00 66.00 317 GLY A N 1
ATOM 2475 C CA . GLY A 1 317 ? 17.816 -23.354 -31.460 1.00 66.00 317 GLY A CA 1
ATOM 2476 C C . GLY A 1 317 ? 18.346 -21.952 -31.757 1.00 66.00 317 GLY A C 1
ATOM 2477 O O . GLY A 1 317 ? 17.814 -21.036 -31.156 1.00 66.00 317 GLY A O 1
ATOM 2478 N N . ARG A 1 318 ? 19.291 -21.764 -32.700 1.00 82.94 318 ARG A N 1
ATOM 2479 C CA . ARG A 1 318 ? 19.888 -20.463 -33.130 1.00 82.94 318 ARG A CA 1
ATOM 2480 C C . ARG A 1 318 ? 18.907 -19.474 -33.786 1.00 82.94 318 ARG A C 1
ATOM 2482 O O . ARG A 1 318 ? 19.274 -18.657 -34.626 1.00 82.94 318 ARG A O 1
ATOM 2489 N N . GLU A 1 319 ? 17.629 -19.591 -33.471 1.00 87.06 319 GLU A N 1
ATOM 2490 C CA . GLU A 1 319 ? 16.572 -18.800 -34.064 1.00 87.06 319 GLU A CA 1
ATOM 2491 C C . GLU A 1 319 ? 16.507 -17.406 -33.444 1.00 87.06 319 GLU A C 1
ATOM 2493 O O . GLU A 1 319 ? 16.518 -17.232 -32.222 1.00 87.06 319 GLU A O 1
ATOM 2498 N N . VAL A 1 320 ? 16.361 -16.412 -34.318 1.00 96.50 320 VAL A N 1
ATOM 2499 C CA . VAL A 1 320 ? 16.031 -15.044 -33.933 1.00 96.50 320 VAL A CA 1
ATOM 2500 C C . VAL A 1 320 ? 14.521 -14.853 -34.053 1.00 96.50 320 VAL A C 1
ATOM 2502 O O . VAL A 1 320 ? 13.988 -14.656 -35.147 1.00 96.50 320 VAL A O 1
ATOM 2505 N N . VAL A 1 321 ? 13.829 -14.891 -32.918 1.00 96.94 321 VAL A N 1
ATOM 2506 C CA . VAL A 1 321 ? 12.395 -14.611 -32.820 1.00 96.94 321 VAL A CA 1
ATOM 2507 C C . VAL A 1 321 ? 12.195 -13.102 -32.765 1.00 96.94 321 VAL A C 1
ATOM 2509 O O . VAL A 1 321 ? 12.602 -12.432 -31.813 1.00 96.94 321 VAL A O 1
ATOM 2512 N N . ILE A 1 322 ? 11.558 -12.561 -33.800 1.00 97.31 322 ILE A N 1
ATOM 2513 C CA . ILE A 1 322 ? 11.379 -11.116 -33.952 1.00 97.31 322 ILE A CA 1
ATOM 2514 C C . ILE A 1 322 ? 10.024 -10.696 -33.403 1.00 97.31 322 ILE A C 1
ATOM 2516 O O . ILE A 1 322 ? 8.995 -11.228 -33.808 1.00 97.31 322 ILE A O 1
ATOM 2520 N N . PHE A 1 323 ? 10.026 -9.699 -32.531 1.00 97.19 323 PHE A N 1
ATOM 2521 C CA . PHE A 1 323 ? 8.845 -9.073 -31.953 1.00 97.19 323 PHE A CA 1
ATOM 2522 C C . PHE A 1 323 ? 8.534 -7.791 -32.734 1.00 97.19 323 PHE A C 1
ATOM 2524 O O . PHE A 1 323 ? 9.241 -6.790 -32.640 1.00 97.19 323 PHE A O 1
ATOM 2531 N N . GLU A 1 324 ? 7.525 -7.855 -33.605 1.00 95.56 324 GLU A N 1
ATOM 2532 C CA . GLU A 1 324 ? 7.230 -6.803 -34.597 1.00 95.56 324 GLU A CA 1
ATOM 2533 C C . GLU A 1 324 ? 6.718 -5.501 -33.967 1.00 95.56 324 GLU A C 1
ATOM 2535 O O . GLU A 1 324 ? 6.909 -4.405 -34.500 1.00 95.56 324 GLU A O 1
ATOM 2540 N N . GLY A 1 325 ? 6.038 -5.628 -32.831 1.00 92.75 325 GLY A N 1
ATOM 2541 C CA . GLY A 1 325 ? 5.405 -4.544 -32.101 1.00 92.75 325 GLY A CA 1
ATOM 2542 C C . GLY A 1 325 ? 6.308 -3.890 -31.061 1.00 92.75 325 GLY A C 1
ATOM 2543 O O . GLY A 1 325 ? 5.857 -2.915 -30.458 1.00 92.75 325 GLY A O 1
ATOM 2544 N N . SER A 1 326 ? 7.549 -4.352 -30.876 1.00 94.62 326 SER A N 1
ATOM 2545 C CA . SER A 1 326 ? 8.430 -3.902 -29.795 1.00 94.62 326 SER A CA 1
ATOM 2546 C C . SER A 1 326 ? 9.842 -3.484 -30.233 1.00 94.62 326 SER A C 1
ATOM 2548 O O . SER A 1 326 ? 10.299 -3.715 -31.356 1.00 94.62 326 SER A O 1
ATOM 2550 N N . ALA A 1 327 ? 10.535 -2.866 -29.289 1.00 95.38 327 ALA A N 1
ATOM 2551 C CA . ALA A 1 327 ? 11.941 -2.525 -29.245 1.00 95.38 327 ALA A CA 1
ATOM 2552 C C . ALA A 1 327 ? 12.575 -3.302 -28.074 1.00 95.38 327 ALA A C 1
ATOM 2554 O O . ALA A 1 327 ? 12.540 -4.534 -28.083 1.00 95.38 327 ALA A O 1
ATOM 2555 N N . HIS A 1 328 ? 13.132 -2.617 -27.074 1.00 95.69 328 HIS A N 1
ATOM 2556 C CA . HIS A 1 328 ? 14.027 -3.216 -26.082 1.00 95.69 328 HIS A CA 1
ATOM 2557 C C . HIS A 1 328 ? 13.354 -4.158 -25.072 1.00 95.69 328 HIS A C 1
ATOM 2559 O O . HIS A 1 328 ? 14.024 -4.966 -24.447 1.00 95.69 328 HIS A O 1
ATOM 2565 N N . THR A 1 329 ? 12.033 -4.098 -24.894 1.00 93.44 329 THR A N 1
ATOM 2566 C CA . THR A 1 329 ? 11.309 -4.838 -23.844 1.00 93.44 329 THR A CA 1
ATOM 2567 C C . THR A 1 329 ? 10.136 -5.663 -24.395 1.00 93.44 329 THR A C 1
ATOM 2569 O O . THR A 1 329 ? 8.980 -5.451 -24.004 1.00 93.44 329 THR A O 1
ATOM 2572 N N . PRO A 1 330 ? 10.397 -6.659 -25.265 1.00 92.94 330 PRO A N 1
ATOM 2573 C CA . PRO A 1 330 ? 9.352 -7.484 -25.883 1.00 92.94 330 PRO A CA 1
ATOM 2574 C C . PRO A 1 330 ? 8.447 -8.180 -24.857 1.00 92.94 330 PRO A C 1
ATOM 2576 O O . PRO A 1 330 ? 7.240 -8.279 -25.058 1.00 92.94 330 PRO A O 1
ATOM 2579 N N . PHE A 1 331 ? 8.996 -8.580 -23.706 1.00 92.62 331 PHE A N 1
ATOM 2580 C CA . PHE A 1 331 ? 8.246 -9.224 -22.623 1.00 92.62 331 PHE A CA 1
ATOM 2581 C C . PHE A 1 331 ? 7.202 -8.315 -21.943 1.00 92.62 331 PHE A C 1
ATOM 2583 O O . PHE A 1 331 ? 6.310 -8.828 -21.267 1.00 92.62 331 PHE A O 1
ATOM 2590 N N . LEU A 1 332 ? 7.307 -6.988 -22.103 1.00 92.31 332 LEU A N 1
ATOM 2591 C CA . LEU A 1 332 ? 6.335 -6.004 -21.610 1.00 92.31 332 LEU A CA 1
ATOM 2592 C C . LEU A 1 332 ? 5.366 -5.549 -22.705 1.00 92.31 332 LEU A C 1
ATOM 2594 O O . LEU A 1 332 ? 4.185 -5.329 -22.427 1.00 92.31 332 LEU A O 1
ATOM 2598 N N . ALA A 1 333 ? 5.878 -5.356 -23.923 1.00 91.38 333 ALA A N 1
ATOM 2599 C CA . ALA A 1 333 ? 5.119 -4.832 -25.055 1.00 91.38 333 ALA A CA 1
ATOM 2600 C C . ALA A 1 333 ? 4.226 -5.895 -25.715 1.00 91.38 333 ALA A C 1
ATOM 2602 O O . ALA A 1 333 ? 3.081 -5.607 -26.060 1.00 91.38 333 ALA A O 1
ATOM 2603 N N . GLU A 1 334 ? 4.728 -7.126 -25.839 1.00 93.81 334 GLU A N 1
ATOM 2604 C CA . GLU A 1 334 ? 4.064 -8.264 -26.486 1.00 93.81 334 GLU A CA 1
ATOM 2605 C C . GLU A 1 334 ? 4.055 -9.505 -25.555 1.00 93.81 334 GLU A C 1
ATOM 2607 O O . GLU A 1 334 ? 4.571 -10.564 -25.923 1.00 93.81 334 GLU A O 1
ATOM 2612 N N . PRO A 1 335 ? 3.471 -9.418 -24.339 1.00 92.50 335 PRO A N 1
ATOM 2613 C CA . PRO A 1 335 ? 3.584 -10.459 -23.308 1.00 92.50 335 PRO A CA 1
ATOM 2614 C C . PRO A 1 335 ? 3.012 -11.824 -23.722 1.00 92.50 335 PRO A C 1
ATOM 2616 O O . PRO A 1 335 ? 3.562 -12.859 -23.351 1.00 92.50 335 PRO A O 1
ATOM 2619 N N . GLU A 1 336 ? 1.939 -11.846 -24.518 1.00 92.50 336 GLU A N 1
ATOM 2620 C CA . GLU A 1 336 ? 1.341 -13.095 -25.012 1.00 92.50 336 GLU A CA 1
ATOM 2621 C C . GLU A 1 336 ? 2.248 -13.790 -26.029 1.00 92.50 336 GLU A C 1
ATOM 2623 O O . GLU A 1 336 ? 2.507 -14.985 -25.922 1.00 92.50 336 GLU A O 1
ATOM 2628 N N . ARG A 1 337 ? 2.824 -13.025 -26.964 1.00 94.81 337 ARG A N 1
ATOM 2629 C CA . ARG A 1 337 ? 3.792 -13.553 -27.931 1.00 94.81 337 ARG A CA 1
ATOM 2630 C C . ARG A 1 337 ? 5.063 -14.029 -27.236 1.00 94.81 337 ARG A C 1
ATOM 2632 O O . ARG A 1 337 ? 5.647 -15.028 -27.643 1.00 94.81 337 ARG A O 1
ATOM 2639 N N . PHE A 1 338 ? 5.481 -13.325 -26.184 1.00 94.94 338 PHE A N 1
ATOM 2640 C CA . PHE A 1 338 ? 6.620 -13.730 -25.370 1.00 94.94 338 PHE A CA 1
ATOM 2641 C C . PHE A 1 338 ? 6.354 -15.072 -24.680 1.00 94.94 338 PHE A C 1
ATOM 2643 O O . PHE A 1 338 ? 7.204 -15.960 -24.745 1.00 94.94 338 PHE A O 1
ATOM 2650 N N . ARG A 1 339 ? 5.159 -15.257 -24.100 1.00 95.12 339 ARG A N 1
ATOM 2651 C CA . ARG A 1 339 ? 4.729 -16.556 -23.568 1.00 95.12 339 ARG A CA 1
ATOM 2652 C C . ARG A 1 339 ? 4.790 -17.633 -24.646 1.00 95.12 339 ARG A C 1
ATOM 2654 O O . ARG A 1 339 ? 5.428 -18.657 -24.430 1.00 95.12 339 ARG A O 1
ATOM 2661 N N . ASP A 1 340 ? 4.166 -17.408 -25.797 1.00 95.56 340 ASP A N 1
ATOM 2662 C CA . ASP A 1 340 ? 4.069 -18.420 -26.854 1.00 95.56 340 ASP A CA 1
ATOM 2663 C C . ASP A 1 340 ? 5.451 -18.834 -27.384 1.00 95.56 340 ASP A C 1
ATOM 2665 O O . ASP A 1 340 ? 5.714 -20.020 -27.586 1.00 95.56 340 ASP A O 1
ATOM 2669 N N . ALA A 1 341 ? 6.373 -17.876 -27.522 1.00 96.06 341 ALA A N 1
ATOM 2670 C CA . ALA A 1 341 ? 7.760 -18.153 -27.879 1.00 96.06 341 ALA A CA 1
ATOM 2671 C C . ALA A 1 341 ? 8.471 -18.999 -26.807 1.00 96.06 341 ALA A C 1
ATOM 2673 O O . ALA A 1 341 ? 9.137 -19.976 -27.144 1.00 96.06 341 ALA A O 1
ATOM 2674 N N . MET A 1 342 ? 8.287 -18.694 -25.518 1.00 96.69 342 MET A N 1
ATOM 2675 C CA . MET A 1 342 ? 8.831 -19.516 -24.428 1.00 96.69 342 MET A CA 1
ATOM 2676 C C . MET A 1 342 ? 8.239 -20.930 -24.398 1.00 96.69 342 MET A C 1
ATOM 2678 O O . MET A 1 342 ? 8.960 -21.893 -24.136 1.00 96.69 342 MET A O 1
ATOM 2682 N N . LEU A 1 343 ? 6.944 -21.085 -24.683 1.00 96.00 343 LEU A N 1
ATOM 2683 C CA . LEU A 1 343 ? 6.306 -22.402 -24.759 1.00 96.00 343 LEU A CA 1
ATOM 2684 C C . LEU A 1 343 ? 6.837 -23.229 -25.923 1.00 96.00 343 LEU A C 1
ATOM 2686 O O . LEU A 1 343 ? 7.009 -24.438 -25.774 1.00 96.00 343 LEU A O 1
ATOM 2690 N N . ARG A 1 344 ? 7.155 -22.586 -27.049 1.00 94.94 344 ARG A N 1
ATOM 2691 C CA . ARG A 1 344 ? 7.838 -23.240 -28.162 1.00 94.94 344 ARG A CA 1
ATOM 2692 C C . ARG A 1 344 ? 9.235 -23.717 -27.762 1.00 94.94 344 ARG A C 1
ATOM 2694 O O . ARG A 1 344 ? 9.539 -24.884 -27.980 1.00 94.94 344 ARG A O 1
ATOM 2701 N N . VAL A 1 345 ? 10.033 -22.871 -27.102 1.00 94.81 345 VAL A N 1
ATOM 2702 C CA . VAL A 1 345 ? 11.349 -23.269 -26.563 1.00 94.81 345 VAL A CA 1
ATOM 2703 C C . VAL A 1 345 ? 11.208 -24.490 -25.651 1.00 94.81 345 VAL A C 1
ATOM 2705 O O . VAL A 1 345 ? 11.922 -25.476 -25.826 1.00 94.81 345 VAL A O 1
ATOM 2708 N N . ARG A 1 346 ? 10.245 -24.471 -24.721 1.00 94.12 346 ARG A N 1
ATOM 2709 C CA . ARG A 1 346 ? 9.958 -25.610 -23.833 1.00 94.12 346 ARG A CA 1
ATOM 2710 C C . ARG A 1 346 ? 9.582 -26.865 -24.612 1.00 94.12 346 ARG A C 1
ATOM 2712 O O . ARG A 1 346 ? 10.107 -27.927 -24.313 1.00 94.12 346 ARG A O 1
ATOM 2719 N N . ALA A 1 347 ? 8.702 -26.759 -25.602 1.00 92.31 347 ALA A N 1
ATOM 2720 C CA . ALA A 1 347 ? 8.273 -27.902 -26.405 1.00 92.31 347 ALA A CA 1
ATOM 2721 C C . ALA A 1 347 ? 9.422 -28.538 -27.209 1.00 92.31 347 ALA A C 1
ATOM 2723 O O . ALA A 1 347 ? 9.424 -29.748 -27.405 1.00 92.31 347 ALA A O 1
ATOM 2724 N N . GLU A 1 348 ? 10.391 -27.737 -27.658 1.00 91.88 348 GLU A N 1
ATOM 2725 C CA . GLU A 1 348 ? 11.539 -28.204 -28.445 1.00 91.88 348 GLU A CA 1
ATOM 2726 C C . GLU A 1 348 ? 12.671 -28.795 -27.588 1.00 91.88 348 GLU A C 1
ATOM 2728 O O . GLU A 1 348 ? 13.450 -29.604 -28.088 1.00 91.88 348 GLU A O 1
ATOM 2733 N N . THR A 1 349 ? 12.787 -28.392 -26.317 1.00 92.19 349 THR A N 1
ATOM 2734 C CA . THR A 1 349 ? 13.992 -28.667 -25.506 1.00 92.19 349 THR A CA 1
ATOM 2735 C C . THR A 1 349 ? 13.733 -29.400 -24.196 1.00 92.19 349 THR A C 1
ATOM 2737 O O . THR A 1 349 ? 14.653 -30.022 -23.667 1.00 92.19 349 THR A O 1
ATOM 2740 N N . TRP A 1 350 ? 12.515 -29.351 -23.653 1.00 89.25 350 TRP A N 1
ATOM 2741 C CA . TRP A 1 350 ? 12.221 -29.965 -22.364 1.00 89.25 350 TRP A CA 1
ATOM 2742 C C . TRP A 1 350 ? 11.982 -31.467 -22.516 1.00 89.25 350 TRP A C 1
ATOM 2744 O O . TRP A 1 350 ? 11.024 -31.890 -23.165 1.00 89.25 350 TRP A O 1
ATOM 2754 N N . ALA A 1 351 ? 12.806 -32.274 -21.850 1.00 75.69 351 ALA A N 1
ATOM 2755 C CA . ALA A 1 351 ? 12.514 -33.680 -21.607 1.00 75.69 351 ALA A CA 1
ATOM 2756 C C . ALA A 1 351 ? 12.056 -33.832 -20.145 1.00 75.69 351 ALA A C 1
ATOM 2758 O O . ALA A 1 351 ? 12.810 -33.466 -19.244 1.00 75.69 351 ALA A O 1
ATOM 2759 N N . PRO A 1 352 ? 10.834 -34.328 -19.872 1.00 62.53 352 PRO A N 1
ATOM 2760 C CA . PRO A 1 352 ? 10.359 -34.472 -18.501 1.00 62.53 352 PRO A CA 1
ATOM 2761 C C . PRO A 1 352 ? 11.207 -35.508 -17.747 1.00 62.53 352 PRO A C 1
ATOM 2763 O O . PRO A 1 352 ? 11.080 -36.716 -17.954 1.00 62.53 352 PRO A O 1
ATOM 2766 N N . GLU A 1 353 ? 12.082 -35.028 -16.867 1.00 58.12 353 GLU A N 1
ATOM 2767 C CA . GLU A 1 353 ? 12.808 -35.841 -15.891 1.00 58.12 353 GLU A CA 1
ATOM 2768 C C . GLU A 1 353 ? 11.875 -36.230 -14.733 1.00 58.12 353 GLU A C 1
ATOM 2770 O O . GLU A 1 353 ? 10.920 -35.518 -14.408 1.00 58.12 353 GLU A O 1
ATOM 2775 N N . ARG A 1 354 ? 12.126 -37.379 -14.089 1.00 46.31 354 ARG A N 1
ATOM 2776 C CA . ARG A 1 354 ? 11.369 -37.797 -12.896 1.00 46.31 354 ARG A CA 1
ATOM 2777 C C . ARG A 1 354 ? 11.728 -36.893 -11.711 1.00 46.31 354 ARG A C 1
ATOM 2779 O O . ARG A 1 354 ? 12.583 -37.250 -10.908 1.00 46.31 354 ARG A O 1
ATOM 2786 N N . ALA A 1 355 ? 11.041 -35.764 -11.574 1.00 46.44 355 ALA A N 1
ATOM 2787 C CA . ALA A 1 355 ? 11.075 -34.963 -10.358 1.00 46.44 355 ALA A CA 1
ATOM 2788 C C . ALA A 1 355 ? 10.373 -35.727 -9.221 1.00 46.44 355 ALA A C 1
ATOM 2790 O O . ALA A 1 355 ? 9.235 -36.185 -9.366 1.00 46.44 355 ALA A O 1
ATOM 2791 N N . ALA A 1 356 ? 11.042 -35.882 -8.077 1.00 43.41 356 ALA A N 1
ATOM 2792 C CA . ALA A 1 356 ? 10.361 -36.303 -6.859 1.00 43.41 356 ALA A CA 1
ATOM 2793 C C . ALA A 1 356 ? 9.408 -35.173 -6.425 1.00 43.41 356 ALA A C 1
ATOM 2795 O O . ALA A 1 356 ? 9.817 -34.011 -6.456 1.00 43.41 356 ALA A O 1
ATOM 2796 N N . PRO A 1 357 ? 8.160 -35.466 -6.013 1.00 46.06 357 PRO A N 1
ATOM 2797 C CA . PRO A 1 357 ? 7.291 -34.437 -5.467 1.00 46.06 357 PRO A CA 1
ATOM 2798 C C . PRO A 1 357 ? 7.977 -33.833 -4.244 1.00 46.06 357 PRO A C 1
ATOM 2800 O O . PRO A 1 357 ? 8.187 -34.511 -3.236 1.00 46.06 357 PRO A O 1
ATOM 2803 N N . VAL A 1 358 ? 8.361 -32.561 -4.348 1.00 43.09 358 VAL A N 1
ATOM 2804 C CA . VAL A 1 358 ? 8.907 -31.815 -3.219 1.00 43.09 358 VAL A CA 1
ATOM 2805 C C . VAL A 1 358 ? 7.784 -31.712 -2.196 1.00 43.09 358 VAL A C 1
ATOM 2807 O O . VAL A 1 358 ? 6.756 -31.081 -2.452 1.00 43.09 358 VAL A O 1
ATOM 2810 N N . ALA A 1 359 ? 7.961 -32.373 -1.051 1.00 38.38 359 ALA A N 1
ATOM 2811 C CA . ALA A 1 359 ? 7.073 -32.205 0.084 1.00 38.38 359 ALA A CA 1
ATOM 2812 C C . ALA A 1 359 ? 7.002 -30.708 0.395 1.00 38.38 359 ALA A C 1
ATOM 2814 O O . ALA A 1 359 ? 8.030 -30.070 0.640 1.00 38.38 359 ALA A O 1
ATOM 2815 N N . ALA A 1 360 ? 5.791 -30.147 0.331 1.00 39.19 360 ALA A N 1
ATOM 2816 C CA . ALA A 1 360 ? 5.531 -28.809 0.831 1.00 39.19 360 ALA A CA 1
ATOM 2817 C C . ALA A 1 360 ? 6.138 -28.738 2.231 1.00 39.19 360 ALA A C 1
ATOM 2819 O O . ALA A 1 360 ? 5.793 -29.562 3.074 1.00 39.19 360 ALA A O 1
ATOM 2820 N N . ALA A 1 361 ? 7.089 -27.826 2.443 1.00 32.31 361 ALA A N 1
ATOM 2821 C CA . ALA A 1 361 ? 7.738 -27.669 3.732 1.00 32.31 361 ALA A CA 1
ATOM 2822 C C . ALA A 1 361 ? 6.655 -27.574 4.817 1.00 32.31 361 ALA A C 1
ATOM 2824 O O . ALA A 1 361 ? 5.863 -26.625 4.841 1.00 32.31 361 ALA A O 1
ATOM 2825 N N . ASP A 1 362 ? 6.591 -28.605 5.660 1.00 33.88 362 ASP A N 1
ATOM 2826 C CA . ASP A 1 362 ? 5.640 -28.697 6.754 1.00 33.88 362 ASP A CA 1
ATOM 2827 C C . ASP A 1 362 ? 5.829 -27.482 7.664 1.00 33.88 362 ASP A C 1
ATOM 2829 O O . ASP A 1 362 ? 6.875 -27.293 8.286 1.00 33.88 362 ASP A O 1
ATOM 2833 N N . GLY A 1 363 ? 4.804 -26.627 7.712 1.00 35.22 363 GLY A N 1
ATOM 2834 C CA . GLY A 1 363 ? 4.775 -25.468 8.602 1.00 35.22 363 GLY A CA 1
ATOM 2835 C C . GLY A 1 363 ? 4.065 -24.217 8.087 1.00 35.22 363 GLY A C 1
ATOM 2836 O O . GLY A 1 363 ? 3.938 -23.256 8.847 1.00 35.22 363 GLY A O 1
ATOM 2837 N N . ALA A 1 364 ? 3.563 -24.177 6.850 1.00 31.44 364 ALA A N 1
ATOM 2838 C CA . ALA A 1 364 ? 2.811 -23.014 6.379 1.00 31.44 364 ALA A CA 1
ATOM 2839 C C . ALA A 1 364 ? 1.325 -23.127 6.758 1.00 31.44 364 ALA A C 1
ATOM 2841 O O . ALA A 1 364 ? 0.538 -23.830 6.126 1.00 31.44 364 ALA A O 1
ATOM 2842 N N . ALA A 1 365 ? 0.942 -22.415 7.820 1.00 31.44 365 ALA A N 1
ATOM 2843 C CA . ALA A 1 365 ? -0.449 -22.159 8.174 1.00 31.44 365 ALA A CA 1
ATOM 2844 C C . ALA A 1 365 ? -1.284 -21.760 6.940 1.00 31.44 365 ALA A C 1
ATOM 2846 O O . ALA A 1 365 ? -0.792 -21.043 6.067 1.00 31.44 365 ALA A O 1
ATOM 2847 N N . ALA A 1 366 ? -2.556 -22.184 6.910 1.00 31.06 366 ALA A N 1
ATOM 2848 C CA . ALA A 1 366 ? -3.533 -21.807 5.885 1.00 31.06 366 ALA A CA 1
ATOM 2849 C C . ALA A 1 366 ? -3.377 -20.326 5.474 1.00 31.06 366 ALA A C 1
ATOM 2851 O O . ALA A 1 366 ? -3.248 -19.470 6.360 1.00 31.06 366 ALA A O 1
ATOM 2852 N N . PRO A 1 367 ? -3.380 -20.008 4.165 1.00 35.66 367 PRO A N 1
ATOM 2853 C CA . PRO A 1 367 ? -3.032 -18.683 3.664 1.00 35.66 367 PRO A CA 1
ATOM 2854 C C . PRO A 1 367 ? -3.883 -17.615 4.340 1.00 35.66 367 PRO A C 1
ATOM 2856 O O . PRO A 1 367 ? -5.117 -17.653 4.370 1.00 35.66 367 PRO A O 1
ATOM 2859 N N . LEU A 1 368 ? -3.190 -16.640 4.906 1.00 44.84 368 LEU A N 1
ATOM 2860 C CA . LEU A 1 368 ? -3.804 -15.525 5.593 1.00 44.84 368 LEU A CA 1
ATOM 2861 C C . LEU A 1 368 ? -4.395 -14.572 4.550 1.00 44.84 368 LEU A C 1
ATOM 2863 O O . LEU A 1 368 ? -3.690 -13.782 3.923 1.00 44.84 368 LEU A O 1
ATOM 2867 N N . ARG A 1 369 ? -5.710 -14.687 4.358 1.00 41.78 369 ARG A N 1
ATOM 2868 C CA . ARG A 1 369 ? -6.516 -13.869 3.448 1.00 41.78 369 ARG A CA 1
ATOM 2869 C C . ARG A 1 369 ? -6.286 -12.377 3.715 1.00 41.78 369 ARG A C 1
ATOM 2871 O O . ARG A 1 369 ? -6.419 -11.924 4.856 1.00 41.78 369 ARG A O 1
ATOM 2878 N N . THR A 1 370 ? -5.927 -11.642 2.662 1.00 45.09 370 THR A N 1
ATOM 2879 C CA . THR A 1 370 ? -5.835 -10.179 2.680 1.00 45.09 370 THR A CA 1
ATOM 2880 C C . THR A 1 370 ? -6.954 -9.615 1.817 1.00 45.09 370 THR A C 1
ATOM 2882 O O . THR A 1 370 ? -6.857 -9.642 0.594 1.00 45.09 370 THR A O 1
ATOM 2885 N N . ASP A 1 371 ? -8.018 -9.121 2.444 1.00 59.00 371 ASP A N 1
ATOM 2886 C CA . ASP A 1 371 ? -9.111 -8.460 1.732 1.00 59.00 371 ASP A CA 1
ATOM 2887 C C . ASP A 1 371 ? -8.828 -6.952 1.712 1.00 59.00 371 ASP A C 1
ATOM 2889 O O . ASP A 1 371 ? -8.566 -6.342 2.753 1.00 59.00 371 ASP A O 1
ATOM 2893 N N . ARG A 1 372 ? -8.843 -6.345 0.522 1.00 66.94 372 ARG A N 1
ATOM 2894 C CA . ARG A 1 372 ? -8.695 -4.895 0.341 1.00 66.94 372 ARG A CA 1
ATOM 2895 C C . ARG A 1 372 ? -9.968 -4.337 -0.258 1.00 66.94 372 ARG A C 1
ATOM 2897 O O . ARG A 1 372 ? -10.493 -4.885 -1.223 1.00 66.94 372 ARG A O 1
ATOM 2904 N N . VAL A 1 373 ? -10.440 -3.237 0.302 1.00 68.00 373 VAL A N 1
ATOM 2905 C CA . VAL A 1 373 ? -11.687 -2.602 -0.101 1.00 68.00 373 VAL A CA 1
ATOM 2906 C C . VAL A 1 373 ? -11.465 -1.097 -0.156 1.00 68.00 373 VAL A C 1
ATOM 290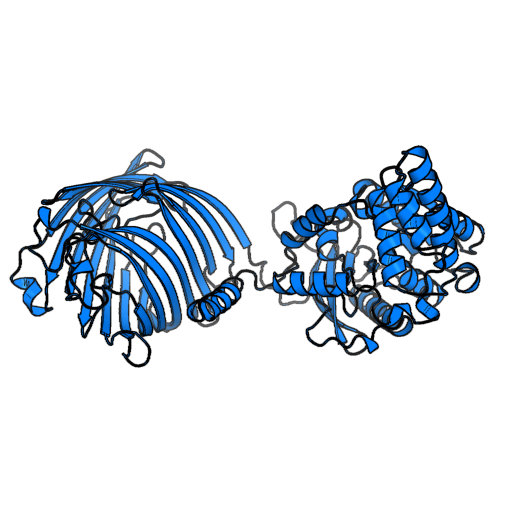8 O O . VAL A 1 373 ? -10.940 -0.512 0.786 1.00 68.00 373 VAL A O 1
ATOM 2911 N N . ILE A 1 374 ? -11.855 -0.474 -1.267 1.00 71.56 374 ILE A N 1
ATOM 2912 C CA . ILE A 1 374 ? -11.938 0.982 -1.389 1.00 71.56 374 ILE A CA 1
ATOM 2913 C C . ILE A 1 374 ? -13.406 1.312 -1.599 1.00 71.56 374 ILE A C 1
ATOM 2915 O O . ILE A 1 374 ? -14.018 0.813 -2.544 1.00 71.56 374 ILE A O 1
ATOM 2919 N N . LEU A 1 375 ? -13.972 2.120 -0.711 1.00 69.81 375 LEU A N 1
ATOM 2920 C CA . LEU A 1 375 ? -15.375 2.502 -0.770 1.00 69.81 375 LEU A CA 1
ATOM 2921 C C . LEU A 1 375 ? -15.493 4.021 -0.735 1.00 69.81 375 LEU A C 1
ATOM 2923 O O . LEU A 1 375 ? -14.971 4.646 0.192 1.00 69.81 375 LEU A O 1
ATOM 2927 N N . PRO A 1 376 ? -16.194 4.634 -1.700 1.00 80.75 376 PRO A N 1
ATOM 2928 C CA . PRO A 1 376 ? -16.687 5.979 -1.490 1.00 80.75 376 PRO A CA 1
ATOM 2929 C C . PRO A 1 376 ? -17.743 5.950 -0.381 1.00 80.75 376 PRO A C 1
ATOM 2931 O O . PRO A 1 376 ? -18.481 4.972 -0.229 1.00 80.75 376 PRO A O 1
ATOM 2934 N N . PHE A 1 377 ? -17.842 7.030 0.381 1.00 78.69 377 PHE A N 1
ATOM 2935 C CA . PHE A 1 377 ? -18.916 7.207 1.349 1.00 78.69 377 PHE A CA 1
ATOM 2936 C C . PHE A 1 377 ? -19.449 8.636 1.312 1.00 78.69 377 PHE A C 1
ATOM 2938 O O . PHE A 1 377 ? -18.743 9.579 0.957 1.00 78.69 377 PHE A O 1
ATOM 2945 N N . LEU A 1 378 ? -20.715 8.771 1.693 1.00 82.31 378 LEU A N 1
ATOM 2946 C CA . LEU A 1 378 ? -21.400 10.039 1.894 1.00 82.31 378 LEU A CA 1
ATOM 2947 C C . LEU A 1 378 ? -22.026 10.021 3.284 1.00 82.31 378 LEU A C 1
ATOM 2949 O O . LEU A 1 378 ? -22.464 8.973 3.763 1.00 82.31 378 LEU A O 1
ATOM 2953 N N . PHE A 1 379 ? -22.068 11.178 3.922 1.00 85.31 379 PHE A N 1
ATOM 2954 C CA . PHE A 1 379 ? -22.683 11.357 5.224 1.00 85.31 379 PHE A CA 1
ATOM 2955 C C . PHE A 1 379 ? -23.287 12.755 5.336 1.00 85.31 379 PHE A C 1
ATOM 2957 O O . PHE A 1 379 ? -22.988 13.654 4.550 1.00 85.31 379 PHE A O 1
ATOM 2964 N N . TYR A 1 380 ? -24.160 12.930 6.318 1.00 87.62 380 TYR A N 1
ATOM 2965 C CA . TYR A 1 380 ? -24.709 14.232 6.666 1.00 87.62 380 TYR A CA 1
ATOM 2966 C C . TYR A 1 380 ? -24.783 14.364 8.182 1.00 87.62 380 TYR A C 1
ATOM 2968 O O . TYR A 1 380 ? -25.223 13.427 8.849 1.00 87.62 380 TYR A O 1
ATOM 2976 N N . ALA A 1 381 ? -24.377 15.514 8.713 1.00 88.69 381 ALA A N 1
ATOM 2977 C CA . ALA A 1 381 ? -24.606 15.895 10.105 1.00 88.69 381 ALA A CA 1
ATOM 2978 C C . ALA A 1 381 ? -24.747 17.427 10.228 1.00 88.69 381 ALA A C 1
ATOM 2980 O O . ALA A 1 381 ? -24.273 18.148 9.344 1.00 88.69 381 ALA A O 1
ATOM 2981 N N . PRO A 1 382 ? -25.371 17.967 11.290 1.00 86.94 382 PRO A N 1
ATOM 2982 C CA . PRO A 1 382 ? -25.495 19.415 11.491 1.00 86.94 382 PRO A CA 1
ATOM 2983 C C . PRO A 1 382 ? -24.167 20.185 11.391 1.00 86.94 382 PRO A C 1
ATOM 2985 O O . PRO A 1 382 ? -24.143 21.285 10.830 1.00 86.94 382 PRO A O 1
ATOM 2988 N N . GLU A 1 383 ? -23.084 19.573 11.871 1.00 86.31 383 GLU A N 1
ATOM 2989 C CA . GLU A 1 383 ? -21.729 20.125 11.993 1.00 86.31 383 GLU A CA 1
ATOM 2990 C C . GLU A 1 383 ? -20.995 20.217 10.656 1.00 86.31 383 GLU A C 1
ATOM 2992 O O . GLU A 1 383 ? -20.186 21.116 10.438 1.00 86.31 383 GLU A O 1
ATOM 2997 N N . THR A 1 384 ? -21.293 19.287 9.752 1.00 85.69 384 THR A N 1
ATOM 2998 C CA . THR A 1 384 ? -20.550 19.063 8.500 1.00 85.69 384 THR A CA 1
ATOM 2999 C C . THR A 1 384 ? -21.389 19.370 7.262 1.00 85.69 384 THR A C 1
ATOM 3001 O O . THR A 1 384 ? -20.855 19.611 6.179 1.00 85.69 384 THR A O 1
ATOM 3004 N N . LYS A 1 385 ? -22.717 19.413 7.429 1.00 89.12 385 LYS A N 1
ATOM 3005 C CA . LYS A 1 385 ? -23.708 19.349 6.350 1.00 89.12 385 LYS A CA 1
ATOM 3006 C C . LYS A 1 385 ? -23.432 18.124 5.482 1.00 89.12 385 LYS A C 1
ATOM 3008 O O . LYS A 1 385 ? -23.129 17.068 6.025 1.00 89.12 385 LYS A O 1
ATOM 3013 N N . LEU A 1 386 ? -23.594 18.219 4.164 1.00 85.75 386 LEU A N 1
ATOM 3014 C CA . LEU A 1 386 ? -23.247 17.113 3.281 1.00 85.75 386 LEU A CA 1
ATOM 3015 C C . LEU A 1 386 ? -21.724 16.934 3.277 1.00 85.75 386 LEU A C 1
ATOM 3017 O O . LEU A 1 386 ? -20.988 17.866 2.958 1.00 85.75 386 LEU A O 1
ATOM 3021 N N . GLY A 1 387 ? -21.268 15.738 3.621 1.00 85.31 387 GLY A N 1
ATOM 3022 C CA . GLY A 1 387 ? -19.869 15.345 3.586 1.00 85.31 387 GLY A CA 1
ATOM 3023 C C . GLY A 1 387 ? -19.681 14.045 2.826 1.00 85.31 387 GLY A C 1
ATOM 3024 O O . GLY A 1 387 ? -20.611 13.258 2.645 1.00 85.31 387 GLY A O 1
ATOM 3025 N N . GLY A 1 388 ? -18.468 13.820 2.353 1.00 83.62 388 GLY A N 1
ATOM 3026 C CA . GLY A 1 388 ? -18.145 12.632 1.591 1.00 83.62 388 GLY A CA 1
ATOM 3027 C C . GLY A 1 388 ? -16.655 12.422 1.454 1.00 83.62 388 GLY A C 1
ATOM 3028 O O . GLY A 1 388 ? -15.844 13.282 1.792 1.00 83.62 388 GLY A O 1
ATOM 3029 N N . GLY A 1 389 ? -16.295 11.250 0.965 1.00 84.88 389 GLY A N 1
ATOM 3030 C CA . GLY A 1 389 ? -14.903 10.874 0.881 1.00 84.88 389 GLY A CA 1
ATOM 3031 C C . GLY A 1 389 ? -14.709 9.464 0.373 1.00 84.88 389 GLY A C 1
ATOM 3032 O O . GLY A 1 389 ? -15.625 8.835 -0.161 1.00 84.88 389 GLY A O 1
ATOM 3033 N N . ALA A 1 390 ? -13.496 8.971 0.561 1.00 76.81 390 ALA A N 1
ATOM 3034 C CA . ALA A 1 390 ? -13.140 7.597 0.265 1.00 76.81 390 ALA A CA 1
ATOM 3035 C C . ALA A 1 390 ? -12.453 6.980 1.474 1.00 76.81 390 ALA A C 1
ATOM 3037 O O . ALA A 1 390 ? -11.615 7.611 2.119 1.00 76.81 390 ALA A O 1
ATOM 3038 N N . VAL A 1 391 ? -12.812 5.731 1.751 1.00 78.00 391 VAL A N 1
ATOM 3039 C CA . VAL A 1 391 ? -12.141 4.894 2.732 1.00 78.00 391 VAL A CA 1
ATOM 3040 C C . VAL A 1 391 ? -11.450 3.739 2.021 1.00 78.00 391 VAL A C 1
ATOM 3042 O O . VAL A 1 391 ? -12.055 3.051 1.202 1.00 78.00 391 VAL A O 1
ATOM 3045 N N . ALA A 1 392 ? -10.177 3.528 2.327 1.00 73.25 392 ALA A N 1
ATOM 3046 C CA . ALA A 1 392 ? -9.415 2.356 1.935 1.00 73.25 392 ALA A CA 1
ATOM 3047 C C . ALA A 1 392 ? -9.176 1.501 3.181 1.00 73.25 392 ALA A C 1
ATOM 3049 O O . ALA A 1 392 ? -8.557 1.960 4.136 1.00 73.25 392 ALA A O 1
ATOM 3050 N N . ALA A 1 393 ? -9.666 0.266 3.174 1.00 73.31 393 ALA A N 1
ATOM 3051 C CA . ALA A 1 393 ? -9.496 -0.683 4.263 1.00 73.31 393 ALA A CA 1
ATOM 3052 C C . ALA A 1 393 ? -8.741 -1.927 3.782 1.00 73.31 393 ALA A C 1
ATOM 3054 O O . ALA A 1 393 ? -9.044 -2.491 2.728 1.00 73.31 393 ALA A O 1
ATOM 3055 N N . GLY A 1 394 ? -7.754 -2.356 4.562 1.00 73.75 394 GLY A N 1
ATOM 3056 C CA . GLY A 1 394 ? -7.040 -3.613 4.397 1.00 73.75 394 GLY A CA 1
ATOM 3057 C C . GLY A 1 394 ? -7.241 -4.484 5.627 1.00 73.75 394 GLY A C 1
ATOM 3058 O O . GLY A 1 394 ? -6.945 -4.057 6.741 1.00 73.75 394 GLY A O 1
ATOM 3059 N N . TYR A 1 395 ? -7.718 -5.707 5.425 1.00 74.56 395 TYR A N 1
ATOM 3060 C CA . TYR A 1 395 ? -7.900 -6.694 6.482 1.00 74.56 395 TYR A CA 1
ATOM 3061 C C . TYR A 1 395 ? -6.907 -7.823 6.288 1.00 74.56 395 TYR A C 1
ATOM 3063 O O . TYR A 1 395 ? -6.736 -8.307 5.173 1.00 74.56 395 TYR A O 1
ATOM 3071 N N . ARG A 1 396 ? -6.268 -8.267 7.366 1.00 75.06 396 ARG A N 1
ATOM 3072 C CA . ARG A 1 396 ? -5.344 -9.398 7.337 1.00 75.06 396 ARG A CA 1
ATOM 3073 C C . ARG A 1 396 ? -5.410 -10.165 8.640 1.00 75.06 396 ARG A C 1
ATOM 3075 O O . ARG A 1 396 ? -5.153 -9.623 9.711 1.00 75.06 396 ARG A O 1
ATOM 3082 N N . ARG A 1 397 ? -5.677 -11.462 8.560 1.00 74.00 397 ARG A N 1
ATOM 3083 C CA . ARG A 1 397 ? -5.469 -12.357 9.701 1.00 74.00 397 ARG A CA 1
ATOM 3084 C C . ARG A 1 397 ? -3.963 -12.588 9.875 1.00 74.00 397 ARG A C 1
ATOM 3086 O O . ARG A 1 397 ? -3.286 -12.796 8.882 1.00 74.00 397 ARG A O 1
ATOM 3093 N N . LEU A 1 398 ? -3.413 -12.521 11.091 1.00 70.00 398 LEU A N 1
ATOM 3094 C CA . LEU A 1 398 ? -1.966 -12.733 11.317 1.00 70.00 398 LEU A CA 1
ATOM 3095 C C . LEU A 1 398 ? -1.609 -14.162 11.760 1.00 70.00 398 LEU A C 1
ATOM 3097 O O . LEU A 1 398 ? -0.467 -14.576 11.596 1.00 70.00 398 LEU A O 1
ATOM 3101 N N . ALA A 1 399 ? -2.575 -14.924 12.277 1.00 69.94 399 ALA A N 1
ATOM 3102 C CA . ALA A 1 399 ? -2.464 -16.359 12.547 1.00 69.94 399 ALA A CA 1
ATOM 3103 C C . ALA A 1 399 ? -3.868 -17.001 12.536 1.00 69.94 399 ALA A C 1
ATOM 3105 O O . ALA A 1 399 ? -4.842 -16.288 12.792 1.00 69.94 399 ALA A O 1
ATOM 3106 N N . PRO A 1 400 ? -4.019 -18.316 12.274 1.00 66.44 400 PRO A N 1
ATOM 3107 C CA . PRO A 1 400 ? -5.329 -18.960 12.104 1.00 66.44 400 PRO A CA 1
ATOM 3108 C C . PRO A 1 400 ? -6.320 -18.752 13.260 1.00 66.44 400 PRO A C 1
ATOM 3110 O O . PRO A 1 400 ? -7.521 -18.653 13.022 1.00 66.44 400 PRO A O 1
ATOM 3113 N N . ASN A 1 401 ? -5.812 -18.644 14.490 1.00 73.62 401 ASN A N 1
ATOM 3114 C CA . ASN A 1 401 ? -6.570 -18.483 15.734 1.00 73.62 401 ASN A CA 1
ATOM 3115 C C . ASN A 1 401 ? -6.727 -17.022 16.199 1.00 73.62 401 ASN A C 1
ATOM 3117 O O . ASN A 1 401 ? -7.229 -16.786 17.298 1.00 73.62 401 ASN A O 1
ATOM 3121 N N . LEU A 1 402 ? -6.280 -16.045 15.406 1.00 72.62 402 LEU A N 1
ATOM 3122 C CA . LEU A 1 402 ? -6.414 -14.626 15.729 1.00 72.62 402 LEU A CA 1
ATOM 3123 C C . LEU A 1 402 ? -7.571 -13.987 14.948 1.00 72.62 402 LEU A C 1
ATOM 3125 O O . LEU A 1 402 ? -7.815 -14.360 13.795 1.00 72.62 402 LEU A O 1
ATOM 3129 N N . PRO A 1 403 ? -8.255 -12.982 15.527 1.00 78.31 403 PRO A N 1
ATOM 3130 C CA . PRO A 1 403 ? -9.130 -12.110 14.757 1.00 78.31 403 PRO A CA 1
ATOM 3131 C C . PRO A 1 403 ? -8.359 -11.414 13.625 1.00 78.31 403 PRO A C 1
ATOM 3133 O O . PRO A 1 403 ? -7.135 -11.257 13.685 1.00 78.31 403 PRO A O 1
ATOM 3136 N N . SER A 1 404 ? -9.073 -10.986 12.585 1.00 76.56 404 SER A N 1
ATOM 3137 C CA . SER A 1 404 ? -8.464 -10.201 11.510 1.00 76.56 404 SER A CA 1
ATOM 3138 C C . SER A 1 404 ? -7.959 -8.866 12.057 1.00 76.56 404 SER A C 1
ATOM 3140 O O . SER A 1 404 ? -8.678 -8.160 12.759 1.00 76.56 404 SER A O 1
ATOM 3142 N N . SER A 1 405 ? -6.720 -8.522 11.732 1.00 82.44 405 SER A N 1
ATOM 3143 C CA . SER A 1 405 ? -6.201 -7.166 11.878 1.00 82.44 405 SER A CA 1
ATOM 3144 C C . SER A 1 405 ? -6.757 -6.293 10.756 1.00 82.44 405 SER A C 1
ATOM 3146 O O . SER A 1 405 ? -6.992 -6.791 9.653 1.00 82.44 405 SER A O 1
ATOM 3148 N N . SER A 1 406 ? -6.949 -5.005 11.011 1.00 81.06 406 SER A N 1
ATOM 3149 C CA . SER A 1 406 ? -7.471 -4.052 10.033 1.00 81.06 406 SER A CA 1
ATOM 3150 C C . SER A 1 406 ? -6.669 -2.766 10.031 1.00 81.06 406 SER A C 1
ATOM 3152 O O . SER A 1 406 ? -6.251 -2.295 11.085 1.00 81.06 406 SER A O 1
ATOM 3154 N N . VAL A 1 407 ? -6.498 -2.181 8.852 1.00 80.56 407 VAL A N 1
ATOM 3155 C CA . VAL A 1 407 ? -5.952 -0.837 8.668 1.00 80.56 407 VAL A CA 1
ATOM 3156 C C . VAL A 1 407 ? -6.895 -0.090 7.748 1.00 80.56 407 VAL A C 1
ATOM 3158 O O . VAL A 1 407 ? -7.241 -0.592 6.682 1.00 80.56 407 VAL A O 1
ATOM 3161 N N . LEU A 1 408 ? -7.321 1.087 8.172 1.00 79.75 408 LEU A N 1
ATOM 3162 C CA . LEU A 1 408 ? -8.293 1.927 7.502 1.00 79.75 408 LEU A CA 1
ATOM 3163 C C . LEU A 1 408 ? -7.677 3.304 7.288 1.00 79.75 408 LEU A C 1
ATOM 3165 O O . LEU A 1 408 ? -7.086 3.863 8.203 1.00 79.75 408 LEU A O 1
ATOM 3169 N N . VAL A 1 409 ? -7.820 3.845 6.084 1.00 80.56 409 VAL A N 1
ATOM 3170 C CA . VAL A 1 409 ? -7.465 5.225 5.753 1.00 80.56 409 VAL A CA 1
ATOM 3171 C C . VAL A 1 409 ? -8.689 5.892 5.152 1.00 80.56 409 VAL A C 1
ATOM 3173 O O . VAL A 1 409 ? -9.210 5.406 4.152 1.00 80.56 409 VAL A O 1
ATOM 3176 N N . ALA A 1 410 ? -9.151 6.984 5.744 1.00 79.69 410 ALA A N 1
ATOM 3177 C CA . ALA A 1 410 ? -10.282 7.764 5.274 1.00 79.69 410 ALA A CA 1
ATOM 3178 C C . ALA A 1 410 ? -9.837 9.190 4.955 1.00 79.69 410 ALA A C 1
ATOM 3180 O O . ALA A 1 410 ? -9.225 9.856 5.782 1.00 79.69 410 ALA A O 1
ATOM 3181 N N . ALA A 1 411 ? -10.161 9.659 3.755 1.00 77.31 411 ALA A N 1
ATOM 3182 C CA . ALA A 1 411 ? -10.046 11.065 3.390 1.00 77.31 411 ALA A CA 1
ATOM 3183 C C . ALA A 1 411 ? -11.454 11.645 3.274 1.00 77.31 411 ALA A C 1
ATOM 3185 O O . ALA A 1 411 ? -12.278 11.090 2.543 1.00 77.31 411 ALA A O 1
ATOM 3186 N N . THR A 1 412 ? -11.713 12.746 3.974 1.00 85.31 412 THR A N 1
ATOM 3187 C CA . THR A 1 412 ? -13.047 13.337 4.103 1.00 85.31 412 THR A CA 1
ATOM 3188 C C . THR A 1 412 ? -13.041 14.800 3.696 1.00 85.31 412 THR A C 1
ATOM 3190 O O . THR A 1 412 ? -12.189 15.564 4.143 1.00 85.31 412 THR A O 1
ATOM 3193 N N . VAL A 1 413 ? -14.034 15.199 2.903 1.00 85.81 413 VAL A N 1
ATOM 3194 C CA . VAL A 1 413 ? -14.338 16.594 2.571 1.00 85.81 413 VAL A CA 1
ATOM 3195 C C . VAL A 1 413 ? -15.808 16.902 2.845 1.00 85.81 413 VAL A C 1
ATOM 3197 O O . VAL A 1 413 ? -16.670 16.033 2.705 1.00 85.81 413 VAL A O 1
ATOM 3200 N N . THR A 1 414 ? -16.118 18.138 3.237 1.00 90.31 414 THR A N 1
ATOM 3201 C CA . THR A 1 414 ? -17.498 18.542 3.559 1.00 90.31 414 THR A CA 1
ATOM 3202 C C . THR A 1 414 ? -17.919 19.827 2.858 1.00 90.31 414 THR A C 1
ATOM 3204 O O . THR A 1 414 ? -17.091 20.634 2.433 1.00 90.31 414 THR A O 1
ATOM 3207 N N . ALA A 1 415 ? -19.231 20.054 2.770 1.00 87.31 415 ALA A N 1
ATOM 3208 C CA . ALA A 1 415 ? -19.810 21.281 2.226 1.00 87.31 415 ALA A CA 1
ATOM 3209 C C . ALA A 1 415 ? -19.435 22.529 3.047 1.00 87.31 415 ALA A C 1
ATOM 3211 O O . ALA A 1 415 ? -19.482 23.643 2.529 1.00 87.31 415 ALA A O 1
ATOM 3212 N N . ARG A 1 416 ? -19.010 22.352 4.305 1.00 89.06 416 ARG A N 1
ATOM 3213 C CA . ARG A 1 416 ? -18.442 23.410 5.154 1.00 89.06 416 ARG A CA 1
ATOM 3214 C C . ARG A 1 416 ? -16.934 23.604 4.972 1.00 89.06 416 ARG A C 1
ATOM 3216 O O . ARG A 1 416 ? -16.304 24.255 5.795 1.00 89.06 416 ARG A O 1
ATOM 3223 N N . ARG A 1 417 ? -16.355 23.069 3.889 1.00 88.62 417 ARG A N 1
ATOM 3224 C CA . ARG A 1 417 ? -14.918 23.156 3.567 1.00 88.62 417 ARG A CA 1
ATOM 3225 C C . ARG A 1 417 ? -14.019 22.543 4.644 1.00 88.62 417 ARG A C 1
ATOM 3227 O O . ARG A 1 417 ? -12.860 22.924 4.773 1.00 88.62 417 ARG A O 1
ATOM 3234 N N . GLN A 1 418 ? -14.541 21.576 5.395 1.00 90.75 418 GLN A N 1
ATOM 3235 C CA . GLN A 1 418 ? -13.729 20.801 6.324 1.00 90.75 418 GLN A CA 1
ATOM 3236 C C . GLN A 1 418 ? -12.992 19.713 5.545 1.00 90.75 418 GLN A C 1
ATOM 3238 O O . GLN A 1 418 ? -13.543 19.123 4.610 1.00 90.75 418 GLN A O 1
ATOM 3243 N N . LEU A 1 419 ? -11.756 19.447 5.951 1.00 86.19 419 LEU A N 1
ATOM 3244 C CA . LEU A 1 419 ? -10.897 18.409 5.400 1.00 86.19 419 LEU A CA 1
ATOM 3245 C C . LEU A 1 419 ? -10.350 17.566 6.550 1.00 86.19 419 LEU A C 1
ATOM 3247 O O . LEU A 1 419 ? -9.778 18.118 7.491 1.00 86.19 419 LEU A O 1
ATOM 3251 N N . SER A 1 420 ? -10.464 16.242 6.453 1.00 87.38 420 SER A N 1
ATOM 3252 C CA . SER A 1 420 ? -9.740 15.327 7.336 1.00 87.38 420 SER A CA 1
ATOM 3253 C C . SER A 1 420 ? -9.062 14.202 6.566 1.00 87.38 420 SER A C 1
ATOM 3255 O O . SER A 1 420 ? -9.507 13.787 5.492 1.00 87.38 420 SER A O 1
ATOM 3257 N N . LEU A 1 421 ? -7.956 13.728 7.128 1.00 84.62 421 LEU A N 1
ATOM 3258 C CA . LEU A 1 421 ? -7.300 12.493 6.738 1.00 84.62 421 LEU A CA 1
ATOM 3259 C C . LEU A 1 421 ? -7.078 11.675 8.003 1.00 84.62 421 LEU A C 1
ATOM 3261 O O . LEU A 1 421 ? -6.298 12.068 8.868 1.00 84.62 421 LEU A O 1
ATOM 3265 N N . ASP A 1 422 ? -7.748 10.539 8.077 1.00 86.25 422 ASP A N 1
ATOM 3266 C CA . ASP A 1 422 ? -7.779 9.677 9.243 1.00 86.25 422 ASP A CA 1
ATOM 3267 C C . ASP A 1 422 ? -7.195 8.316 8.882 1.00 86.25 422 ASP A C 1
ATOM 3269 O O . ASP A 1 422 ? -7.537 7.718 7.865 1.00 86.25 422 ASP A O 1
ATOM 3273 N N . LEU A 1 423 ? -6.298 7.818 9.719 1.00 87.75 423 LEU A N 1
ATOM 3274 C CA . LEU A 1 423 ? -5.763 6.472 9.667 1.00 87.75 423 LEU A CA 1
ATOM 3275 C C . LEU A 1 423 ? -6.087 5.783 10.981 1.00 87.75 423 LEU A C 1
ATOM 3277 O O . LEU A 1 423 ? -5.775 6.301 12.051 1.00 87.75 423 LEU A O 1
ATOM 3281 N N . GLU A 1 424 ? -6.649 4.588 10.898 1.00 85.94 424 GLU A N 1
ATOM 3282 C CA . GLU A 1 424 ? -6.929 3.727 12.037 1.00 85.94 424 GLU A CA 1
ATOM 3283 C C . GLU A 1 424 ? -6.344 2.343 11.783 1.00 85.94 424 GLU A C 1
ATOM 3285 O O . GLU A 1 424 ? -6.381 1.820 10.671 1.00 85.94 424 GLU A O 1
ATOM 3290 N N . SER A 1 425 ? -5.791 1.727 12.817 1.00 86.38 425 SER A N 1
ATOM 3291 C CA . SER A 1 425 ? -5.264 0.372 12.742 1.00 86.38 425 SER A CA 1
ATOM 3292 C C . SER A 1 425 ? -5.583 -0.396 14.011 1.00 86.38 425 SER A C 1
ATOM 3294 O O . SER A 1 425 ? -5.496 0.139 15.114 1.00 86.38 425 SER A O 1
ATOM 3296 N N . GLU A 1 426 ? -5.929 -1.663 13.829 1.00 87.88 426 GLU A N 1
ATOM 3297 C CA . GLU A 1 426 ? -6.167 -2.642 14.879 1.00 87.88 426 GLU A CA 1
ATOM 3298 C C . GLU A 1 426 ? -5.388 -3.903 14.506 1.00 87.88 426 GLU A C 1
ATOM 3300 O O . GLU A 1 426 ? -5.727 -4.602 13.552 1.00 87.88 426 GLU A O 1
ATOM 3305 N N . ILE A 1 427 ? -4.304 -4.182 15.230 1.00 86.31 427 ILE A N 1
ATOM 3306 C CA . ILE A 1 427 ? -3.401 -5.298 14.943 1.00 86.31 427 ILE A CA 1
ATOM 3307 C C . ILE A 1 427 ? -3.450 -6.313 16.082 1.00 86.31 427 ILE A C 1
ATOM 3309 O O . ILE A 1 427 ? -2.994 -6.051 17.198 1.00 86.31 427 ILE A O 1
ATOM 3313 N N . HIS A 1 428 ? -3.952 -7.509 15.778 1.00 85.00 428 HIS A N 1
ATOM 3314 C CA . HIS A 1 428 ? -3.997 -8.646 16.693 1.00 85.00 428 HIS A CA 1
ATOM 3315 C C . HIS A 1 428 ? -2.701 -9.457 16.620 1.00 85.00 428 HIS A C 1
ATOM 3317 O O . HIS A 1 428 ? -2.327 -9.947 15.558 1.00 85.00 428 HIS A O 1
ATOM 3323 N N . ARG A 1 429 ? -2.019 -9.635 17.754 1.00 81.38 429 ARG A N 1
ATOM 3324 C CA . ARG A 1 429 ? -0.758 -10.381 17.864 1.00 81.38 429 ARG A CA 1
ATOM 3325 C C . ARG A 1 429 ? -0.942 -11.696 18.635 1.00 81.38 429 ARG A C 1
ATOM 3327 O O . ARG A 1 429 ? -1.810 -11.775 19.510 1.00 81.38 429 ARG A O 1
ATOM 3334 N N . PRO A 1 430 ? -0.093 -12.709 18.378 1.00 77.38 430 PRO A N 1
ATOM 3335 C CA . PRO A 1 430 ? -0.035 -13.918 19.197 1.00 77.38 430 PRO A CA 1
ATOM 3336 C C . PRO A 1 430 ? 0.129 -13.606 20.694 1.00 77.38 430 PRO A C 1
ATOM 3338 O O . PRO A 1 430 ? 0.662 -12.562 21.073 1.00 77.38 430 PRO A O 1
ATOM 3341 N N . GLY A 1 431 ? -0.349 -14.505 21.559 1.00 78.12 431 GLY A N 1
ATOM 3342 C CA . GLY A 1 431 ? -0.284 -14.319 23.017 1.00 78.12 431 GLY A CA 1
ATOM 3343 C C . GLY A 1 431 ? -1.275 -13.286 23.576 1.00 78.12 431 GLY A C 1
ATOM 3344 O O . GLY A 1 431 ? -1.069 -12.771 24.676 1.00 78.12 431 GLY A O 1
ATOM 3345 N N . GLY A 1 432 ? -2.337 -12.964 22.825 1.00 80.88 432 GLY A N 1
ATOM 3346 C CA . GLY A 1 432 ? -3.391 -12.033 23.247 1.00 80.88 432 GLY A CA 1
ATOM 3347 C C . GLY A 1 432 ? -2.977 -10.560 23.211 1.00 80.88 432 GLY A C 1
ATOM 3348 O O . GLY A 1 432 ? -3.579 -9.731 23.896 1.00 80.88 432 GLY A O 1
ATOM 3349 N N . GLY A 1 433 ? -1.927 -10.225 22.458 1.00 86.38 433 GLY A N 1
ATOM 3350 C CA . GLY A 1 433 ? -1.501 -8.845 22.249 1.00 86.38 433 GLY A CA 1
ATOM 3351 C C . GLY A 1 433 ? -2.403 -8.120 21.250 1.00 86.38 433 GLY A C 1
ATOM 3352 O O . GLY A 1 433 ? -2.828 -8.702 20.256 1.00 86.38 433 GLY A O 1
ATOM 3353 N N . ARG A 1 434 ? -2.657 -6.833 21.474 1.00 90.12 434 ARG A N 1
ATOM 3354 C CA . ARG A 1 434 ? -3.354 -5.950 20.534 1.00 90.12 434 ARG A CA 1
ATOM 3355 C C . ARG A 1 434 ? -2.630 -4.612 20.454 1.00 90.12 434 ARG A C 1
ATOM 3357 O O . ARG A 1 434 ? -2.174 -4.097 21.474 1.00 90.12 434 ARG A O 1
ATOM 3364 N N . VAL A 1 435 ? -2.477 -4.094 19.244 1.00 89.69 435 VAL A N 1
ATOM 3365 C CA . VAL A 1 435 ? -1.910 -2.770 18.985 1.00 89.69 435 VAL A CA 1
ATOM 3366 C C . VAL A 1 435 ? -2.953 -1.966 18.235 1.00 89.69 435 VAL A C 1
ATOM 3368 O O . VAL A 1 435 ? -3.315 -2.346 17.126 1.00 89.69 435 VAL A O 1
ATOM 3371 N N . ASP A 1 436 ? -3.415 -0.878 18.839 1.00 90.69 436 ASP A N 1
ATOM 3372 C CA . ASP A 1 436 ? -4.260 0.099 18.159 1.00 90.69 436 ASP A CA 1
ATOM 3373 C C . ASP A 1 436 ? -3.433 1.350 17.896 1.00 90.69 436 ASP A C 1
ATOM 3375 O O . ASP A 1 436 ? -2.861 1.917 18.832 1.00 90.69 436 ASP A O 1
ATOM 3379 N N . ALA A 1 437 ? -3.366 1.793 16.646 1.00 89.19 437 ALA A N 1
ATOM 3380 C CA . ALA A 1 437 ? -2.750 3.070 16.311 1.00 89.19 437 ALA A CA 1
ATOM 3381 C C . ALA A 1 437 ? -3.685 3.898 15.436 1.00 89.19 437 ALA A C 1
ATOM 3383 O O . ALA A 1 437 ? -4.249 3.378 14.473 1.00 89.19 437 ALA A O 1
ATOM 3384 N N . SER A 1 438 ? -3.829 5.180 15.766 1.00 92.00 438 SER A N 1
ATOM 3385 C CA . SER A 1 438 ? -4.594 6.134 14.970 1.00 92.00 438 SER A CA 1
ATOM 3386 C C . SER A 1 438 ? -3.769 7.378 14.673 1.00 92.00 438 SER A C 1
ATOM 3388 O O . SER A 1 438 ? -3.008 7.837 15.526 1.00 92.00 438 SER A O 1
ATOM 3390 N N . ALA A 1 439 ? -3.946 7.938 13.485 1.00 89.31 439 ALA A N 1
ATOM 3391 C CA . ALA A 1 439 ? -3.366 9.209 13.086 1.00 89.31 439 ALA A CA 1
ATOM 3392 C C . ALA A 1 439 ? -4.419 10.022 12.337 1.00 89.31 439 ALA A C 1
ATOM 3394 O O . ALA A 1 439 ? -4.916 9.571 11.315 1.00 89.31 439 ALA A O 1
ATOM 3395 N N . GLY A 1 440 ? -4.756 11.201 12.844 1.00 90.38 440 GLY A N 1
ATOM 3396 C CA . GLY A 1 440 ? -5.702 12.116 12.219 1.00 90.38 440 GLY A CA 1
ATOM 3397 C C . GLY A 1 440 ? -5.031 13.442 11.908 1.00 90.38 440 GLY A C 1
ATOM 3398 O O . GLY A 1 440 ? -4.318 13.986 12.751 1.00 90.38 440 GLY A O 1
ATOM 3399 N N . PHE A 1 441 ? -5.263 13.965 10.712 1.00 91.56 441 PHE A N 1
ATOM 3400 C CA . PHE A 1 441 ? -5.085 15.373 10.382 1.00 91.56 441 PHE A CA 1
ATOM 3401 C C . PHE A 1 441 ? -6.458 15.968 10.108 1.00 91.56 441 PHE A C 1
ATOM 3403 O O . PHE A 1 441 ? -7.254 15.366 9.389 1.00 91.56 441 PHE A O 1
ATOM 3410 N N . SER A 1 442 ? -6.722 17.164 10.623 1.00 90.06 442 SER A N 1
ATOM 3411 C CA . SER A 1 442 ? -7.934 17.894 10.269 1.00 90.06 442 SER A CA 1
ATOM 3412 C C . SER A 1 442 ? -7.679 19.385 10.103 1.00 90.06 442 SER A C 1
ATOM 3414 O O . SER A 1 442 ? -6.841 19.973 10.785 1.00 90.06 442 SER A O 1
ATOM 3416 N N . HIS A 1 443 ? -8.415 19.983 9.172 1.00 90.31 443 HIS A N 1
ATOM 3417 C CA . HIS A 1 443 ? -8.631 21.416 9.042 1.00 90.31 443 HIS A CA 1
ATOM 3418 C C . HIS A 1 443 ? -10.141 21.634 9.026 1.00 90.31 443 HIS A C 1
ATOM 3420 O O . HIS A 1 443 ? -10.827 21.173 8.109 1.00 90.31 443 HIS A O 1
ATOM 3426 N N . PHE A 1 444 ? -10.660 22.246 10.084 1.00 90.88 444 PHE A N 1
ATOM 3427 C CA . PHE A 1 444 ? -12.057 22.106 10.451 1.00 90.88 444 PHE A CA 1
ATOM 3428 C C . PHE A 1 444 ? -12.641 23.450 10.913 1.00 90.88 444 PHE A C 1
ATOM 3430 O O . PHE A 1 444 ? -12.510 23.807 12.084 1.00 90.88 444 PHE A O 1
ATOM 3437 N N . PRO A 1 445 ? -13.273 24.208 9.996 1.00 92.56 445 PRO A N 1
ATOM 3438 C CA . PRO A 1 445 ? -14.174 25.295 10.364 1.00 92.56 445 PRO A CA 1
ATOM 3439 C C . PRO A 1 445 ? -15.332 24.759 11.213 1.00 92.56 445 PRO A C 1
ATOM 3441 O O . PRO A 1 445 ? -16.013 23.812 10.803 1.00 92.56 445 PRO A O 1
ATOM 3444 N N . ASP A 1 446 ? -15.546 25.337 12.390 1.00 92.69 446 ASP A N 1
ATOM 3445 C CA . ASP A 1 446 ? -16.481 24.862 13.408 1.00 92.69 446 ASP A CA 1
ATOM 3446 C C . ASP A 1 446 ? -17.080 26.000 14.256 1.00 92.69 446 ASP A C 1
ATOM 3448 O O . ASP A 1 446 ? -16.894 27.185 13.972 1.00 92.69 446 ASP A O 1
ATOM 3452 N N . ARG A 1 447 ? -17.853 25.622 15.282 1.00 93.38 447 ARG A N 1
ATOM 3453 C CA . ARG A 1 447 ? -18.548 26.521 16.207 1.00 93.38 447 ARG A CA 1
ATOM 3454 C C . ARG A 1 447 ? -18.193 26.222 17.655 1.00 93.38 447 ARG A C 1
ATOM 3456 O O . ARG A 1 447 ? -18.174 25.065 18.080 1.00 93.38 447 ARG A O 1
ATOM 3463 N N . PHE A 1 448 ? -17.951 27.272 18.425 1.00 94.56 448 PHE A N 1
ATOM 3464 C CA . PHE A 1 448 ? -17.730 27.221 19.864 1.00 94.56 448 PHE A CA 1
ATOM 3465 C C . PHE A 1 448 ? -18.897 27.894 20.588 1.00 94.56 448 PHE A C 1
ATOM 3467 O O . PHE A 1 448 ? -19.469 28.839 20.071 1.00 94.56 448 PHE A O 1
ATOM 3474 N N . PHE A 1 449 ? -19.277 27.387 21.763 1.00 93.88 449 PHE A N 1
ATOM 3475 C CA . PHE A 1 449 ? -20.463 27.849 22.503 1.00 93.88 449 PHE A CA 1
ATOM 3476 C C . PHE A 1 449 ? -20.137 28.227 23.954 1.00 93.88 449 PHE A C 1
ATOM 3478 O O . PHE A 1 449 ? -21.018 28.224 24.808 1.00 93.88 449 PHE A O 1
ATOM 3485 N N . GLY A 1 450 ? -18.863 28.454 24.282 1.00 93.31 450 GLY A N 1
ATOM 3486 C CA . GLY A 1 450 ? -18.424 28.658 25.663 1.00 93.31 450 GLY A CA 1
ATOM 3487 C C . GLY A 1 450 ? -18.248 27.365 26.470 1.00 93.31 450 GLY A C 1
ATOM 3488 O O . GLY A 1 450 ? -18.241 26.249 25.942 1.00 93.31 450 GLY A O 1
ATOM 3489 N N . VAL A 1 451 ? -18.069 27.532 27.784 1.00 93.81 451 VAL A N 1
ATOM 3490 C CA . VAL A 1 451 ? -17.835 26.452 28.756 1.00 93.81 451 VAL A CA 1
ATOM 3491 C C . VAL A 1 451 ? -18.916 26.490 29.831 1.00 93.81 451 VAL A C 1
ATOM 3493 O O . VAL A 1 451 ? -19.246 27.557 30.341 1.00 93.81 451 VAL A O 1
ATOM 3496 N N . GLY A 1 452 ? -19.431 25.317 30.192 1.00 92.06 452 GLY A N 1
ATOM 3497 C CA . GLY A 1 452 ? -20.435 25.133 31.234 1.00 92.06 452 GLY A CA 1
ATOM 3498 C C . GLY A 1 452 ? -21.798 24.658 30.710 1.00 92.06 452 GLY A C 1
ATOM 3499 O O . GLY A 1 452 ? -22.025 24.585 29.498 1.00 92.06 452 GLY A O 1
ATOM 3500 N N . PRO A 1 453 ? -22.716 24.297 31.624 1.00 88.06 453 PRO A N 1
ATOM 3501 C CA . PRO A 1 453 ? -24.037 23.765 31.274 1.00 88.06 453 PRO A CA 1
ATOM 3502 C C . PRO A 1 453 ? -25.028 24.836 30.778 1.00 88.06 453 PRO A C 1
ATOM 3504 O O . PRO A 1 453 ? -25.889 24.548 29.940 1.00 88.06 453 PRO A O 1
ATOM 3507 N N . ASP A 1 454 ? -24.884 26.074 31.254 1.00 87.12 454 ASP A N 1
ATOM 3508 C CA . ASP A 1 454 ? -25.849 27.164 31.052 1.00 87.12 454 ASP A CA 1
ATOM 3509 C C . ASP A 1 454 ? -25.455 28.130 29.926 1.00 87.12 454 ASP A C 1
ATOM 3511 O O . ASP A 1 454 ? -25.882 29.282 29.900 1.00 87.12 454 ASP A O 1
ATOM 3515 N N . THR A 1 455 ? -24.634 27.676 28.976 1.00 89.44 455 THR A N 1
ATOM 3516 C CA . THR A 1 455 ? -24.213 28.523 27.859 1.00 89.44 455 THR A CA 1
ATOM 3517 C C . THR A 1 455 ? -25.401 28.876 26.948 1.00 89.44 455 THR A C 1
ATOM 3519 O O . THR A 1 455 ? -26.088 27.956 26.468 1.00 89.44 455 THR A O 1
ATOM 3522 N N . PRO A 1 456 ? -25.666 30.176 26.699 1.00 89.06 456 PRO A N 1
ATOM 3523 C CA . PRO A 1 456 ? -26.768 30.624 25.847 1.00 89.06 456 PRO A CA 1
ATOM 3524 C C . PRO A 1 456 ? -26.497 30.299 24.368 1.00 89.06 456 PRO A C 1
ATOM 3526 O O . PRO A 1 456 ? -25.367 29.978 24.002 1.00 89.06 456 PRO A O 1
ATOM 3529 N N . ASP A 1 457 ? -27.527 30.315 23.518 1.00 86.88 457 ASP A N 1
ATOM 3530 C CA . ASP A 1 457 ? -27.358 30.031 22.081 1.00 86.88 457 ASP A CA 1
ATOM 3531 C C . ASP A 1 457 ? -26.609 31.173 21.370 1.00 86.88 457 ASP A C 1
ATOM 3533 O O . ASP A 1 457 ? -25.874 30.934 20.418 1.00 86.88 457 ASP A O 1
ATOM 3537 N N . GLU A 1 458 ? -26.715 32.395 21.895 1.00 86.94 458 GLU A N 1
ATOM 3538 C CA . GLU A 1 458 ? -26.023 33.596 21.421 1.00 86.94 458 GLU A CA 1
ATOM 3539 C C . GLU A 1 458 ? -24.514 33.590 21.718 1.00 86.94 458 GLU A C 1
ATOM 3541 O O . GLU A 1 458 ? -23.794 34.429 21.192 1.00 86.94 458 GLU A O 1
ATOM 3546 N N . ALA A 1 459 ? -24.023 32.654 22.542 1.00 88.00 459 ALA A N 1
ATOM 3547 C CA . ALA A 1 459 ? -22.588 32.457 22.772 1.00 88.00 459 ALA A CA 1
ATOM 3548 C C . ALA A 1 459 ? -21.906 31.653 21.647 1.00 88.00 459 ALA A C 1
ATOM 3550 O O . ALA A 1 459 ? -20.749 31.262 21.799 1.00 88.00 459 ALA A O 1
ATOM 3551 N N . GLU A 1 460 ? -22.633 31.342 20.567 1.00 93.19 460 GLU A N 1
ATOM 3552 C CA . GLU A 1 460 ? -22.069 30.746 19.361 1.00 93.19 460 GLU A CA 1
ATOM 3553 C C . GLU A 1 460 ? -21.054 31.701 18.721 1.00 93.19 460 GLU A C 1
ATOM 3555 O O . GLU A 1 460 ? -21.415 32.794 18.301 1.00 93.19 460 GLU A O 1
ATOM 3560 N N . GLU A 1 461 ? -19.813 31.246 18.584 1.00 94.50 461 GLU A N 1
ATOM 3561 C CA . GLU A 1 461 ? -18.769 31.930 17.823 1.00 94.50 461 GLU A CA 1
ATOM 3562 C C . GLU A 1 461 ? -18.112 30.980 16.819 1.00 94.50 461 GLU A C 1
ATOM 3564 O O . GLU A 1 461 ? -17.962 29.773 17.065 1.00 94.50 461 GLU A O 1
ATOM 3569 N N . ALA A 1 462 ? -17.730 31.512 15.660 1.00 93.81 462 ALA A N 1
ATOM 3570 C CA . ALA A 1 462 ? -17.057 30.744 14.621 1.00 93.81 462 ALA A CA 1
ATOM 3571 C C . ALA A 1 462 ? -15.548 30.640 14.887 1.00 93.81 462 ALA A C 1
ATOM 3573 O O . ALA A 1 462 ? -14.886 31.608 15.264 1.00 93.81 462 ALA A O 1
ATOM 3574 N N . TYR A 1 463 ? -14.974 29.466 14.628 1.00 94.62 463 TYR A N 1
ATOM 3575 C CA . TYR A 1 463 ? -13.523 29.291 14.618 1.00 94.62 463 TYR A CA 1
ATOM 3576 C C . TYR A 1 463 ? -13.105 28.234 13.600 1.00 94.62 463 TYR A C 1
ATOM 3578 O O . TYR A 1 463 ? -13.875 27.344 13.253 1.00 94.62 463 TYR A O 1
ATOM 3586 N N . THR A 1 464 ? -11.857 28.285 13.150 1.00 94.50 464 THR A N 1
ATOM 3587 C CA . THR A 1 464 ? -11.260 27.259 12.295 1.00 94.50 464 THR A CA 1
ATOM 3588 C C . THR A 1 464 ? -10.062 26.669 13.012 1.00 94.50 464 THR A C 1
ATOM 3590 O O . THR A 1 464 ? -9.073 27.367 13.232 1.00 94.50 464 THR A O 1
ATOM 3593 N N . SER A 1 465 ? -10.104 25.376 13.348 1.00 93.50 465 SER A N 1
ATOM 3594 C CA . SER A 1 465 ? -8.936 24.688 13.905 1.00 93.50 465 SER A CA 1
ATOM 3595 C C . SER A 1 465 ? -8.229 23.826 12.871 1.00 93.50 465 SER A C 1
ATOM 3597 O O . SER A 1 465 ? -8.817 23.289 11.928 1.00 93.50 465 SER A O 1
ATOM 3599 N N . ARG A 1 466 ? -6.923 23.684 13.052 1.00 94.12 466 ARG A N 1
ATOM 3600 C CA . ARG A 1 466 ? -6.103 22.697 12.370 1.00 94.12 466 ARG A CA 1
ATOM 3601 C C . ARG A 1 466 ? -5.407 21.859 13.423 1.00 94.12 466 ARG A C 1
ATOM 3603 O O . ARG A 1 466 ? -4.786 22.400 14.329 1.00 94.12 466 ARG A O 1
ATOM 3610 N N . ASN A 1 467 ? -5.507 20.541 13.322 1.00 93.44 467 ASN A N 1
ATOM 3611 C CA . ASN A 1 467 ? -4.873 19.664 14.297 1.00 93.44 467 ASN A CA 1
ATOM 3612 C C . ASN A 1 467 ? -4.293 18.397 13.672 1.00 93.44 467 ASN A C 1
ATOM 3614 O O . ASN A 1 467 ? -4.673 17.965 12.582 1.00 93.44 467 ASN A O 1
ATOM 3618 N N . VAL A 1 468 ? -3.348 17.820 14.408 1.00 90.69 468 VAL A N 1
ATOM 3619 C CA . VAL A 1 468 ? -2.800 16.484 14.196 1.00 90.69 468 VAL A CA 1
ATOM 3620 C C . VAL A 1 468 ? -2.964 15.712 15.500 1.00 90.69 468 VAL A C 1
ATOM 3622 O O . VAL A 1 468 ? -2.487 16.164 16.539 1.00 90.69 468 VAL A O 1
ATOM 3625 N N . ASP A 1 469 ? -3.612 14.550 15.462 1.00 93.31 469 ASP A N 1
ATOM 3626 C CA . ASP A 1 469 ? -3.854 13.690 16.626 1.00 93.31 469 ASP A CA 1
ATOM 3627 C C . ASP A 1 469 ? -3.330 12.281 16.354 1.00 93.31 469 ASP A C 1
ATOM 3629 O O . ASP A 1 469 ? -3.813 11.585 15.464 1.00 93.31 469 ASP A O 1
ATOM 3633 N N . LEU A 1 470 ? -2.328 11.854 17.114 1.00 91.88 470 LEU A N 1
ATOM 3634 C CA . LEU A 1 470 ? -1.707 10.541 16.990 1.00 91.88 470 LEU A CA 1
ATOM 3635 C C . LEU A 1 470 ? -1.939 9.778 18.287 1.00 91.88 470 LEU A C 1
ATOM 3637 O O . LEU A 1 470 ? -1.649 10.296 19.366 1.00 91.88 470 LEU A O 1
ATOM 3641 N N . ARG A 1 471 ? -2.425 8.540 18.210 1.00 95.06 471 ARG A N 1
ATOM 3642 C CA . ARG A 1 471 ? -2.647 7.681 19.381 1.00 95.06 471 ARG A CA 1
ATOM 3643 C C . ARG A 1 471 ? -2.038 6.317 19.152 1.00 95.06 471 ARG A C 1
ATOM 3645 O O . ARG A 1 471 ? -2.143 5.761 18.065 1.00 95.06 471 ARG A O 1
ATOM 3652 N N . LEU A 1 472 ? -1.454 5.766 20.206 1.00 93.12 472 LEU A N 1
ATOM 3653 C CA . LEU A 1 472 ? -0.954 4.400 20.245 1.00 93.12 472 LEU A CA 1
ATOM 3654 C C . LEU A 1 472 ? -1.449 3.734 21.523 1.00 93.12 472 LEU A C 1
ATOM 3656 O O . LEU A 1 472 ? -1.270 4.273 22.614 1.00 93.12 472 LEU A O 1
ATOM 3660 N N . ARG A 1 473 ? -2.035 2.547 21.404 1.00 95.19 473 ARG A N 1
ATOM 3661 C CA . ARG A 1 473 ? -2.400 1.683 22.526 1.00 95.19 473 ARG A CA 1
ATOM 3662 C C . ARG A 1 473 ? -1.737 0.337 22.337 1.00 95.19 473 ARG A C 1
ATOM 3664 O O . ARG A 1 473 ? -1.917 -0.318 21.314 1.00 95.19 473 ARG A O 1
ATOM 3671 N N . LEU A 1 474 ? -0.982 -0.081 23.341 1.00 91.50 474 LEU A N 1
ATOM 3672 C CA . LEU A 1 474 ? -0.374 -1.401 23.388 1.00 91.50 474 LEU A CA 1
ATOM 3673 C C . LEU A 1 474 ? -1.087 -2.166 24.486 1.00 91.50 474 LEU A C 1
ATOM 3675 O O . LEU A 1 474 ? -0.965 -1.824 25.654 1.00 91.50 474 LEU A O 1
ATOM 3679 N N . GLN A 1 475 ? -1.847 -3.187 24.125 1.00 93.38 475 GLN A N 1
ATOM 3680 C CA . GLN A 1 475 ? -2.636 -3.946 25.080 1.00 93.38 475 GLN A CA 1
ATOM 3681 C C . GLN A 1 475 ? -2.223 -5.413 25.075 1.00 93.38 475 GLN A C 1
ATOM 3683 O O . GLN A 1 475 ? -1.854 -5.980 24.045 1.00 93.38 475 GLN A O 1
ATOM 3688 N N . ARG A 1 476 ? -2.323 -6.049 26.239 1.00 93.25 476 ARG A N 1
ATOM 3689 C CA . ARG A 1 476 ? -2.164 -7.491 26.396 1.00 93.25 476 ARG A CA 1
ATOM 3690 C C . ARG A 1 476 ? -3.362 -8.055 27.134 1.00 93.25 476 ARG A C 1
ATOM 3692 O O . ARG A 1 476 ? -3.849 -7.464 28.097 1.00 93.25 476 ARG A O 1
ATOM 3699 N N . GLN A 1 477 ? -3.839 -9.203 26.681 1.00 92.69 477 GLN A N 1
ATOM 3700 C CA . GLN A 1 477 ? -4.869 -9.952 27.376 1.00 92.69 477 GLN A CA 1
ATOM 3701 C C . GLN A 1 477 ? -4.316 -10.503 28.692 1.00 92.69 477 GLN A C 1
ATOM 3703 O O . GLN A 1 477 ? -3.351 -11.263 28.696 1.00 92.69 477 GLN A O 1
ATOM 3708 N N . VAL A 1 478 ? -4.940 -10.109 29.802 1.00 94.44 478 VAL A N 1
ATOM 3709 C CA . VAL A 1 478 ? -4.574 -10.556 31.159 1.00 94.44 478 VAL A CA 1
ATOM 3710 C C . VAL A 1 478 ? -5.524 -11.635 31.682 1.00 94.44 478 VAL A C 1
ATOM 3712 O O . VAL A 1 478 ? -5.136 -12.464 32.494 1.00 94.44 478 VAL A O 1
ATOM 3715 N N . ARG A 1 479 ? -6.766 -11.661 31.183 1.00 92.62 479 ARG A N 1
ATOM 3716 C CA . ARG A 1 479 ? -7.748 -12.746 31.356 1.00 92.62 479 ARG A CA 1
ATOM 3717 C C . ARG A 1 479 ? -8.720 -12.742 30.168 1.00 92.62 479 ARG A C 1
ATOM 3719 O O . ARG A 1 479 ? -8.808 -11.718 29.489 1.00 92.62 479 ARG A O 1
ATOM 3726 N N . PRO A 1 480 ? -9.472 -13.822 29.896 1.00 89.38 480 PRO A N 1
ATOM 3727 C CA . PRO A 1 480 ? -10.453 -13.843 28.810 1.00 89.38 480 PRO A CA 1
ATOM 3728 C C . PRO A 1 480 ? -11.418 -12.649 28.854 1.00 89.38 480 PRO A C 1
ATOM 3730 O O . PRO A 1 480 ? -12.119 -12.438 29.847 1.00 89.38 480 PRO A O 1
ATOM 3733 N N . GLY A 1 481 ? -11.421 -11.862 27.777 1.00 88.38 481 GLY A N 1
ATOM 3734 C CA . GLY A 1 481 ? -12.210 -10.637 27.633 1.00 88.38 481 GLY A CA 1
ATOM 3735 C C . GLY A 1 481 ? -11.558 -9.368 28.190 1.00 88.38 481 GLY A C 1
ATOM 3736 O O . GLY A 1 481 ? -11.961 -8.298 27.765 1.00 88.38 481 GLY A O 1
ATOM 3737 N N . LEU A 1 482 ? -10.546 -9.442 29.071 1.00 95.12 482 LEU A N 1
ATOM 3738 C CA . LEU A 1 482 ? -9.862 -8.267 29.637 1.00 95.12 482 LEU A CA 1
ATOM 3739 C C . LEU A 1 482 ? -8.474 -8.070 29.026 1.00 95.12 482 LEU A C 1
ATOM 3741 O O . LEU A 1 482 ? -7.578 -8.905 29.189 1.00 95.12 482 LEU A O 1
ATOM 3745 N N . ARG A 1 483 ? -8.269 -6.903 28.425 1.00 94.88 483 ARG A N 1
ATOM 3746 C CA . ARG A 1 483 ? -6.976 -6.416 27.956 1.00 94.88 483 ARG A CA 1
ATOM 3747 C C . ARG A 1 483 ? -6.554 -5.186 28.744 1.00 94.88 483 ARG A C 1
ATOM 3749 O O . ARG A 1 483 ? -7.379 -4.322 29.019 1.00 94.88 483 ARG A O 1
ATOM 3756 N N . VAL A 1 484 ? -5.276 -5.099 29.089 1.00 97.31 484 VAL A N 1
ATOM 3757 C CA . VAL A 1 484 ? -4.690 -3.955 29.801 1.00 97.31 484 VAL A CA 1
ATOM 3758 C C . VAL A 1 484 ? -3.380 -3.576 29.127 1.00 97.31 484 VAL A C 1
ATOM 3760 O O . VAL A 1 484 ? -2.665 -4.446 28.627 1.00 97.31 484 VAL A O 1
ATOM 3763 N N . GLY A 1 485 ? -3.051 -2.290 29.110 1.00 96.31 485 GLY A N 1
ATOM 3764 C CA . GLY A 1 485 ? -1.700 -1.863 28.781 1.00 96.31 485 GLY A CA 1
ATOM 3765 C C . GLY A 1 485 ? -1.534 -0.353 28.644 1.00 96.31 485 GLY A C 1
ATOM 3766 O O . GLY A 1 485 ? -2.474 0.403 28.914 1.00 96.31 485 GLY A O 1
ATOM 3767 N N . PRO A 1 486 ? -0.319 0.097 28.292 1.00 94.69 486 PRO A N 1
ATOM 3768 C CA . PRO A 1 486 ? -0.015 1.509 28.156 1.00 94.69 486 PRO A CA 1
ATOM 3769 C C . PRO A 1 486 ? -0.637 2.114 26.894 1.00 94.69 486 PRO A C 1
ATOM 3771 O O . PRO A 1 486 ? -0.893 1.439 25.892 1.00 94.69 486 PRO A O 1
ATOM 3774 N N . GLN A 1 487 ? -0.829 3.426 26.936 1.00 96.62 487 GLN A N 1
ATOM 3775 C CA . GLN A 1 487 ? -1.215 4.231 25.787 1.00 96.62 487 GLN A CA 1
ATOM 3776 C C . GLN A 1 487 ? -0.450 5.554 25.756 1.00 96.62 487 GLN A C 1
ATOM 3778 O O . GLN A 1 487 ? -0.032 6.072 26.791 1.00 96.62 487 GLN A O 1
ATOM 3783 N N . ALA A 1 488 ? -0.286 6.096 24.557 1.00 92.62 488 ALA A N 1
ATOM 3784 C CA . ALA A 1 488 ? 0.320 7.391 24.306 1.00 92.62 488 ALA A CA 1
ATOM 3785 C C . ALA A 1 488 ? -0.551 8.187 23.331 1.00 92.62 488 ALA A C 1
ATOM 3787 O O . ALA A 1 488 ? -1.202 7.609 22.456 1.00 92.62 488 ALA A O 1
ATOM 3788 N N . ARG A 1 489 ? -0.553 9.512 23.474 1.00 95.62 489 ARG A N 1
ATOM 3789 C CA . ARG A 1 489 ? -1.224 10.426 22.547 1.00 95.62 489 ARG A CA 1
ATOM 3790 C C . ARG A 1 489 ? -0.364 11.650 22.320 1.00 95.62 489 ARG A C 1
ATOM 3792 O O . ARG A 1 489 ? 0.021 12.302 23.280 1.00 95.62 489 ARG A O 1
ATOM 3799 N N . PHE A 1 490 ? -0.116 11.977 21.067 1.00 93.88 490 PHE A N 1
ATOM 3800 C CA . PHE A 1 490 ? 0.428 13.261 20.665 1.00 93.88 490 PHE A CA 1
ATOM 3801 C C . PHE A 1 490 ? -0.692 14.063 20.015 1.00 93.88 490 PHE A C 1
ATOM 3803 O O . PHE A 1 490 ? -1.400 13.541 19.156 1.00 93.88 490 PHE A O 1
ATOM 3810 N N . ARG A 1 491 ? -0.852 15.321 20.407 1.00 93.75 491 ARG A N 1
ATOM 3811 C CA . ARG A 1 491 ? -1.756 16.250 19.741 1.00 93.75 491 ARG A CA 1
ATOM 3812 C C . ARG A 1 491 ? -1.044 17.562 19.482 1.00 93.75 491 ARG A C 1
ATOM 3814 O O . ARG A 1 491 ? -0.439 18.112 20.392 1.00 93.75 491 ARG A O 1
ATOM 3821 N N . TRP A 1 492 ? -1.159 18.061 18.267 1.00 93.31 492 TRP A N 1
ATOM 3822 C CA . TRP A 1 492 ? -0.848 19.438 17.917 1.00 93.31 492 TRP A CA 1
ATOM 3823 C C . TRP A 1 492 ? -2.132 20.105 17.439 1.00 93.31 492 TRP A C 1
ATOM 3825 O O . TRP A 1 492 ? -2.911 19.472 16.727 1.00 93.31 492 TRP A O 1
ATOM 3835 N N . GLU A 1 493 ? -2.362 21.346 17.842 1.00 93.62 493 GLU A N 1
ATOM 3836 C CA . GLU A 1 493 ? -3.542 22.123 17.484 1.00 93.62 493 GLU A CA 1
ATOM 3837 C C . GLU A 1 493 ? -3.175 23.588 17.285 1.00 93.62 493 GLU A C 1
ATOM 3839 O O . GLU A 1 493 ? -2.382 24.150 18.034 1.00 93.62 493 GLU A O 1
ATOM 3844 N N . GLU A 1 494 ? -3.774 24.193 16.275 1.00 92.38 494 GLU A N 1
ATOM 3845 C CA . GLU A 1 494 ? -3.642 25.592 15.899 1.00 92.38 494 GLU A CA 1
ATOM 3846 C C . GLU A 1 494 ? -5.048 26.118 15.609 1.00 92.38 494 GLU A C 1
ATOM 3848 O O . GLU A 1 494 ? -5.800 25.493 14.854 1.00 92.38 494 GLU A O 1
ATOM 3853 N N . LEU A 1 495 ? -5.418 27.250 16.203 1.00 91.88 495 LEU A N 1
ATOM 3854 C CA . LEU A 1 495 ? -6.606 27.988 15.789 1.00 91.88 495 LEU A CA 1
ATOM 3855 C C . LEU A 1 495 ? -6.180 28.946 14.673 1.00 91.88 495 LEU A C 1
ATOM 3857 O O . LEU A 1 495 ? -5.431 29.887 14.901 1.00 91.88 495 LEU A O 1
ATOM 3861 N N . VAL A 1 496 ? -6.607 28.642 13.450 1.00 90.62 496 VAL A N 1
ATOM 3862 C CA . VAL A 1 496 ? -6.236 29.378 12.232 1.00 90.62 496 VAL A CA 1
ATOM 3863 C C . VAL A 1 496 ? -7.059 30.656 12.104 1.00 90.62 496 VAL A C 1
ATOM 3865 O O . VAL A 1 496 ? -6.549 31.683 11.671 1.00 90.62 496 VAL A O 1
ATOM 3868 N N . GLU A 1 497 ? -8.337 30.578 12.471 1.00 92.06 497 GLU A N 1
ATOM 3869 C CA . GLU A 1 497 ? -9.277 31.696 12.444 1.00 92.06 497 GLU A CA 1
ATOM 3870 C C . GLU A 1 497 ? -10.124 31.641 13.714 1.00 92.06 497 GLU A C 1
ATOM 3872 O O . GLU A 1 497 ? -10.555 30.563 14.129 1.00 92.06 497 GLU A O 1
ATOM 3877 N N . VAL A 1 498 ? -10.362 32.799 14.320 1.00 93.19 498 VAL A N 1
ATOM 3878 C CA . VAL A 1 498 ? -11.247 32.986 15.473 1.00 93.19 498 VAL A CA 1
ATOM 3879 C C . VAL A 1 498 ? -12.069 34.248 15.250 1.00 93.19 498 VAL A C 1
ATOM 3881 O O . VAL A 1 498 ? -11.599 35.183 14.599 1.00 93.19 498 VAL A O 1
ATOM 3884 N N . GLU A 1 499 ? -13.293 34.272 15.762 1.00 91.94 499 GLU A N 1
ATOM 3885 C CA . GLU A 1 499 ? -14.164 35.442 15.675 1.00 91.94 499 GLU A CA 1
ATOM 3886 C C . GLU A 1 499 ? -13.611 36.625 16.489 1.00 91.94 499 GLU A C 1
ATOM 3888 O O . GLU A 1 499 ? -13.221 36.480 17.652 1.00 91.94 499 GLU A O 1
ATOM 3893 N N . GLU A 1 500 ? -13.556 37.807 15.871 1.00 88.75 500 GLU A N 1
ATOM 3894 C CA . GLU A 1 500 ? -13.033 39.017 16.508 1.00 88.75 500 GLU A CA 1
ATOM 3895 C C . GLU A 1 500 ? -13.937 39.447 17.673 1.00 88.75 500 GLU A C 1
ATOM 3897 O O . GLU A 1 500 ? -15.149 39.581 17.523 1.00 88.75 500 GLU A O 1
ATOM 3902 N N . GLY A 1 501 ? -13.345 39.657 18.852 1.00 85.94 501 GLY A N 1
ATOM 3903 C CA . GLY A 1 501 ? -14.091 39.958 20.080 1.00 85.94 501 GLY A CA 1
ATOM 3904 C C . GLY A 1 501 ? -14.742 38.739 20.751 1.00 85.94 501 GLY A C 1
ATOM 3905 O O . GLY A 1 501 ? -15.341 38.898 21.815 1.00 85.94 501 GLY A O 1
ATOM 3906 N N . GLY A 1 502 ? -14.592 37.541 20.178 1.00 89.00 502 GLY A N 1
ATOM 3907 C CA . GLY A 1 502 ? -15.048 36.282 20.764 1.00 89.00 502 GLY A CA 1
ATOM 3908 C C . GLY A 1 502 ? -14.227 35.825 21.979 1.00 89.00 502 GLY A C 1
ATOM 3909 O O . GLY A 1 502 ? -13.120 36.302 22.250 1.00 89.00 502 GLY A O 1
ATOM 3910 N N . LEU A 1 503 ? -14.755 34.845 22.711 1.00 90.00 503 LEU A N 1
ATOM 3911 C CA . LEU A 1 503 ? -14.132 34.221 23.879 1.00 90.00 503 LEU A CA 1
ATOM 3912 C C . LEU A 1 503 ? -12.782 33.575 23.538 1.00 90.00 503 LEU A C 1
ATOM 3914 O O . LEU A 1 503 ? -11.838 33.698 24.321 1.00 90.00 503 LEU A O 1
ATOM 3918 N N . LEU A 1 504 ? -12.672 32.908 22.384 1.00 90.88 504 LEU A N 1
ATOM 3919 C CA . LEU A 1 504 ? -11.416 32.306 21.919 1.00 90.88 504 LEU A CA 1
ATOM 3920 C C . LEU A 1 504 ? -10.354 33.355 21.547 1.00 90.88 504 LEU A C 1
ATOM 3922 O O . LEU A 1 504 ? -9.172 33.114 21.777 1.00 90.88 504 LEU A O 1
ATOM 3926 N N . ALA A 1 505 ? -10.755 34.525 21.040 1.00 89.31 505 ALA A N 1
ATOM 3927 C CA . ALA A 1 505 ? -9.839 35.629 20.738 1.00 89.31 505 ALA A CA 1
ATOM 3928 C C . ALA A 1 505 ? -9.404 36.411 21.993 1.00 89.31 505 ALA A C 1
ATOM 3930 O O . ALA A 1 505 ? -8.363 37.064 21.994 1.00 89.31 505 ALA A O 1
ATOM 3931 N N . GLY A 1 506 ? -10.181 36.344 23.079 1.00 81.25 506 GLY A N 1
ATOM 3932 C CA . GLY A 1 506 ? -9.968 37.140 24.291 1.00 81.25 506 GLY A CA 1
ATOM 3933 C C . GLY A 1 506 ? -8.751 36.762 25.147 1.00 81.25 506 GLY A C 1
ATOM 3934 O O . GLY A 1 506 ? -8.517 37.411 26.165 1.00 81.25 506 GLY A O 1
ATOM 3935 N N . GLY A 1 507 ? -7.999 35.707 24.806 1.00 80.12 507 GLY A N 1
ATOM 3936 C CA . GLY A 1 507 ? -6.756 35.309 25.493 1.00 80.12 507 GLY A CA 1
ATOM 3937 C C . GLY A 1 507 ? -6.917 34.794 26.935 1.00 80.12 507 GLY A C 1
ATOM 3938 O O . GLY A 1 507 ? -5.931 34.480 27.600 1.00 80.12 507 GLY A O 1
ATOM 3939 N N . THR A 1 508 ? -8.147 34.691 27.444 1.00 84.50 508 THR A N 1
ATOM 3940 C CA . THR A 1 508 ? -8.437 34.239 28.818 1.00 84.50 508 THR A CA 1
ATOM 3941 C C . THR A 1 508 ? -8.609 32.725 28.923 1.00 84.50 508 THR A C 1
ATOM 3943 O O . THR A 1 508 ? -8.405 32.144 29.991 1.00 84.50 508 THR A O 1
ATOM 3946 N N . LEU A 1 509 ? -8.977 32.067 27.821 1.00 90.00 509 LEU A N 1
ATOM 3947 C CA . LEU A 1 509 ? -9.207 30.630 27.773 1.00 90.00 509 LEU A CA 1
ATOM 3948 C C . LEU A 1 509 ? -7.900 29.870 27.544 1.00 90.00 509 LEU A C 1
ATOM 3950 O O . LEU A 1 509 ? -7.179 30.082 26.569 1.00 90.00 509 LEU A O 1
ATOM 3954 N N . THR A 1 510 ? -7.615 28.916 28.430 1.00 91.88 510 THR A N 1
ATOM 3955 C CA . THR A 1 510 ? -6.439 28.052 28.319 1.00 91.88 510 THR A CA 1
ATOM 3956 C C . THR A 1 510 ? -6.409 27.333 26.968 1.00 91.88 510 THR A C 1
ATOM 3958 O O . THR A 1 510 ? -7.373 26.671 26.581 1.00 91.88 510 THR A O 1
ATOM 3961 N N . GLY A 1 511 ? -5.276 27.423 26.266 1.00 86.94 511 GLY A N 1
ATOM 3962 C CA . GLY A 1 511 ? -5.038 26.722 25.001 1.00 86.94 511 GLY A CA 1
ATOM 3963 C C . GLY A 1 511 ? -5.785 27.277 23.783 1.00 86.94 511 GLY A C 1
ATOM 3964 O O . GLY A 1 511 ? -5.791 26.607 22.754 1.00 86.94 511 GLY A O 1
ATOM 3965 N N . ALA A 1 512 ? -6.394 28.466 23.876 1.00 88.06 512 ALA A N 1
ATOM 3966 C CA . ALA A 1 512 ? -7.017 29.141 22.732 1.00 88.06 512 ALA A CA 1
ATOM 3967 C C . ALA A 1 512 ? -5.996 29.596 21.664 1.00 88.06 512 ALA A C 1
ATOM 3969 O O . ALA A 1 512 ? -6.323 29.659 20.489 1.00 88.06 512 ALA A O 1
ATOM 3970 N N . GLU A 1 513 ? -4.733 29.789 22.048 1.00 85.25 513 GLU A N 1
ATOM 3971 C CA . GLU A 1 513 ? -3.593 30.054 21.147 1.00 85.25 513 GLU A CA 1
ATOM 3972 C C . GLU A 1 513 ? -3.125 28.798 20.373 1.00 85.25 513 GLU A C 1
ATOM 3974 O O . GLU A 1 513 ? -2.160 28.827 19.610 1.00 85.25 513 GLU A O 1
ATOM 3979 N N . GLY A 1 514 ? -3.763 27.647 20.608 1.00 90.44 514 GLY A N 1
ATOM 3980 C CA . GLY A 1 514 ? -3.263 26.350 20.172 1.00 90.44 514 GLY A CA 1
ATOM 3981 C C . GLY A 1 514 ? -2.143 25.815 21.068 1.00 90.44 514 GLY A C 1
ATOM 3982 O O . GLY A 1 514 ? -1.853 26.322 22.156 1.00 90.44 514 GLY A O 1
ATOM 3983 N N . GLY A 1 515 ? -1.529 24.717 20.643 1.00 90.25 515 GLY A N 1
ATOM 3984 C CA . GLY A 1 515 ? -0.469 24.082 21.406 1.00 90.25 515 GLY A CA 1
ATOM 3985 C C . GLY A 1 515 ? -0.093 22.690 20.930 1.00 90.25 515 GLY A C 1
ATOM 3986 O O . GLY A 1 515 ? -0.622 22.145 19.964 1.00 90.25 515 GLY A O 1
ATOM 3987 N N . THR A 1 516 ? 0.876 22.110 21.629 1.00 91.12 516 THR A N 1
ATOM 3988 C CA . THR A 1 516 ? 1.317 20.727 21.435 1.00 91.12 516 THR A CA 1
ATOM 3989 C C . THR A 1 516 ? 1.242 20.000 22.762 1.00 91.12 516 THR A C 1
ATOM 3991 O O . THR A 1 516 ? 1.636 20.559 23.776 1.00 91.12 516 THR A O 1
ATOM 3994 N N . TRP A 1 517 ? 0.782 18.754 22.778 1.00 93.62 517 TRP A N 1
ATOM 3995 C CA . TRP A 1 517 ? 0.696 17.945 23.988 1.00 93.62 517 TRP A CA 1
ATOM 3996 C C . TRP A 1 517 ? 1.052 16.495 23.692 1.00 93.62 517 TRP A C 1
ATOM 3998 O O . TRP A 1 517 ? 0.392 15.831 22.890 1.00 93.62 517 TRP A O 1
ATOM 4008 N N . LEU A 1 518 ? 2.067 15.984 24.382 1.00 91.25 518 LEU A N 1
ATOM 4009 C CA . LEU A 1 518 ? 2.370 14.561 24.438 1.00 91.25 518 LEU A CA 1
ATOM 4010 C C . LEU A 1 518 ? 1.932 14.001 25.792 1.00 91.25 518 LEU A C 1
ATOM 4012 O O . LEU A 1 518 ? 2.377 14.446 26.848 1.00 91.25 518 LEU A O 1
ATOM 4016 N N . GLY A 1 519 ? 1.047 13.014 25.748 1.00 92.25 519 GLY A N 1
ATOM 4017 C CA . GLY A 1 519 ? 0.504 12.352 26.919 1.00 92.25 519 GLY A CA 1
ATOM 4018 C C . GLY A 1 519 ? 0.830 10.872 26.949 1.00 92.25 519 GLY A C 1
ATOM 4019 O O . GLY A 1 519 ? 0.911 10.209 25.913 1.00 92.25 519 GLY A O 1
ATOM 4020 N N . LEU A 1 520 ? 0.950 10.354 28.166 1.00 93.25 520 LEU A N 1
ATOM 4021 C CA . LEU A 1 520 ? 1.154 8.943 28.466 1.00 93.25 520 LEU A CA 1
ATOM 4022 C C . LEU A 1 520 ? 0.099 8.480 29.464 1.00 93.25 520 LEU A C 1
ATOM 4024 O O . LEU A 1 520 ? -0.367 9.242 30.314 1.00 93.25 520 LEU A O 1
ATOM 4028 N N . GLY A 1 521 ? -0.292 7.219 29.364 1.00 97.25 521 GLY A N 1
ATOM 4029 C CA . GLY A 1 521 ? -1.392 6.708 30.154 1.00 97.25 521 GLY A CA 1
ATOM 4030 C C . GLY A 1 521 ? -1.546 5.202 30.095 1.00 97.25 521 GLY A C 1
ATOM 4031 O O . GLY A 1 521 ? -0.698 4.479 29.576 1.00 97.25 521 GLY A O 1
ATOM 4032 N N . ALA A 1 522 ? -2.669 4.736 30.627 1.00 97.56 522 ALA A N 1
ATOM 4033 C CA . ALA A 1 522 ? -3.037 3.330 30.650 1.00 97.56 522 ALA A CA 1
ATOM 4034 C C . ALA A 1 522 ? -4.489 3.153 30.212 1.00 97.56 522 ALA A C 1
ATOM 4036 O O . ALA A 1 522 ? -5.333 4.030 30.420 1.00 97.56 522 ALA A O 1
ATOM 4037 N N . VAL A 1 523 ? -4.772 2.004 29.608 1.00 98.00 523 VAL A N 1
ATOM 4038 C CA . VAL A 1 523 ? -6.105 1.617 29.159 1.00 98.00 523 VAL A CA 1
ATOM 4039 C C . VAL A 1 523 ? -6.396 0.175 29.556 1.00 98.00 523 VAL A C 1
ATOM 4041 O O . VAL A 1 523 ? -5.561 -0.719 29.397 1.00 98.00 523 VAL A O 1
ATOM 4044 N N . ALA A 1 524 ? -7.604 -0.049 30.057 1.00 97.62 524 ALA A N 1
ATOM 4045 C CA . ALA A 1 524 ? -8.173 -1.359 30.311 1.00 97.62 524 ALA A CA 1
ATOM 4046 C C . ALA A 1 524 ? -9.462 -1.504 29.497 1.00 97.62 524 ALA A C 1
ATOM 4048 O O . ALA A 1 524 ? -10.350 -0.658 29.579 1.00 97.62 524 ALA A O 1
ATOM 4049 N N . THR A 1 525 ? -9.560 -2.580 28.722 1.00 96.56 525 THR A N 1
ATOM 4050 C CA . THR A 1 525 ? -10.701 -2.871 27.853 1.00 96.56 525 THR A CA 1
ATOM 4051 C C . THR A 1 525 ? -11.228 -4.262 28.159 1.00 96.56 525 THR A C 1
ATOM 4053 O O . THR A 1 525 ? -10.507 -5.251 28.036 1.00 96.56 525 THR A O 1
ATOM 4056 N N . TRP A 1 526 ? -12.493 -4.329 28.543 1.00 95.50 526 TRP A N 1
ATOM 4057 C CA . TRP A 1 526 ? -13.289 -5.538 28.634 1.00 95.50 526 TRP A CA 1
ATOM 4058 C C . TRP A 1 526 ? -14.215 -5.618 27.424 1.00 95.50 526 TRP A C 1
ATOM 4060 O O . TRP A 1 526 ? -14.989 -4.691 27.203 1.00 95.50 526 TRP A O 1
ATOM 4070 N N . ASP A 1 527 ? -14.161 -6.702 26.657 1.00 93.69 527 ASP A N 1
ATOM 4071 C CA . ASP A 1 527 ? -15.069 -6.917 25.527 1.00 93.69 527 ASP A CA 1
ATOM 4072 C C . ASP A 1 527 ? -15.557 -8.368 25.505 1.00 93.69 527 ASP A C 1
ATOM 4074 O O . ASP A 1 527 ? -14.765 -9.310 25.421 1.00 93.69 527 ASP A O 1
ATOM 4078 N N . ARG A 1 528 ? -16.873 -8.538 25.629 1.00 93.69 528 ARG A N 1
ATOM 4079 C CA . ARG A 1 528 ? -17.597 -9.812 25.533 1.00 93.69 528 ARG A CA 1
ATOM 4080 C C . ARG A 1 528 ? -18.799 -9.707 24.598 1.00 93.69 528 ARG A C 1
ATOM 4082 O O . ARG A 1 528 ? -19.737 -10.493 24.722 1.00 93.69 528 ARG A O 1
ATOM 4089 N N . ARG A 1 529 ? -18.808 -8.712 23.712 1.00 93.19 529 ARG A N 1
ATOM 4090 C CA . ARG A 1 529 ? -19.856 -8.592 22.700 1.00 93.19 529 ARG A CA 1
ATOM 4091 C C . ARG A 1 529 ? -19.803 -9.797 21.769 1.00 93.19 529 ARG A C 1
ATOM 4093 O O . ARG A 1 529 ? -18.727 -10.287 21.432 1.00 93.19 529 ARG A O 1
ATOM 4100 N N . ASP A 1 530 ? -20.971 -10.258 21.354 1.00 88.19 530 ASP A N 1
ATOM 4101 C CA . ASP A 1 530 ? -21.120 -11.315 20.355 1.00 88.19 530 ASP A CA 1
ATOM 4102 C C . ASP A 1 530 ? -20.635 -10.888 18.966 1.00 88.19 530 ASP A C 1
ATOM 4104 O O . ASP A 1 530 ? -20.064 -11.691 18.230 1.00 88.19 530 ASP A O 1
ATOM 4108 N N . ASN A 1 531 ? -20.833 -9.618 18.615 1.00 83.50 531 ASN A N 1
ATOM 4109 C CA . ASN A 1 531 ? -20.372 -9.035 17.365 1.00 83.50 531 ASN A CA 1
ATOM 4110 C C . ASN A 1 531 ? -19.937 -7.579 17.588 1.00 83.50 531 ASN A C 1
ATOM 4112 O O . ASN A 1 531 ? -20.611 -6.814 18.271 1.00 83.50 531 ASN A O 1
ATOM 4116 N N . VAL A 1 532 ? -18.806 -7.175 17.006 1.00 81.44 532 VAL A N 1
ATOM 4117 C CA . VAL A 1 532 ? -18.254 -5.819 17.184 1.00 81.44 532 VAL A CA 1
ATOM 4118 C C . VAL A 1 532 ? -19.025 -4.767 16.377 1.00 81.44 532 VAL A C 1
ATOM 4120 O O . VAL A 1 532 ? -19.172 -3.639 16.842 1.00 81.44 532 VAL A O 1
ATOM 4123 N N . LEU A 1 533 ? -19.520 -5.130 15.189 1.00 79.94 533 LEU A N 1
ATOM 4124 C CA . LEU A 1 533 ? -20.205 -4.229 14.255 1.00 79.94 533 LEU A CA 1
ATOM 4125 C C . LEU A 1 533 ? -21.720 -4.182 14.483 1.00 79.94 533 LEU A C 1
ATOM 4127 O O . LEU A 1 533 ? -22.349 -3.152 14.250 1.00 79.94 533 LEU A O 1
ATOM 4131 N N . GLN A 1 534 ? -22.310 -5.301 14.907 1.00 83.56 534 GLN A N 1
ATOM 4132 C CA . GLN A 1 534 ? -23.746 -5.447 15.155 1.00 83.56 534 GLN A CA 1
ATOM 4133 C C . GLN A 1 534 ? -24.010 -6.210 16.469 1.00 83.56 534 GLN A C 1
ATOM 4135 O O . GLN A 1 534 ? -24.588 -7.298 16.432 1.00 83.56 534 GLN A O 1
ATOM 4140 N N . PRO A 1 535 ? -23.580 -5.678 17.628 1.00 89.44 535 PRO A N 1
ATOM 4141 C CA . PRO A 1 535 ? -23.741 -6.362 18.907 1.00 89.44 535 PRO A CA 1
ATOM 4142 C C . PRO A 1 535 ? -25.219 -6.568 19.249 1.00 89.44 535 PRO A C 1
ATOM 4144 O O . PRO A 1 535 ? -26.007 -5.615 19.236 1.00 89.44 535 PRO A O 1
ATOM 4147 N N . ARG A 1 536 ? -25.587 -7.807 19.589 1.00 91.44 536 ARG A N 1
ATOM 4148 C CA . ARG A 1 536 ? -26.919 -8.153 20.107 1.00 91.44 536 ARG A CA 1
ATOM 4149 C C . ARG A 1 536 ? -26.899 -8.534 21.575 1.00 91.44 536 ARG A C 1
ATOM 4151 O O . ARG A 1 536 ? -27.908 -8.336 22.254 1.00 91.44 536 ARG A O 1
ATOM 4158 N N . GLN A 1 537 ? -25.780 -9.064 22.055 1.00 94.44 537 GLN A N 1
ATOM 4159 C CA . GLN A 1 537 ? -25.619 -9.496 23.435 1.00 94.44 537 GLN A CA 1
ATOM 4160 C C . GLN A 1 537 ? -24.198 -9.245 23.946 1.00 94.44 537 GLN A C 1
ATOM 4162 O O . GLN A 1 537 ? -23.228 -9.251 23.189 1.00 94.44 537 GLN A O 1
ATOM 4167 N N . GLY A 1 538 ? -24.075 -9.078 25.260 1.00 95.12 538 GLY A N 1
ATOM 4168 C CA . GLY A 1 538 ? -22.789 -8.981 25.945 1.00 95.12 538 GLY A CA 1
ATOM 4169 C C . GLY A 1 538 ? -22.455 -7.573 26.422 1.00 95.12 538 GLY A C 1
ATOM 4170 O O . GLY A 1 538 ? -23.305 -6.682 26.456 1.00 95.12 538 GLY A O 1
ATOM 4171 N N . ASP A 1 539 ? -21.199 -7.402 26.824 1.00 95.69 539 ASP A N 1
ATOM 4172 C CA . ASP A 1 539 ? -20.713 -6.220 27.533 1.00 95.69 539 ASP A CA 1
ATOM 4173 C C . ASP A 1 539 ? -19.453 -5.666 26.894 1.00 95.69 539 ASP A C 1
ATOM 4175 O O . ASP A 1 539 ? -18.585 -6.421 26.450 1.00 95.69 539 ASP A O 1
ATOM 4179 N N . TYR A 1 540 ? -19.311 -4.350 26.951 1.00 96.75 540 TYR A N 1
ATOM 4180 C CA . TYR A 1 540 ? -18.078 -3.654 26.625 1.00 96.75 540 TYR A CA 1
ATOM 4181 C C . TYR A 1 540 ? -17.785 -2.616 27.704 1.00 96.75 540 TYR A C 1
ATOM 4183 O O . TYR A 1 540 ? -18.656 -1.832 28.059 1.00 96.75 540 TYR A O 1
ATOM 4191 N N . LEU A 1 541 ? -16.568 -2.592 28.233 1.00 97.88 541 LEU A N 1
ATOM 4192 C CA . LEU A 1 541 ? -16.133 -1.584 29.193 1.00 97.88 541 LEU A CA 1
ATOM 4193 C C . LEU A 1 541 ? -14.728 -1.121 28.838 1.00 97.88 541 LEU A C 1
ATOM 4195 O O . LEU A 1 541 ? -13.811 -1.929 28.763 1.00 97.88 541 LEU A O 1
ATOM 4199 N N . THR A 1 542 ? -14.533 0.180 28.663 1.00 97.44 542 THR A N 1
ATOM 4200 C CA . THR A 1 542 ? -13.201 0.780 28.562 1.00 97.44 542 THR A CA 1
ATOM 4201 C C . THR A 1 542 ? -12.999 1.778 29.681 1.00 97.44 542 THR A C 1
ATOM 4203 O O . THR A 1 542 ? -13.772 2.721 29.814 1.00 97.44 542 THR A O 1
ATOM 4206 N N . ALA A 1 543 ? -11.935 1.588 30.453 1.00 98.31 543 ALA A N 1
ATOM 4207 C CA . ALA A 1 543 ? -11.424 2.563 31.401 1.00 98.31 543 ALA A CA 1
ATOM 4208 C C . ALA A 1 543 ? -10.064 3.050 30.899 1.00 98.31 543 ALA A C 1
ATOM 4210 O O . ALA A 1 543 ? -9.199 2.243 30.555 1.00 98.31 543 ALA A O 1
ATOM 4211 N N . SER A 1 544 ? -9.864 4.360 30.832 1.00 97.81 544 SER A N 1
ATOM 4212 C CA . SER A 1 544 ? -8.611 4.931 30.351 1.00 97.81 544 SER A CA 1
ATOM 4213 C C . SER A 1 544 ? -8.223 6.163 31.149 1.00 97.81 544 SER A C 1
ATOM 4215 O O . SER A 1 544 ? -9.082 6.968 31.502 1.00 97.81 544 SER A O 1
ATOM 4217 N N . PHE A 1 545 ? -6.929 6.317 31.389 1.00 98.31 545 PHE A N 1
ATOM 4218 C CA . PHE A 1 545 ? -6.335 7.496 32.003 1.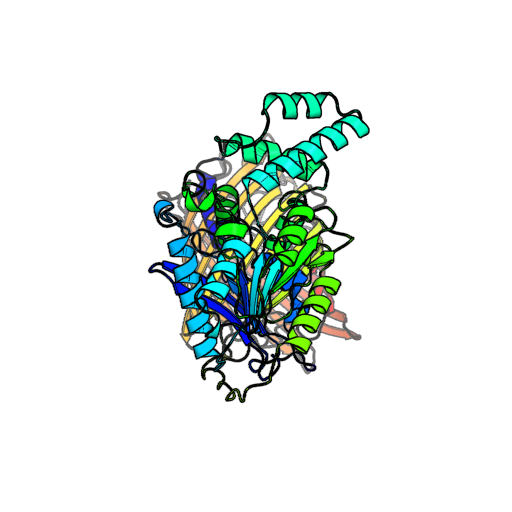00 98.31 545 PHE A CA 1
ATOM 4219 C C . PHE A 1 545 ? -5.183 7.986 31.129 1.00 98.31 545 PHE A C 1
ATOM 4221 O O . PHE A 1 545 ? -4.461 7.170 30.553 1.00 98.31 545 PHE A O 1
ATOM 4228 N N . MET A 1 546 ? -5.021 9.302 31.037 1.00 97.81 546 MET A N 1
ATOM 4229 C CA . MET A 1 546 ? -3.962 9.994 30.308 1.00 97.81 546 MET A CA 1
ATOM 4230 C C . MET A 1 546 ? -3.451 11.168 31.140 1.00 97.81 546 MET A C 1
ATOM 4232 O O . MET A 1 546 ? -4.238 11.996 31.594 1.00 97.81 546 MET A O 1
ATOM 4236 N N . GLY A 1 547 ? -2.136 11.268 31.305 1.00 97.56 547 GLY A N 1
ATOM 4237 C CA . GLY A 1 547 ? -1.467 12.456 31.823 1.00 97.56 547 GLY A CA 1
ATOM 4238 C C . GLY A 1 547 ? -0.677 13.141 30.715 1.00 97.56 547 GLY A C 1
ATOM 4239 O O . GLY A 1 547 ? 0.067 12.476 30.000 1.00 97.56 547 GLY A O 1
ATOM 4240 N N . PHE A 1 548 ? -0.822 14.457 30.600 1.00 96.62 548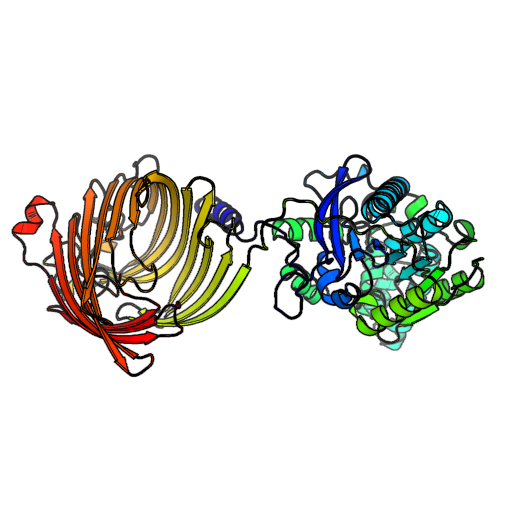 PHE A N 1
ATOM 4241 C CA . PHE A 1 548 ? -0.079 15.334 29.699 1.00 96.62 548 PHE A CA 1
ATOM 4242 C C . PHE A 1 548 ? 0.791 16.257 30.558 1.00 96.62 548 PHE A C 1
ATOM 4244 O O . PHE A 1 548 ? 0.287 17.247 31.092 1.00 96.62 548 PHE A O 1
ATOM 4251 N N . PRO A 1 549 ? 2.066 15.911 30.799 1.00 88.44 549 PRO A N 1
ATOM 4252 C CA . PRO A 1 549 ? 2.954 16.739 31.605 1.00 88.44 549 PRO A CA 1
ATOM 4253 C C . PRO A 1 549 ? 3.245 18.065 30.900 1.00 88.44 549 PRO A C 1
ATOM 4255 O O . PRO A 1 549 ? 3.549 18.066 29.710 1.00 88.44 549 PRO A O 1
ATOM 4258 N N . GLY A 1 550 ? 3.260 19.175 31.644 1.00 87.25 550 GLY A N 1
ATOM 4259 C CA . GLY A 1 550 ? 3.617 20.486 31.084 1.00 87.25 550 GLY A CA 1
ATOM 4260 C C . GLY A 1 550 ? 5.039 20.543 30.507 1.00 87.25 550 GLY A C 1
ATOM 4261 O O . GLY A 1 550 ? 5.304 21.326 29.614 1.00 87.25 550 GLY A O 1
ATOM 4262 N N . ALA A 1 551 ? 5.953 19.666 30.937 1.00 82.62 551 ALA A N 1
ATOM 4263 C CA . ALA A 1 551 ? 7.291 19.562 30.341 1.00 82.62 551 ALA A CA 1
ATOM 4264 C C . ALA A 1 551 ? 7.293 18.982 28.909 1.00 82.62 551 ALA A C 1
ATOM 4266 O O . ALA A 1 551 ? 8.286 19.107 28.199 1.00 82.62 551 ALA A O 1
ATOM 4267 N N . LEU A 1 552 ? 6.209 18.317 28.495 1.00 76.62 552 LEU A N 1
ATOM 4268 C CA . LEU A 1 552 ? 6.060 17.664 27.188 1.00 76.62 552 LEU A CA 1
ATOM 4269 C C . LEU A 1 552 ? 4.930 18.294 26.356 1.00 76.62 552 LEU A C 1
ATOM 4271 O O . LEU A 1 552 ? 4.414 17.671 25.423 1.00 76.62 552 LEU A O 1
ATOM 4275 N N . GLY A 1 553 ? 4.513 19.510 26.702 1.00 85.25 553 GLY A N 1
ATOM 4276 C CA . GLY A 1 553 ? 3.470 20.215 25.980 1.00 85.25 553 GLY A CA 1
ATOM 4277 C C . GLY A 1 553 ? 3.306 21.668 26.402 1.00 85.25 553 GLY A C 1
ATOM 4278 O O . GLY A 1 553 ? 4.020 22.163 27.260 1.00 85.25 553 GLY A O 1
ATOM 4279 N N . THR A 1 554 ? 2.349 22.356 25.791 1.00 88.75 554 THR A N 1
ATOM 4280 C CA . THR A 1 554 ? 2.072 23.774 26.058 1.00 88.75 554 THR A CA 1
ATOM 4281 C C . THR A 1 554 ? 1.468 23.984 27.447 1.00 88.75 554 THR A C 1
ATOM 4283 O O . THR A 1 554 ? 1.755 24.979 28.102 1.00 88.75 554 THR A O 1
ATOM 4286 N N . THR A 1 555 ? 0.649 23.038 27.917 1.00 93.31 555 THR A N 1
ATOM 4287 C CA . THR A 1 555 ? 0.026 23.070 29.249 1.00 93.31 555 THR A CA 1
ATOM 4288 C C . THR A 1 555 ? 0.010 21.683 29.887 1.00 93.31 555 THR A C 1
ATOM 4290 O O . THR A 1 555 ? 0.074 20.661 29.197 1.00 93.31 555 THR A O 1
ATOM 4293 N N . GLY A 1 556 ? -0.068 21.639 31.221 1.00 94.81 556 GLY A N 1
ATOM 4294 C CA . GLY A 1 556 ? -0.131 20.399 31.990 1.00 94.81 556 GLY A CA 1
ATOM 4295 C C . GLY A 1 556 ? -1.561 20.022 32.375 1.00 94.81 556 GLY A C 1
ATOM 4296 O O . GLY A 1 556 ? -2.218 20.755 33.113 1.00 94.81 556 GLY A O 1
ATOM 4297 N N . TYR A 1 557 ? -2.042 18.856 31.943 1.00 97.69 557 TYR A N 1
ATOM 4298 C CA . TYR A 1 557 ? -3.387 18.390 32.294 1.00 97.69 557 TYR A CA 1
ATOM 4299 C C . TYR A 1 557 ? -3.512 16.864 32.318 1.00 97.69 557 TYR A C 1
ATOM 4301 O O . TYR A 1 557 ? -2.587 16.119 31.993 1.00 97.69 557 TYR A O 1
ATOM 4309 N N . ARG A 1 558 ? -4.663 16.368 32.771 1.00 97.69 558 ARG A N 1
ATOM 4310 C CA . ARG A 1 558 ? -4.973 14.936 32.869 1.00 97.69 558 ARG A CA 1
ATOM 4311 C C . ARG A 1 558 ? -6.390 14.682 32.389 1.00 97.69 558 ARG A C 1
ATOM 4313 O O . ARG A 1 558 ? -7.255 15.536 32.565 1.00 97.69 558 ARG A O 1
ATOM 4320 N N . GLN A 1 559 ? -6.625 13.501 31.831 1.00 97.69 559 GLN A N 1
ATOM 4321 C CA . GLN A 1 559 ? -7.940 13.043 31.400 1.00 97.69 559 GLN A CA 1
ATOM 4322 C C . GLN A 1 559 ? -8.192 11.610 31.864 1.00 97.69 559 GLN A C 1
ATOM 4324 O O . GLN A 1 559 ? -7.304 10.759 31.817 1.00 97.69 559 GLN A O 1
ATOM 4329 N N . ALA A 1 560 ? -9.422 11.340 32.280 1.00 97.94 560 ALA A N 1
ATOM 4330 C CA . ALA A 1 560 ? -9.922 10.013 32.593 1.00 97.94 560 ALA A CA 1
ATOM 4331 C C . ALA A 1 560 ? -11.239 9.775 31.849 1.00 97.94 560 ALA A C 1
ATOM 4333 O O . ALA A 1 560 ? -12.054 10.685 31.713 1.00 97.94 560 ALA A O 1
ATOM 4334 N N . MET A 1 561 ? -11.450 8.548 31.379 1.00 97.44 561 MET A N 1
ATOM 4335 C CA . MET A 1 561 ? -12.675 8.136 30.699 1.00 97.44 561 MET A CA 1
ATOM 4336 C C . MET A 1 561 ? -13.093 6.740 31.150 1.00 97.44 561 MET A C 1
ATOM 4338 O O . MET A 1 561 ? -12.264 5.832 31.220 1.00 97.44 561 MET A O 1
ATOM 4342 N N . LEU A 1 562 ? -14.395 6.576 31.358 1.00 98.25 562 LEU A N 1
ATOM 4343 C CA . LEU A 1 562 ? -15.099 5.310 31.471 1.00 98.25 562 LEU A CA 1
ATOM 4344 C C . LEU A 1 562 ? -16.177 5.252 30.378 1.00 98.25 562 LEU A C 1
ATOM 4346 O O . LEU A 1 562 ? -16.970 6.182 30.254 1.00 98.25 562 LEU A O 1
ATOM 4350 N N . ASP A 1 563 ? -16.213 4.180 29.592 1.00 97.81 563 ASP A N 1
ATOM 4351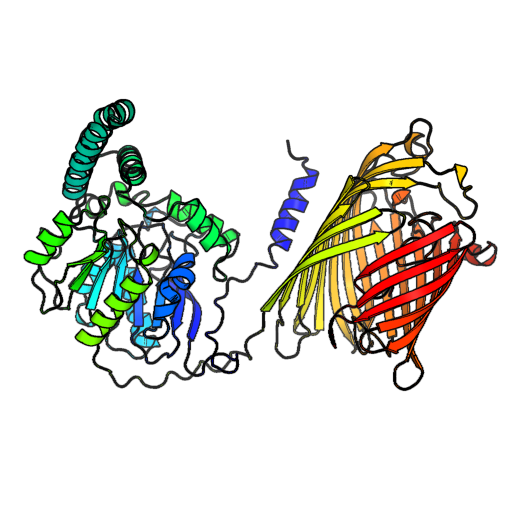 C CA . ASP A 1 563 ? -17.254 3.900 28.593 1.00 97.81 563 ASP A CA 1
ATOM 4352 C C . ASP A 1 563 ? -17.752 2.471 28.796 1.00 97.81 563 ASP A C 1
ATOM 4354 O O . ASP A 1 563 ? -17.010 1.520 28.552 1.00 97.81 563 ASP A O 1
ATOM 4358 N N . ALA A 1 564 ? -18.978 2.334 29.290 1.00 98.12 564 ALA A N 1
ATOM 4359 C CA . ALA A 1 564 ? -19.633 1.075 29.608 1.00 98.12 564 ALA A CA 1
ATOM 4360 C C . ALA A 1 564 ? -20.818 0.864 28.664 1.00 98.12 564 ALA A C 1
ATOM 4362 O O . ALA A 1 564 ? -21.649 1.755 28.506 1.00 98.12 564 ALA A O 1
ATOM 4363 N N . ARG A 1 565 ? -20.926 -0.317 28.058 1.00 97.94 565 ARG A N 1
ATOM 4364 C CA . ARG A 1 565 ? -22.006 -0.679 27.138 1.00 97.94 565 ARG A CA 1
ATOM 4365 C C . ARG A 1 565 ? -22.531 -2.069 27.462 1.00 97.94 565 ARG A C 1
ATOM 4367 O O . ARG A 1 565 ? -21.745 -2.980 27.724 1.00 97.94 565 ARG A O 1
ATOM 4374 N N . ARG A 1 566 ? -23.850 -2.226 27.405 1.00 97.75 566 ARG A N 1
ATOM 4375 C CA . ARG A 1 566 ? -24.568 -3.483 27.636 1.00 97.75 566 ARG A CA 1
ATOM 4376 C C . ARG A 1 566 ? -25.540 -3.715 26.490 1.00 97.75 566 ARG A C 1
ATOM 4378 O O . ARG A 1 566 ? -26.315 -2.825 26.153 1.00 97.75 566 ARG A O 1
ATOM 4385 N N . PHE A 1 567 ? -25.533 -4.922 25.943 1.00 97.50 567 PHE A N 1
ATOM 4386 C CA . PHE A 1 567 ? -26.452 -5.341 24.891 1.00 97.50 567 PHE A CA 1
ATOM 4387 C C . PHE A 1 567 ? -27.296 -6.506 25.401 1.00 97.50 567 PHE A C 1
ATOM 4389 O O . PHE A 1 567 ? -26.767 -7.500 25.908 1.00 97.50 567 PHE A O 1
ATOM 4396 N N . LEU A 1 568 ? -28.615 -6.355 25.312 1.00 96.81 568 LEU A N 1
ATOM 4397 C CA . LEU A 1 568 ? -29.599 -7.312 25.802 1.00 96.81 568 LEU A CA 1
ATOM 4398 C C . LEU A 1 568 ? -30.527 -7.717 24.649 1.00 96.81 568 LEU A C 1
ATOM 4400 O O . LEU A 1 568 ? -31.182 -6.846 24.072 1.00 96.81 568 LEU A O 1
ATOM 4404 N N . PRO A 1 569 ? -30.626 -9.009 24.298 1.00 96.25 569 PRO A N 1
ATOM 4405 C CA . PRO A 1 569 ? -31.565 -9.452 23.278 1.00 96.25 569 PRO A CA 1
ATOM 4406 C C . PRO A 1 569 ? -33.009 -9.294 23.775 1.00 96.25 569 PRO A C 1
ATOM 4408 O O . PRO A 1 569 ? -33.355 -9.725 24.872 1.00 96.25 569 PRO A O 1
ATOM 4411 N N . LEU A 1 570 ? -33.860 -8.697 22.942 1.00 93.69 570 LEU A N 1
ATOM 4412 C CA . LEU A 1 570 ? -35.302 -8.575 23.156 1.00 93.69 570 LEU A CA 1
ATOM 4413 C C . LEU A 1 570 ? -36.012 -9.504 22.158 1.00 93.69 570 LEU A C 1
ATOM 4415 O O . LEU A 1 570 ? -36.495 -9.081 21.109 1.00 93.69 570 LEU A O 1
ATOM 4419 N N . GLY A 1 571 ? -35.998 -10.807 22.442 1.00 88.75 571 GLY A N 1
ATOM 4420 C CA . GLY A 1 571 ? -36.540 -11.837 21.551 1.00 88.75 571 GLY A CA 1
ATOM 4421 C C . GLY A 1 571 ? -35.623 -12.199 20.372 1.00 88.75 571 GLY A C 1
ATOM 4422 O O . GLY A 1 571 ? -34.411 -11.979 20.400 1.00 88.75 571 GLY A O 1
ATOM 4423 N N . ALA A 1 572 ? -36.202 -12.790 19.321 1.00 79.38 572 ALA A N 1
ATOM 4424 C CA . ALA A 1 572 ? -35.431 -13.431 18.249 1.00 79.38 572 ALA A CA 1
ATOM 4425 C C . ALA A 1 572 ? -34.621 -12.450 17.380 1.00 79.38 572 ALA A C 1
ATOM 4427 O O . ALA A 1 572 ? -33.544 -12.814 16.903 1.00 79.38 572 ALA A O 1
ATOM 4428 N N . ALA A 1 573 ? -35.072 -11.200 17.217 1.00 84.31 573 ALA A N 1
ATOM 4429 C CA . ALA A 1 573 ? -34.479 -10.257 16.260 1.00 84.31 573 ALA A CA 1
ATOM 4430 C C . ALA A 1 573 ? -34.189 -8.841 16.797 1.00 84.31 573 ALA A C 1
ATOM 4432 O O . ALA A 1 573 ? -33.459 -8.103 16.134 1.00 84.31 573 ALA A O 1
ATOM 4433 N N . SER A 1 574 ? -34.702 -8.466 17.973 1.00 93.75 574 SER A N 1
ATOM 4434 C CA . SER A 1 574 ? -34.508 -7.125 18.545 1.00 93.75 574 SER A CA 1
ATOM 4435 C C . SER A 1 574 ? -33.446 -7.116 19.650 1.00 93.75 574 SER A C 1
ATOM 4437 O O . SER A 1 574 ? -33.121 -8.158 20.228 1.00 93.75 574 SER A O 1
ATOM 4439 N N . THR A 1 575 ? -32.898 -5.936 19.945 1.00 96.00 575 THR A N 1
ATOM 4440 C CA . THR A 1 575 ? -31.856 -5.723 20.961 1.00 96.00 575 THR A CA 1
ATOM 4441 C C . THR A 1 575 ? -32.063 -4.383 21.663 1.00 96.00 575 THR A C 1
ATOM 4443 O O . THR A 1 575 ? -32.258 -3.366 21.002 1.00 96.00 575 THR A O 1
ATOM 4446 N N . LEU A 1 576 ? -31.961 -4.374 22.991 1.00 97.69 576 LEU A N 1
ATOM 4447 C CA . LEU A 1 576 ? -31.762 -3.172 23.796 1.00 97.69 576 LEU A CA 1
ATOM 4448 C C . LEU A 1 576 ? -30.259 -2.936 23.971 1.00 97.69 576 LEU A C 1
ATOM 4450 O O . LEU A 1 576 ? -29.561 -3.767 24.553 1.00 97.69 576 LEU A O 1
ATOM 4454 N N . ALA A 1 577 ? -29.770 -1.810 23.467 1.00 97.25 577 ALA A N 1
ATOM 4455 C CA . ALA A 1 577 ? -28.402 -1.352 23.644 1.00 97.25 577 ALA A CA 1
ATOM 4456 C C . ALA A 1 577 ? -28.379 -0.200 24.650 1.00 97.25 577 ALA A C 1
ATOM 4458 O O . ALA A 1 577 ? -29.121 0.768 24.511 1.00 97.25 577 ALA A O 1
ATOM 4459 N N . LEU A 1 578 ? -27.522 -0.303 25.657 1.00 98.19 578 LEU A N 1
ATOM 4460 C CA . LEU A 1 578 ? -27.338 0.707 26.692 1.00 98.19 578 LEU A CA 1
ATOM 4461 C C . LEU A 1 578 ? -25.883 1.156 26.692 1.00 98.19 578 LEU A C 1
ATOM 4463 O O . LEU A 1 578 ? -24.986 0.315 26.606 1.00 98.19 578 LEU A O 1
ATOM 4467 N N . ARG A 1 579 ? -25.644 2.457 26.837 1.00 97.62 579 ARG A N 1
ATOM 4468 C CA . ARG A 1 579 ? -24.307 3.030 27.008 1.00 97.62 579 ARG A CA 1
ATOM 4469 C C . ARG A 1 579 ? -24.299 4.055 28.122 1.00 97.62 579 ARG A C 1
ATOM 4471 O O . ARG A 1 579 ? -25.147 4.937 28.147 1.00 97.62 579 ARG A O 1
ATOM 4478 N N . THR A 1 580 ? -23.284 3.985 28.969 1.00 97.56 580 THR A N 1
ATOM 4479 C CA . THR A 1 580 ? -22.982 4.985 29.988 1.00 97.56 580 THR A CA 1
ATOM 4480 C C . THR A 1 580 ? -21.540 5.427 29.828 1.00 97.56 580 THR A C 1
ATOM 4482 O O . THR A 1 580 ? -20.634 4.607 29.690 1.00 97.56 580 THR A O 1
ATOM 4485 N N . THR A 1 581 ? -21.313 6.731 29.866 1.00 97.06 581 THR A N 1
ATOM 4486 C CA . THR A 1 581 ? -19.980 7.315 29.738 1.00 97.06 581 THR A CA 1
ATOM 4487 C C . THR A 1 581 ? -19.744 8.337 30.833 1.00 97.06 581 THR A C 1
ATOM 4489 O O . THR A 1 581 ? -20.641 9.105 31.171 1.00 97.06 581 THR A O 1
ATOM 4492 N N . LEU A 1 582 ? -18.527 8.349 31.364 1.00 97.38 582 LEU A N 1
ATOM 4493 C CA . LEU A 1 582 ? -18.037 9.348 32.302 1.00 97.38 582 LEU A CA 1
ATOM 4494 C C . LEU A 1 582 ? -16.665 9.810 31.822 1.00 97.38 582 LEU A C 1
ATOM 4496 O O . LEU A 1 582 ? -15.779 8.988 31.596 1.00 97.38 582 LEU A O 1
ATOM 4500 N N . GLN A 1 583 ? -16.482 11.110 31.654 1.00 97.50 583 GLN A N 1
ATOM 4501 C CA . GLN A 1 583 ? -15.209 11.720 31.291 1.00 97.50 583 GLN A CA 1
ATOM 4502 C C . GLN A 1 583 ? -14.885 12.824 32.281 1.00 97.50 583 GLN A C 1
ATOM 4504 O O . GLN A 1 583 ? -15.767 13.578 32.676 1.00 97.50 583 GLN A O 1
ATOM 4509 N N . GLY A 1 584 ? -13.624 12.908 32.681 1.00 97.50 584 GLY A N 1
ATOM 4510 C CA . GLY A 1 584 ? -13.130 13.930 33.588 1.00 97.50 584 GLY A CA 1
ATOM 4511 C C . GLY A 1 584 ? -11.794 14.467 33.106 1.00 97.50 584 GLY A C 1
ATOM 4512 O O . GLY A 1 584 ? -10.946 13.700 32.649 1.00 97.50 584 GLY A O 1
ATOM 4513 N N . ALA A 1 585 ? -11.596 15.770 33.234 1.00 97.38 585 ALA A N 1
ATOM 4514 C CA . ALA A 1 585 ? -10.359 16.455 32.917 1.00 97.38 585 ALA A CA 1
ATOM 4515 C C . ALA A 1 585 ? -9.961 17.397 34.064 1.00 97.38 585 ALA A C 1
ATOM 4517 O O . ALA A 1 585 ? -10.802 18.042 34.689 1.00 97.38 585 ALA A O 1
ATOM 4518 N N . GLY A 1 586 ? -8.665 17.461 34.362 1.00 95.69 586 GLY A N 1
ATOM 4519 C CA . GLY A 1 586 ? -8.121 18.281 35.446 1.00 95.69 586 GLY A CA 1
ATOM 4520 C C . GLY A 1 586 ? -6.762 18.878 35.094 1.00 95.69 586 GLY A C 1
ATOM 4521 O O . GLY A 1 586 ? -6.069 18.362 34.220 1.00 95.69 586 GLY A O 1
ATOM 4522 N N . GLY A 1 587 ? -6.377 19.948 35.791 1.00 95.31 587 GLY A N 1
ATOM 4523 C CA . GLY A 1 587 ? -5.246 20.808 35.417 1.00 95.31 587 GLY A CA 1
ATOM 4524 C C . GLY A 1 587 ? -5.651 21.918 34.442 1.00 95.31 587 GLY A C 1
ATOM 4525 O O . GLY A 1 587 ? -6.822 22.322 34.424 1.00 95.31 587 GLY A O 1
ATOM 4526 N N . ASP A 1 588 ? -4.688 22.365 33.639 1.00 95.00 588 ASP A N 1
ATOM 4527 C CA . ASP A 1 588 ? -4.818 23.462 32.672 1.00 95.00 588 ASP A CA 1
ATOM 4528 C C . ASP A 1 588 ? -5.202 22.896 31.301 1.00 95.00 588 ASP A C 1
ATOM 4530 O O . ASP A 1 588 ? -4.406 22.827 30.357 1.00 95.00 588 ASP A O 1
ATOM 4534 N N . VAL A 1 589 ? -6.431 22.381 31.234 1.00 95.69 589 VAL A N 1
ATOM 4535 C CA . VAL A 1 589 ? -6.972 21.697 30.056 1.00 95.69 589 VAL A CA 1
ATOM 4536 C C . VAL A 1 589 ? -7.261 22.730 28.961 1.00 95.69 589 VAL A C 1
ATOM 4538 O O . VAL A 1 589 ? -8.018 23.666 29.220 1.00 95.69 589 VAL A O 1
ATOM 4541 N N . PRO A 1 590 ? -6.729 22.558 27.739 1.00 95.00 590 PRO A N 1
ATOM 4542 C CA . PRO A 1 590 ? -7.096 23.398 26.606 1.00 95.00 590 PRO A CA 1
ATOM 4543 C C . PRO A 1 590 ? -8.606 23.365 26.356 1.00 95.00 590 PRO A C 1
ATOM 4545 O O . PRO A 1 590 ? -9.212 22.293 26.374 1.00 95.00 590 PRO A O 1
ATOM 4548 N N . VAL A 1 591 ? -9.220 24.518 26.100 1.00 94.62 591 VAL A N 1
ATOM 4549 C CA . VAL A 1 591 ? -10.686 24.654 26.060 1.00 94.62 591 VAL A CA 1
ATOM 4550 C C . VAL A 1 591 ? -11.361 23.797 24.978 1.00 94.62 591 VAL A C 1
ATOM 4552 O O . VAL A 1 591 ? -12.454 23.262 25.187 1.00 94.62 591 VAL A O 1
ATOM 4555 N N . LEU A 1 592 ? -10.691 23.586 23.841 1.00 93.31 592 LEU A N 1
ATOM 4556 C CA . LEU A 1 592 ? -11.163 22.698 22.770 1.00 93.31 592 LEU A CA 1
ATOM 4557 C C . LEU A 1 592 ? -10.972 21.203 23.085 1.00 93.31 592 LEU A C 1
ATOM 4559 O O . LEU A 1 592 ? -11.522 20.354 22.390 1.00 93.31 592 LEU A O 1
ATOM 4563 N N . LEU A 1 593 ? -10.234 20.872 24.151 1.00 94.25 593 LEU A N 1
ATOM 4564 C CA . LEU A 1 593 ? -9.993 19.505 24.632 1.00 94.25 593 LEU A CA 1
ATOM 4565 C C . LEU A 1 593 ? -10.768 19.165 25.904 1.00 94.25 593 LEU A C 1
ATOM 4567 O O . LEU A 1 593 ? -10.594 18.069 26.451 1.00 94.25 593 LEU A O 1
ATOM 4571 N N . LEU A 1 594 ? -11.613 20.079 26.383 1.00 96.06 594 LEU A N 1
ATOM 4572 C CA . LEU A 1 594 ? -12.560 19.773 27.443 1.00 96.06 594 LEU A CA 1
ATOM 4573 C C . LEU A 1 594 ? -13.550 18.696 26.971 1.00 96.06 594 LEU A C 1
ATOM 4575 O O . LEU A 1 594 ? -14.001 18.736 25.823 1.00 96.06 594 LEU A O 1
ATOM 4579 N N . PRO A 1 595 ? -13.905 17.735 27.841 1.00 95.81 595 PRO A N 1
ATOM 4580 C CA . PRO A 1 595 ? -14.998 16.812 27.583 1.00 95.81 595 PRO A CA 1
ATOM 4581 C C . PRO A 1 595 ? -16.274 17.543 27.154 1.00 95.81 595 PRO A C 1
ATOM 4583 O O . PRO A 1 595 ? -16.647 18.561 27.739 1.00 95.81 595 PRO A O 1
ATOM 4586 N N . ALA A 1 596 ? -16.970 16.996 26.158 1.00 95.12 596 ALA A N 1
ATOM 4587 C CA . ALA A 1 596 ? -18.170 17.617 25.615 1.00 95.12 596 ALA A CA 1
ATOM 4588 C C . ALA A 1 596 ? -19.288 16.616 25.278 1.00 95.12 596 ALA A C 1
ATOM 4590 O O . ALA A 1 596 ? -19.071 15.397 25.240 1.00 95.12 596 ALA A O 1
ATOM 4591 N N . LEU A 1 597 ? -20.493 17.155 25.065 1.00 93.88 597 LEU A N 1
ATOM 4592 C CA . LEU A 1 597 ? -21.687 16.449 24.595 1.00 93.88 597 LEU A CA 1
ATOM 4593 C C . LEU A 1 597 ? -22.241 17.087 23.317 1.00 93.88 597 LEU A C 1
ATOM 4595 O O . LEU A 1 597 ? -22.020 18.270 23.051 1.00 93.88 597 LEU A O 1
ATOM 4599 N N . GLY A 1 598 ? -23.020 16.294 22.584 1.00 92.12 598 GLY A N 1
ATOM 4600 C CA . GLY A 1 598 ? -23.627 16.649 21.308 1.00 92.12 598 GLY A CA 1
ATOM 4601 C C . GLY A 1 598 ? -23.001 15.876 20.151 1.00 92.12 598 GLY A C 1
ATOM 4602 O O . GLY A 1 598 ? -22.023 15.154 20.329 1.00 92.12 598 GLY A O 1
ATOM 4603 N N . GLY A 1 599 ? -23.584 16.047 18.970 1.00 91.12 599 GLY A N 1
ATOM 4604 C CA . GLY A 1 599 ? -23.132 15.455 17.722 1.00 91.12 599 GLY A CA 1
ATOM 4605 C C . GLY A 1 599 ? -23.767 14.108 17.411 1.00 91.12 599 GLY A C 1
ATOM 4606 O O . GLY A 1 599 ? -24.873 13.778 17.842 1.00 91.12 599 GLY A O 1
ATOM 4607 N N . ARG A 1 600 ? -23.090 13.329 16.567 1.00 88.56 600 ARG A N 1
ATOM 4608 C CA . ARG A 1 600 ? -23.703 12.163 15.911 1.00 88.56 600 ARG A CA 1
ATOM 4609 C C . ARG A 1 600 ? -23.778 10.916 16.791 1.00 88.56 600 ARG A C 1
ATOM 4611 O O . ARG A 1 600 ? -24.621 10.064 16.523 1.00 88.56 600 ARG A O 1
ATOM 4618 N N . ASP A 1 601 ? -22.918 10.799 17.803 1.00 88.75 601 ASP A N 1
ATOM 4619 C CA . ASP A 1 601 ? -22.766 9.570 18.599 1.00 88.75 601 ASP A CA 1
ATOM 4620 C C . ASP A 1 601 ? -23.203 9.735 20.067 1.00 88.75 601 ASP A C 1
ATOM 4622 O O . ASP A 1 601 ? -23.464 8.736 20.744 1.00 88.75 601 ASP A O 1
ATOM 4626 N N . ARG A 1 602 ? -23.279 10.974 20.584 1.00 90.69 602 ARG A N 1
ATOM 4627 C CA . ARG A 1 602 ? -23.613 11.287 21.985 1.00 90.69 602 ARG A CA 1
ATOM 4628 C C . ARG A 1 602 ? -24.504 12.515 22.093 1.00 90.69 602 ARG A C 1
ATOM 4630 O O . ARG A 1 602 ? -24.132 13.577 21.630 1.00 90.69 602 ARG A O 1
ATOM 4637 N N . LEU A 1 603 ? -25.638 12.385 22.772 1.00 93.50 603 LEU A N 1
ATOM 4638 C CA . LEU A 1 603 ? -26.667 13.417 22.889 1.00 93.50 603 LEU A CA 1
ATOM 4639 C C . LEU A 1 603 ? -27.121 13.931 21.506 1.00 93.50 603 LEU A C 1
ATOM 4641 O O . LEU A 1 603 ? -27.087 15.130 21.223 1.00 93.50 603 LEU A O 1
ATOM 4645 N N . ARG A 1 604 ? -27.531 13.002 20.626 1.00 94.44 604 ARG A N 1
ATOM 4646 C CA . ARG A 1 604 ? -27.983 13.325 19.256 1.00 94.44 604 ARG A CA 1
ATOM 4647 C C . ARG A 1 604 ? -29.101 14.368 19.284 1.00 94.44 604 ARG A C 1
ATOM 4649 O O . ARG A 1 604 ? -29.991 14.291 20.125 1.00 94.44 604 ARG A O 1
ATOM 4656 N N . GLY A 1 605 ? -29.078 15.318 18.353 1.00 91.38 605 GLY A N 1
ATOM 4657 C CA . GLY A 1 605 ? -29.994 16.466 18.291 1.00 91.38 605 GLY A CA 1
ATOM 4658 C C . GLY A 1 605 ? -29.372 17.777 18.785 1.00 91.38 605 GLY A C 1
ATOM 4659 O O . GLY A 1 605 ? -29.883 18.847 18.468 1.00 91.38 605 GLY A O 1
ATOM 4660 N N . TYR A 1 606 ? -28.246 17.699 19.495 1.00 92.25 606 TYR A N 1
ATOM 4661 C CA . TYR A 1 606 ? -27.411 18.838 19.870 1.00 92.25 606 TYR A CA 1
ATOM 4662 C C . TYR A 1 606 ? -26.182 18.891 18.953 1.00 92.25 606 TYR A C 1
ATOM 4664 O O . TYR A 1 606 ? -25.702 17.847 18.514 1.00 92.25 606 TYR A O 1
ATOM 4672 N N . TYR A 1 607 ? -25.666 20.090 18.677 1.00 91.94 607 TYR A N 1
ATOM 4673 C CA . TYR A 1 607 ? -24.423 20.275 17.916 1.00 91.94 607 TYR A CA 1
ATOM 4674 C C . TYR A 1 607 ? -23.224 19.672 18.677 1.00 91.94 607 TYR A C 1
ATOM 4676 O O . TYR A 1 607 ? -23.170 19.786 19.903 1.00 91.94 607 TYR A O 1
ATOM 4684 N N . GLU A 1 608 ? -22.278 19.021 17.995 1.00 91.50 608 GLU A N 1
ATOM 4685 C CA . GLU A 1 608 ? -21.057 18.474 18.623 1.00 91.50 608 GLU A CA 1
ATOM 4686 C C . GLU A 1 608 ? -20.325 19.552 19.431 1.00 91.50 608 GLU A C 1
ATOM 4688 O O . GLU A 1 608 ? -19.954 20.606 18.924 1.00 91.50 608 GLU A O 1
ATOM 4693 N N . GLY A 1 609 ? -20.124 19.305 20.723 1.00 91.50 609 GLY A N 1
ATOM 4694 C CA . GLY A 1 609 ? -19.462 20.276 21.582 1.00 91.50 609 GLY A CA 1
ATOM 4695 C C . GLY A 1 609 ? -20.337 21.445 22.042 1.00 91.50 609 GLY A C 1
ATOM 4696 O O . GLY A 1 609 ? -19.777 22.404 22.584 1.00 91.50 609 GLY A O 1
ATOM 4697 N N . ARG A 1 610 ? -21.671 21.370 21.864 1.00 92.88 610 ARG A N 1
ATOM 4698 C CA . ARG A 1 610 ? -22.642 22.404 22.283 1.00 92.88 610 ARG A CA 1
ATOM 4699 C C . ARG A 1 610 ? -22.560 22.714 23.770 1.00 92.88 610 ARG A C 1
ATOM 4701 O O . ARG A 1 610 ? -22.719 23.868 24.155 1.00 92.88 610 ARG A O 1
ATOM 4708 N N . VAL A 1 611 ? -22.346 21.696 24.599 1.00 92.50 611 VAL A N 1
ATOM 4709 C CA . VAL A 1 611 ? -22.062 21.860 26.029 1.00 92.50 611 VAL A CA 1
ATOM 4710 C C . VAL A 1 611 ? -20.798 21.085 26.370 1.00 92.50 611 VAL A C 1
ATOM 4712 O O . VAL A 1 611 ? -20.633 19.928 25.971 1.00 92.50 611 VAL A O 1
ATOM 4715 N N . ARG A 1 612 ? -19.886 21.736 27.088 1.00 95.06 612 ARG A N 1
ATOM 4716 C CA . ARG A 1 612 ? -18.587 21.179 27.472 1.00 95.06 612 ARG A CA 1
ATOM 4717 C C . ARG A 1 612 ? -18.170 21.693 28.834 1.00 95.06 612 ARG A C 1
ATOM 4719 O O . ARG A 1 612 ? -18.459 22.838 29.169 1.00 95.06 612 ARG A O 1
ATOM 4726 N N . ASP A 1 613 ? -17.485 20.855 29.594 1.00 95.50 613 ASP A N 1
ATOM 4727 C CA . ASP A 1 613 ? -16.913 21.221 30.887 1.00 95.50 613 ASP A CA 1
ATOM 4728 C C . ASP A 1 613 ? -15.888 20.162 31.323 1.00 95.50 613 ASP A C 1
ATOM 4730 O O . ASP A 1 613 ? -15.631 19.184 30.618 1.00 95.50 613 ASP A O 1
ATOM 4734 N N . ARG A 1 614 ? -15.288 20.335 32.499 1.00 96.50 614 ARG A N 1
ATOM 4735 C CA . ARG A 1 614 ? -14.279 19.438 33.068 1.00 96.50 614 ARG A CA 1
ATOM 4736 C C . ARG A 1 614 ? -14.795 18.028 33.298 1.00 96.50 614 ARG A C 1
ATOM 4738 O O . ARG A 1 614 ? -14.004 17.092 33.217 1.00 96.50 614 ARG A O 1
ATOM 4745 N N . VAL A 1 615 ? -16.078 17.852 33.594 1.00 96.75 615 VAL A N 1
ATOM 4746 C CA . VAL A 1 615 ? -16.694 16.540 33.790 1.00 96.75 615 VAL A CA 1
ATOM 4747 C C . VAL A 1 615 ? -17.912 16.399 32.894 1.00 96.75 615 VAL A C 1
ATOM 4749 O O . VAL A 1 615 ? -18.751 17.288 32.844 1.00 96.75 615 VAL A O 1
ATOM 4752 N N . VAL A 1 616 ? -18.025 15.256 32.222 1.00 96.19 616 VAL A N 1
ATOM 4753 C CA . VAL A 1 616 ? -19.185 14.869 31.416 1.00 96.19 616 VAL A CA 1
ATOM 4754 C C . VAL A 1 616 ? -19.663 13.497 31.855 1.00 96.19 616 VAL A C 1
ATOM 4756 O O . VAL A 1 616 ? -18.884 12.545 31.842 1.00 96.19 616 VAL A O 1
ATOM 4759 N N . ALA A 1 617 ? -20.953 13.368 32.147 1.00 96.19 617 ALA A N 1
ATOM 4760 C CA . ALA A 1 617 ? -21.623 12.083 32.302 1.00 96.19 617 ALA A CA 1
ATOM 4761 C C . ALA A 1 617 ? -22.774 11.974 31.302 1.00 96.19 617 ALA A C 1
ATOM 4763 O O . ALA A 1 617 ? -23.523 12.929 31.118 1.00 96.19 617 ALA A O 1
ATOM 4764 N N . SER A 1 618 ? -22.936 10.823 30.650 1.00 96.19 618 SER A N 1
ATOM 4765 C CA . SER A 1 618 ? -24.111 10.577 29.811 1.00 96.19 618 SER A CA 1
ATOM 4766 C C . SER A 1 618 ? -24.538 9.120 29.812 1.00 96.19 618 SER A C 1
ATOM 4768 O O . SER A 1 618 ? -23.699 8.223 29.915 1.00 96.19 618 SER A O 1
ATOM 4770 N N . ALA A 1 619 ? -25.838 8.902 29.647 1.00 97.12 619 ALA A N 1
ATOM 4771 C CA . ALA A 1 619 ? -26.463 7.605 29.464 1.00 97.12 619 ALA A CA 1
ATOM 4772 C C . ALA A 1 619 ? -27.354 7.623 28.213 1.00 97.12 619 ALA A C 1
ATOM 4774 O O . ALA A 1 619 ? -28.041 8.605 27.939 1.00 97.12 619 ALA A O 1
ATOM 4775 N N . GLN A 1 620 ? -27.325 6.543 27.444 1.00 97.38 620 GLN A N 1
ATOM 4776 C CA . GLN A 1 620 ? -28.078 6.380 26.204 1.00 97.38 620 GLN A CA 1
ATOM 4777 C C . GLN A 1 620 ? -28.705 4.990 26.177 1.00 97.38 620 GLN A C 1
ATOM 4779 O O . GLN A 1 620 ? -28.057 4.007 26.546 1.00 97.38 620 GLN A O 1
ATOM 4784 N N . GLY A 1 621 ? -29.946 4.907 25.710 1.00 97.88 621 GLY A N 1
ATOM 4785 C CA . GLY A 1 621 ? -30.641 3.652 25.459 1.00 97.88 621 GLY A CA 1
ATOM 4786 C C . GLY A 1 621 ? -31.207 3.619 24.047 1.00 97.88 621 GLY A C 1
ATOM 4787 O O . GLY A 1 621 ? -31.836 4.579 23.614 1.00 97.88 621 GLY A O 1
ATOM 4788 N N . GLU A 1 622 ? -31.001 2.510 23.341 1.00 97.19 622 GLU A N 1
ATOM 4789 C CA . GLU A 1 622 ? -31.534 2.272 22.001 1.00 97.19 622 GLU A CA 1
ATOM 4790 C C . GLU A 1 622 ? -32.249 0.921 21.935 1.00 97.19 622 GLU A C 1
ATOM 4792 O O . GLU A 1 622 ? -31.665 -0.118 22.248 1.00 97.19 622 GLU A O 1
ATOM 4797 N N . VAL A 1 623 ? -33.490 0.911 21.456 1.00 97.50 623 VAL A N 1
ATOM 4798 C CA . VAL A 1 623 ? -34.185 -0.312 21.047 1.00 97.50 623 VAL A CA 1
ATOM 4799 C C . VAL A 1 623 ? -34.015 -0.465 19.544 1.00 97.50 623 VAL A C 1
ATOM 4801 O O . VAL A 1 623 ? -34.515 0.350 18.772 1.00 97.50 623 VAL A O 1
ATOM 4804 N N . ARG A 1 624 ? -33.307 -1.517 19.131 1.00 95.38 624 ARG A N 1
ATOM 4805 C CA . ARG A 1 624 ? -33.011 -1.854 17.734 1.00 95.38 624 ARG A CA 1
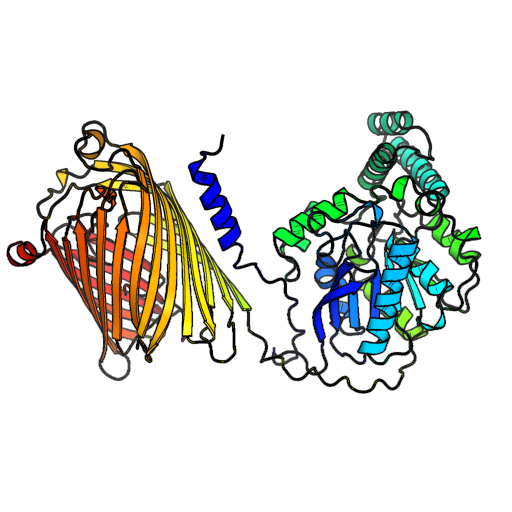ATOM 4806 C C . ARG A 1 624 ? -33.892 -3.029 17.313 1.00 95.38 624 ARG A C 1
ATOM 4808 O O . ARG A 1 624 ? -33.889 -4.054 17.992 1.00 95.38 624 ARG A O 1
ATOM 4815 N N . PHE A 1 625 ? -34.630 -2.907 16.213 1.00 94.31 625 PHE A N 1
ATOM 4816 C CA . PHE A 1 625 ? -35.608 -3.911 15.772 1.00 94.31 625 PHE A CA 1
ATOM 4817 C C . PHE A 1 625 ? -35.629 -4.067 14.242 1.00 94.31 625 PHE A C 1
ATOM 4819 O O . PHE A 1 625 ? -35.294 -3.127 13.518 1.00 94.31 625 PHE A O 1
ATOM 4826 N N . PRO A 1 626 ? -35.984 -5.247 13.704 1.00 92.62 626 PRO A N 1
ATOM 4827 C CA . PRO A 1 626 ? -36.164 -5.420 12.264 1.00 92.62 626 PRO A CA 1
ATOM 4828 C C . PRO A 1 626 ? -37.437 -4.709 11.783 1.00 92.62 626 PRO A C 1
ATOM 4830 O O . PRO A 1 626 ? -38.419 -4.635 12.517 1.00 92.62 626 PRO A O 1
ATOM 4833 N N . VAL A 1 627 ? -37.438 -4.229 10.538 1.00 93.69 627 VAL A N 1
ATOM 4834 C CA . VAL A 1 627 ? -38.636 -3.670 9.886 1.00 93.69 627 VAL A CA 1
ATOM 4835 C C . VAL A 1 627 ? -39.051 -4.573 8.729 1.00 93.69 627 VAL A C 1
ATOM 4837 O O . VAL A 1 627 ? -40.084 -5.229 8.793 1.00 93.69 627 VAL A O 1
ATOM 4840 N N . TRP A 1 628 ? -38.223 -4.663 7.687 1.00 89.94 628 TRP A N 1
ATOM 4841 C CA . TRP A 1 628 ? -38.471 -5.519 6.526 1.00 89.94 628 TRP A CA 1
ATOM 4842 C C . TRP A 1 628 ? -37.175 -5.747 5.747 1.00 89.94 628 TRP A C 1
ATOM 4844 O O . TRP A 1 628 ? -36.403 -4.817 5.525 1.00 89.94 628 TRP A O 1
ATOM 4854 N N . TRP A 1 629 ? -36.924 -6.979 5.298 1.00 87.62 629 TRP A N 1
ATOM 4855 C CA . TRP A 1 629 ? -35.751 -7.324 4.484 1.00 87.62 629 TRP A CA 1
ATOM 4856 C C . TRP A 1 629 ? -34.402 -6.901 5.122 1.00 87.62 629 TRP A C 1
ATOM 4858 O O . TRP A 1 629 ? -33.957 -7.470 6.123 1.00 87.62 629 TRP A O 1
ATOM 4868 N N . ARG A 1 630 ? -33.684 -5.952 4.514 1.00 87.50 630 ARG A N 1
ATOM 4869 C CA . ARG A 1 630 ? -32.414 -5.389 5.000 1.00 87.50 630 ARG A CA 1
ATOM 4870 C C . ARG A 1 630 ? -32.623 -4.123 5.835 1.00 87.50 630 ARG A C 1
ATOM 4872 O O . ARG A 1 630 ? -31.635 -3.584 6.326 1.00 87.50 630 ARG A O 1
ATOM 4879 N N . LEU A 1 631 ? -33.868 -3.682 6.010 1.00 92.06 631 LEU A N 1
ATOM 4880 C CA . LEU A 1 631 ? -34.249 -2.503 6.772 1.00 92.06 631 LEU A CA 1
ATOM 4881 C C . LEU A 1 631 ? -34.535 -2.859 8.239 1.00 92.06 631 LEU A C 1
ATOM 4883 O O . LEU A 1 631 ? -35.316 -3.766 8.539 1.00 92.06 631 LEU A O 1
ATOM 4887 N N . GLY A 1 632 ? -33.913 -2.119 9.148 1.00 93.62 632 GLY A N 1
ATOM 4888 C CA . GLY A 1 632 ? -34.194 -2.114 10.581 1.00 93.62 632 GLY A CA 1
ATOM 4889 C C . GLY A 1 632 ? -34.543 -0.711 11.069 1.00 93.62 632 GLY A C 1
ATOM 4890 O O . GLY A 1 632 ? -34.276 0.276 10.384 1.00 93.62 632 GLY A O 1
ATOM 4891 N N . GLY A 1 633 ? -35.135 -0.639 12.253 1.00 95.50 633 GLY A N 1
ATOM 4892 C CA . GLY A 1 633 ? -35.488 0.588 12.947 1.00 95.50 633 GLY A CA 1
ATOM 4893 C C . GLY A 1 633 ? -34.775 0.684 14.290 1.00 95.50 633 GLY A C 1
ATOM 4894 O O . GLY A 1 633 ? -34.393 -0.328 14.886 1.00 95.50 633 GLY A O 1
ATOM 4895 N N . VAL A 1 634 ? -34.589 1.914 14.754 1.00 96.81 634 VAL A N 1
ATOM 4896 C CA . VAL A 1 634 ? -34.105 2.223 16.099 1.00 96.81 634 VAL A CA 1
ATOM 4897 C C . VAL A 1 634 ? -34.997 3.292 16.710 1.00 96.81 634 VAL A C 1
ATOM 4899 O O . VAL A 1 634 ? -35.343 4.259 16.037 1.00 96.81 634 VAL A O 1
ATOM 4902 N N . ALA A 1 635 ? -35.339 3.130 17.983 1.00 97.81 635 ALA A N 1
ATOM 4903 C CA . ALA A 1 635 ? -35.870 4.194 18.829 1.00 97.81 635 ALA A CA 1
ATOM 4904 C C . ALA A 1 635 ? -34.903 4.399 19.995 1.00 97.81 635 ALA A C 1
ATOM 4906 O O . ALA A 1 635 ? -34.438 3.417 20.579 1.00 97.81 635 ALA A O 1
ATOM 4907 N N . PHE A 1 636 ? -34.570 5.644 20.318 1.00 97.69 636 PHE A N 1
ATOM 4908 C CA . PHE A 1 636 ? -33.553 5.934 21.320 1.00 97.69 636 PHE A CA 1
ATOM 4909 C C . PHE A 1 636 ? -33.886 7.139 22.193 1.00 97.69 636 PHE A C 1
ATOM 4911 O O . PHE A 1 636 ? -34.620 8.043 21.793 1.00 97.69 636 PHE A O 1
ATOM 4918 N N . GLY A 1 637 ? -33.311 7.132 23.392 1.00 98.00 637 GLY A N 1
ATOM 4919 C CA . GLY A 1 637 ? -33.386 8.209 24.370 1.00 98.00 637 GLY A CA 1
ATOM 4920 C C . GLY A 1 637 ? -32.046 8.383 25.072 1.00 98.00 637 GLY A C 1
ATOM 4921 O O . GLY A 1 637 ? -31.323 7.414 25.321 1.00 98.00 637 GLY A O 1
ATOM 4922 N N . GLU A 1 638 ? -31.696 9.630 25.355 1.00 96.75 638 GLU A N 1
ATOM 4923 C CA . GLU A 1 638 ? -30.371 10.018 25.815 1.00 96.75 638 GLU A CA 1
ATOM 4924 C C . GLU A 1 638 ? -30.474 11.108 26.873 1.00 96.75 638 GLU A C 1
ATOM 4926 O O . GLU A 1 638 ? -31.312 12.006 26.793 1.00 96.75 638 GLU A O 1
ATOM 4931 N N . VAL A 1 639 ? -29.594 11.029 27.863 1.00 96.25 639 VAL A N 1
ATOM 4932 C CA . VAL A 1 639 ? -29.450 12.024 28.918 1.00 96.25 639 VAL A CA 1
ATOM 4933 C C . VAL A 1 639 ? -27.970 12.281 29.150 1.00 96.25 639 VAL A C 1
ATOM 4935 O O . VAL A 1 639 ? -27.163 11.349 29.181 1.00 96.25 639 VAL A O 1
ATOM 4938 N N . GLY A 1 640 ? -27.584 13.539 29.302 1.00 95.12 640 GLY A N 1
ATOM 4939 C CA . GLY A 1 640 ? -26.198 13.907 29.537 1.00 95.12 640 GLY A CA 1
ATOM 4940 C C . GLY A 1 640 ? -26.065 15.216 30.288 1.00 95.12 640 GLY A C 1
ATOM 4941 O O . GLY A 1 640 ? -26.915 16.092 30.199 1.00 95.12 640 GLY A O 1
ATOM 4942 N N . GLN A 1 641 ? -24.986 15.346 31.043 1.00 95.12 641 GLN A N 1
ATOM 4943 C CA . GLN A 1 641 ? -24.712 16.523 31.846 1.00 95.12 641 GLN A CA 1
ATOM 4944 C C . GLN A 1 641 ? -23.222 16.827 31.863 1.00 95.12 641 GLN A C 1
ATOM 4946 O O . GLN A 1 641 ? -22.387 15.917 31.841 1.00 95.12 641 GLN A O 1
ATOM 4951 N N . VAL A 1 642 ? -22.915 18.120 31.913 1.00 95.00 642 VAL A N 1
ATOM 4952 C CA . VAL A 1 642 ? -21.564 18.645 32.093 1.00 95.00 642 VAL A CA 1
ATOM 4953 C C . VAL A 1 642 ? -21.483 19.368 33.436 1.00 95.00 642 VAL A C 1
ATOM 4955 O O . VAL A 1 642 ? -22.491 19.905 33.898 1.00 95.00 642 VAL A O 1
ATOM 4958 N N . ALA A 1 643 ? -20.320 19.353 34.079 1.00 95.25 643 ALA A N 1
ATOM 4959 C CA . ALA A 1 643 ? -20.094 20.073 35.327 1.00 95.25 643 ALA A CA 1
ATOM 4960 C C . ALA A 1 643 ? -18.607 20.411 35.541 1.00 95.25 643 ALA A C 1
ATOM 4962 O O . ALA A 1 643 ? -17.736 19.676 35.056 1.00 95.25 643 ALA A O 1
ATOM 4963 N N . PRO A 1 644 ? -18.294 21.429 36.364 1.00 93.12 644 PRO A N 1
ATOM 4964 C CA . PRO A 1 644 ? -16.917 21.749 36.739 1.00 93.12 644 PRO A CA 1
ATOM 4965 C C . PRO A 1 644 ? -16.254 20.654 37.588 1.00 93.12 644 PRO A C 1
ATOM 4967 O O . PRO A 1 644 ? -15.028 20.497 37.573 1.00 93.12 644 PRO A O 1
ATOM 4970 N N . ARG A 1 645 ? -17.052 19.894 38.355 1.00 92.00 645 ARG A N 1
ATOM 4971 C CA . ARG A 1 645 ? -16.596 18.823 39.257 1.00 92.00 645 ARG A CA 1
ATOM 4972 C C . ARG A 1 645 ? -17.555 17.638 39.261 1.00 92.00 645 ARG A C 1
ATOM 4974 O O . ARG A 1 645 ? -18.752 17.785 39.049 1.00 92.00 645 ARG A O 1
ATOM 4981 N N . LEU A 1 646 ? -17.034 16.456 39.601 1.00 89.12 646 LEU A N 1
ATOM 4982 C CA . LEU A 1 646 ? -17.808 15.208 39.616 1.00 89.12 646 LEU A CA 1
ATOM 4983 C C . LEU A 1 646 ? -19.014 15.261 40.571 1.00 89.12 646 LEU A C 1
ATOM 4985 O O . LEU A 1 646 ? -20.080 14.763 40.229 1.00 89.12 646 LEU A O 1
ATOM 4989 N N . GLY A 1 647 ? -18.855 15.882 41.744 1.00 86.44 647 GLY A N 1
ATOM 4990 C CA . GLY A 1 647 ? -19.929 16.015 42.737 1.00 86.44 647 GLY A CA 1
ATOM 4991 C C . GLY A 1 647 ? -21.044 16.989 42.343 1.00 86.44 647 GLY A C 1
ATOM 4992 O O . GLY A 1 647 ? -22.102 16.961 42.955 1.00 86.44 647 GLY A O 1
ATOM 4993 N N . GLU A 1 648 ? -20.830 17.819 41.320 1.00 88.50 648 GLU A N 1
ATOM 4994 C CA . GLU A 1 648 ? -21.793 18.824 40.842 1.00 88.50 648 GLU A CA 1
ATOM 4995 C C . GLU A 1 648 ? -22.664 18.287 39.687 1.00 88.50 648 GLU A C 1
ATOM 4997 O O . GLU A 1 648 ? -23.564 18.964 39.194 1.00 88.50 648 GLU A O 1
ATOM 5002 N N . LEU A 1 649 ? -22.459 17.027 39.280 1.00 86.06 649 LEU A N 1
ATOM 5003 C CA . LEU A 1 649 ? -23.341 16.345 38.329 1.00 86.06 649 LEU A CA 1
ATOM 5004 C C . LEU A 1 649 ? -24.745 16.080 38.897 1.00 86.06 649 LEU A C 1
ATOM 5006 O O . LEU A 1 649 ? -25.670 15.852 38.132 1.00 86.06 649 LEU A O 1
ATOM 5010 N N . THR A 1 650 ? -24.935 16.077 40.218 1.00 74.56 650 THR A N 1
ATOM 5011 C CA . THR A 1 650 ? -26.237 15.769 40.840 1.00 74.56 650 THR A CA 1
ATOM 5012 C C . THR A 1 650 ? -27.131 16.992 41.034 1.00 74.56 650 THR A C 1
ATOM 5014 O O . THR A 1 650 ? -28.317 16.830 41.311 1.00 74.56 650 THR A O 1
ATOM 5017 N N . THR A 1 651 ? -26.584 18.204 40.910 1.00 68.69 651 THR A N 1
ATOM 5018 C CA . THR A 1 651 ? -27.283 19.463 41.220 1.00 68.69 651 THR A CA 1
ATOM 5019 C C . THR A 1 651 ? -27.713 20.248 39.981 1.00 68.69 651 THR A C 1
ATOM 5021 O O . THR A 1 651 ? -28.607 21.085 40.075 1.00 68.69 651 THR A O 1
ATOM 5024 N N . GLY A 1 652 ? -27.096 19.997 38.824 1.00 71.56 652 GLY A N 1
ATOM 5025 C CA . GLY A 1 652 ? -27.455 20.650 37.561 1.00 71.56 652 GLY A CA 1
ATOM 5026 C C . GLY A 1 652 ? -28.627 19.992 36.822 1.00 71.56 652 GLY A C 1
ATOM 5027 O O . GLY A 1 652 ? -29.073 18.894 37.152 1.00 71.56 652 GLY A O 1
ATOM 5028 N N . ARG A 1 653 ? -29.125 20.676 35.785 1.00 82.38 653 ARG A N 1
ATOM 5029 C CA . ARG A 1 653 ? -30.182 20.164 34.903 1.00 82.38 653 ARG A CA 1
ATOM 5030 C C . ARG A 1 653 ? -29.556 19.395 33.732 1.00 82.38 653 ARG A C 1
ATOM 5032 O O . ARG A 1 653 ? -28.837 20.012 32.947 1.00 82.38 653 ARG A O 1
ATOM 5039 N N . PRO A 1 654 ? -29.838 18.094 33.560 1.00 90.88 654 PRO A N 1
ATOM 5040 C CA . PRO A 1 654 ? -29.292 17.341 32.443 1.00 90.88 654 PRO A CA 1
ATOM 5041 C C . PRO A 1 654 ? -29.945 17.757 31.119 1.00 90.88 654 PRO A C 1
ATOM 5043 O O . PRO A 1 654 ? -31.129 18.099 31.058 1.00 90.88 654 PRO A O 1
ATOM 5046 N N . GLU A 1 655 ? -29.169 17.680 30.045 1.00 93.31 655 GLU A N 1
ATOM 5047 C CA . GLU A 1 655 ? -29.676 17.737 28.683 1.00 93.31 655 GLU A CA 1
ATOM 5048 C C . GLU A 1 655 ? -30.246 16.377 28.288 1.00 93.31 655 GLU A C 1
ATOM 5050 O O . GLU A 1 655 ? -29.715 15.327 28.654 1.00 93.31 655 GLU A O 1
ATOM 5055 N N . MET A 1 656 ? -31.340 16.402 27.535 1.00 95.06 656 MET A N 1
ATOM 5056 C CA . MET A 1 656 ? -32.054 15.205 27.112 1.00 95.06 656 MET A CA 1
ATOM 5057 C C . MET A 1 656 ? -32.369 15.282 25.629 1.00 95.06 656 MET A C 1
ATOM 5059 O O . MET A 1 656 ? -32.741 16.343 25.119 1.00 95.06 656 MET A O 1
ATOM 5063 N N . SER A 1 657 ? -32.278 14.144 24.955 1.00 96.50 657 SER A N 1
ATOM 5064 C CA . SER A 1 657 ? -32.775 13.996 23.596 1.00 96.50 657 SER A CA 1
ATOM 5065 C C . SER A 1 657 ? -33.428 12.643 23.377 1.00 96.50 657 SER A C 1
ATOM 5067 O O . SER A 1 657 ? -33.161 11.665 24.077 1.00 96.50 657 SER A O 1
ATOM 5069 N N . ALA A 1 658 ? -34.323 12.599 22.402 1.00 97.62 658 ALA A N 1
ATOM 5070 C CA . ALA A 1 658 ? -34.955 11.375 21.947 1.00 97.62 658 ALA A CA 1
ATOM 5071 C C . ALA A 1 658 ? -35.073 11.404 20.429 1.00 97.62 658 ALA A C 1
ATOM 5073 O O . ALA A 1 658 ? -35.119 12.467 19.802 1.00 97.62 658 ALA A O 1
ATOM 5074 N N . GLY A 1 659 ? -35.114 10.226 19.828 1.00 97.31 659 GLY A N 1
ATOM 5075 C CA . GLY A 1 659 ? -35.148 10.128 18.386 1.00 97.31 659 GLY A CA 1
ATOM 5076 C C . GLY A 1 659 ? -35.456 8.738 17.877 1.00 97.31 659 GLY A C 1
ATOM 5077 O O . GLY A 1 659 ? -35.639 7.776 18.628 1.00 97.31 659 GLY A O 1
ATOM 5078 N N . GLY A 1 660 ? -35.517 8.663 16.558 1.00 97.25 660 GLY A N 1
ATOM 5079 C CA . GLY A 1 660 ? -35.718 7.431 15.826 1.00 97.25 660 GLY A CA 1
ATOM 5080 C C . GLY A 1 660 ? -34.832 7.393 14.595 1.00 97.25 660 GLY A C 1
ATOM 5081 O O . GLY A 1 660 ? -34.355 8.422 14.113 1.00 97.25 660 GLY A O 1
ATOM 5082 N N . GLY A 1 661 ? -34.603 6.194 14.081 1.00 96.00 661 GLY A N 1
ATOM 5083 C CA . GLY A 1 661 ? -33.749 6.020 12.924 1.00 96.00 661 GLY A CA 1
ATOM 5084 C C . GLY A 1 661 ? -34.009 4.751 12.141 1.00 96.00 661 GLY A C 1
ATOM 5085 O O . GLY A 1 661 ? -34.636 3.806 12.616 1.00 96.00 661 GLY A O 1
ATOM 5086 N N . LEU A 1 662 ? -33.492 4.741 10.919 1.00 95.25 662 LEU A N 1
ATOM 5087 C CA . LEU A 1 662 ? -33.505 3.615 10.002 1.00 95.25 662 LEU A CA 1
ATOM 5088 C C . LEU A 1 662 ? -32.097 3.048 9.846 1.00 95.25 662 LEU A C 1
ATOM 5090 O O . LEU A 1 662 ? -31.086 3.755 9.931 1.00 95.25 662 LEU A O 1
ATOM 5094 N N . ARG A 1 663 ? -32.030 1.742 9.617 1.00 92.88 663 ARG A N 1
ATOM 5095 C CA . ARG A 1 663 ? -30.797 0.996 9.388 1.00 92.88 663 ARG A CA 1
ATOM 5096 C C . ARG A 1 663 ? -30.921 0.196 8.109 1.00 92.88 663 ARG A C 1
ATOM 5098 O O . ARG A 1 663 ? -31.828 -0.620 8.002 1.00 92.88 663 ARG A O 1
ATOM 5105 N N . PHE A 1 664 ? -29.997 0.369 7.172 1.00 88.44 664 PHE A N 1
ATOM 5106 C CA . PHE A 1 664 ? -29.925 -0.471 5.978 1.00 88.44 664 PHE A CA 1
ATOM 5107 C C . PHE A 1 664 ? -28.699 -1.382 6.036 1.00 88.44 664 PHE A C 1
ATOM 5109 O O . PHE A 1 664 ? -27.557 -0.927 6.125 1.00 88.44 664 PHE A O 1
ATOM 5116 N N . ARG A 1 665 ? -28.937 -2.692 6.007 1.00 84.62 665 ARG A N 1
ATOM 5117 C CA . ARG A 1 665 ? -27.911 -3.729 6.129 1.00 84.62 665 ARG A CA 1
ATOM 5118 C C . ARG A 1 665 ? -27.232 -3.995 4.782 1.00 84.62 665 ARG A C 1
ATOM 5120 O O . ARG A 1 665 ? -27.873 -4.477 3.851 1.00 84.62 665 ARG A O 1
ATOM 5127 N N . LEU A 1 666 ? -25.922 -3.752 4.699 1.00 72.81 666 LEU A N 1
ATOM 5128 C CA . LEU A 1 666 ? -25.135 -3.954 3.472 1.00 72.81 666 LEU A CA 1
ATOM 5129 C C . LEU A 1 666 ? -24.801 -5.439 3.198 1.00 72.81 666 LEU A C 1
ATOM 5131 O O . LEU A 1 666 ? -24.644 -5.834 2.046 1.00 72.81 666 LEU A O 1
ATOM 5135 N N . GLY A 1 667 ? -24.783 -6.283 4.235 1.00 67.44 667 GLY A N 1
ATOM 5136 C CA . GLY A 1 667 ? -24.500 -7.725 4.186 1.00 67.44 667 GLY A CA 1
ATOM 5137 C C . GLY A 1 667 ? -24.749 -8.382 5.551 1.00 67.44 667 GLY A C 1
ATOM 5138 O O . GLY A 1 667 ? -25.090 -7.677 6.499 1.00 67.44 667 GLY A O 1
ATOM 5139 N N . GLN A 1 668 ? -24.620 -9.710 5.675 1.00 57.56 668 GLN A N 1
ATOM 5140 C CA . GLN A 1 668 ? -24.905 -10.397 6.950 1.00 57.56 668 GLN A CA 1
ATOM 5141 C C . GLN A 1 668 ? -23.969 -9.937 8.087 1.00 57.56 668 GLN A C 1
ATOM 5143 O O . GLN A 1 668 ? -24.477 -9.603 9.153 1.00 57.56 668 GLN A O 1
ATOM 5148 N N . ASP A 1 669 ? -22.675 -9.747 7.801 1.00 56.94 669 ASP A N 1
ATOM 5149 C CA . ASP A 1 669 ? -21.653 -9.306 8.773 1.00 56.94 669 ASP A CA 1
ATOM 5150 C C . ASP A 1 669 ? -21.056 -7.917 8.470 1.00 56.94 669 ASP A C 1
ATOM 5152 O O . ASP A 1 669 ? -19.997 -7.552 8.975 1.00 56.94 669 ASP A O 1
ATOM 5156 N N . ALA A 1 670 ? -21.711 -7.126 7.618 1.00 62.53 670 ALA A N 1
ATOM 5157 C CA . ALA A 1 670 ? -21.213 -5.811 7.209 1.00 62.53 670 ALA A CA 1
ATOM 5158 C C . ALA A 1 670 ? -21.718 -4.681 8.122 1.00 62.53 670 ALA A C 1
ATOM 5160 O O . ALA A 1 670 ? -22.701 -4.836 8.849 1.00 62.53 670 ALA A O 1
ATOM 5161 N N . ALA A 1 671 ? -21.091 -3.505 8.042 1.00 70.31 671 ALA A N 1
ATOM 5162 C CA . ALA A 1 671 ? -21.628 -2.291 8.652 1.00 70.31 671 ALA A CA 1
ATOM 5163 C C . ALA A 1 671 ? -23.006 -1.917 8.057 1.00 70.31 671 ALA A C 1
ATOM 5165 O O . ALA A 1 671 ? -23.367 -2.327 6.948 1.00 70.31 671 ALA A O 1
ATOM 5166 N N . ARG A 1 672 ? -23.795 -1.138 8.804 1.00 81.75 672 ARG A N 1
ATOM 5167 C CA . ARG A 1 672 ? -25.120 -0.656 8.384 1.00 81.75 672 ARG A CA 1
ATOM 5168 C C . ARG A 1 672 ? -25.051 0.815 8.007 1.00 81.75 672 ARG A C 1
ATOM 5170 O O . ARG A 1 672 ? -24.346 1.571 8.665 1.00 81.75 672 ARG A O 1
ATOM 5177 N N . ILE A 1 673 ? -25.813 1.230 7.002 1.00 85.06 673 ILE A N 1
ATOM 5178 C CA . ILE A 1 673 ? -26.097 2.656 6.810 1.00 85.06 673 ILE A CA 1
ATOM 5179 C C . ILE A 1 673 ? -27.107 3.062 7.885 1.00 85.06 673 ILE A C 1
ATOM 5181 O O . ILE A 1 673 ? -28.127 2.390 8.052 1.00 85.06 673 ILE A O 1
ATOM 5185 N N . ARG A 1 674 ? -26.807 4.132 8.615 1.00 92.44 674 ARG A N 1
ATOM 5186 C CA . ARG A 1 674 ? -27.604 4.702 9.702 1.00 92.44 674 ARG A CA 1
ATOM 5187 C C . ARG A 1 674 ? -28.184 6.035 9.253 1.00 92.44 674 ARG A C 1
ATOM 5189 O O . ARG A 1 674 ? -27.443 6.905 8.817 1.00 92.44 674 ARG A O 1
ATOM 5196 N N . VAL A 1 675 ? -29.499 6.179 9.388 1.00 93.75 675 VAL A N 1
ATOM 5197 C CA . VAL A 1 675 ? -30.212 7.454 9.276 1.00 93.75 675 VAL A CA 1
ATOM 5198 C C . VAL A 1 675 ? -30.902 7.695 10.608 1.00 93.75 675 VAL A C 1
ATOM 5200 O O . VAL A 1 675 ? -31.793 6.927 10.943 1.00 93.75 675 VAL A O 1
ATOM 5203 N N . ASP A 1 676 ? -30.503 8.709 11.366 1.00 96.00 676 ASP A N 1
ATOM 5204 C CA . ASP A 1 676 ? -31.121 9.067 12.648 1.00 96.00 676 ASP A CA 1
ATOM 5205 C C . ASP A 1 676 ? -31.683 10.484 12.590 1.00 96.00 676 ASP A C 1
ATOM 5207 O O . ASP A 1 676 ? -31.042 11.389 12.058 1.00 96.00 676 ASP A O 1
ATOM 5211 N N . TYR A 1 677 ? -32.849 10.686 13.195 1.00 96.00 677 TYR A N 1
ATOM 5212 C CA . TYR A 1 677 ? -33.378 12.002 13.515 1.00 96.00 677 TYR A CA 1
ATOM 5213 C C . TYR A 1 677 ? -33.620 12.089 15.018 1.00 96.00 677 TYR A C 1
ATOM 5215 O O . TYR A 1 677 ? -34.274 11.220 15.600 1.00 96.00 677 TYR A O 1
ATOM 5223 N N . ALA A 1 678 ? -33.081 13.128 15.645 1.00 96.50 678 ALA A N 1
ATOM 5224 C CA . ALA A 1 678 ? -33.191 13.346 17.079 1.00 96.50 678 ALA A CA 1
ATOM 5225 C C . ALA A 1 678 ? -33.639 14.770 17.383 1.00 96.50 678 ALA A C 1
ATOM 5227 O O . ALA A 1 678 ? -33.258 15.714 16.689 1.00 96.50 678 ALA A O 1
ATOM 5228 N N . VAL A 1 679 ? -34.410 14.910 18.456 1.00 95.06 679 VAL A N 1
ATOM 5229 C CA . VAL A 1 679 ? -34.885 16.186 18.985 1.00 95.06 679 VAL A CA 1
ATOM 5230 C C . VAL A 1 679 ? -34.469 16.285 20.447 1.00 95.06 679 VAL A C 1
ATOM 5232 O O . VAL A 1 679 ? -34.619 15.338 21.221 1.00 95.06 679 VAL A O 1
ATOM 5235 N N . GLY A 1 680 ? -33.940 17.442 20.815 1.00 91.62 680 GLY A N 1
ATOM 5236 C CA . GLY A 1 680 ? -33.615 17.825 22.177 1.00 91.62 680 GLY A CA 1
ATOM 5237 C C . GLY A 1 680 ? -34.120 19.231 22.475 1.00 91.62 680 GLY A C 1
ATOM 5238 O O . GLY A 1 680 ? -34.726 19.895 21.636 1.00 91.62 680 GLY A O 1
ATOM 5239 N N . ARG A 1 681 ? -33.857 19.714 23.688 1.00 84.56 681 ARG A N 1
ATOM 5240 C CA . ARG A 1 681 ? -34.333 21.037 24.119 1.00 84.56 681 ARG A CA 1
ATOM 5241 C C . ARG A 1 681 ? -33.672 22.187 23.353 1.00 84.56 681 ARG A C 1
ATOM 5243 O O . ARG A 1 681 ? -34.324 23.195 23.119 1.00 84.56 681 ARG A O 1
ATOM 5250 N N . LYS A 1 682 ? -32.395 22.036 22.987 1.00 77.94 682 LYS A N 1
ATOM 5251 C CA . LYS A 1 682 ? -31.598 23.061 22.286 1.00 77.94 682 LYS A CA 1
ATOM 5252 C C . LYS A 1 682 ? -31.488 22.812 20.773 1.00 77.94 682 LYS A C 1
ATOM 5254 O O . LYS A 1 682 ? -30.594 23.351 20.133 1.00 77.94 682 LYS A O 1
ATOM 5259 N N . GLY A 1 683 ? -32.346 21.965 20.193 1.00 81.75 683 GLY A N 1
ATOM 5260 C CA . GLY A 1 683 ? -32.363 21.760 18.744 1.00 81.75 683 GLY A CA 1
ATOM 5261 C C . GLY A 1 683 ? -32.783 20.370 18.279 1.00 81.75 683 GLY A C 1
ATOM 5262 O O . GLY A 1 683 ? -33.277 19.536 19.035 1.00 81.75 683 GLY A O 1
ATOM 5263 N N . SER A 1 684 ? -32.592 20.138 16.985 1.00 90.31 684 SER A N 1
ATOM 5264 C CA . SER A 1 684 ? -32.791 18.841 16.343 1.00 90.31 684 SER A CA 1
ATOM 5265 C C . SER A 1 684 ? -31.673 18.568 15.341 1.00 90.31 684 SER A C 1
ATOM 5267 O O . SER A 1 684 ? -30.994 19.488 14.879 1.00 90.31 684 SER A O 1
ATOM 5269 N N . GLY A 1 685 ? -31.471 17.297 15.002 1.00 89.56 685 GLY A N 1
ATOM 5270 C CA . GLY A 1 685 ? -30.401 16.872 14.107 1.00 89.56 685 GLY A CA 1
ATOM 5271 C C . GLY A 1 685 ? -30.807 15.677 13.258 1.00 89.56 685 GLY A C 1
ATOM 5272 O O . GLY A 1 685 ? -31.385 14.717 13.766 1.00 89.56 685 GLY A O 1
ATOM 5273 N N . LEU A 1 686 ? -30.476 15.745 11.967 1.00 89.31 686 LEU A N 1
ATOM 5274 C CA . LEU A 1 686 ? -30.517 14.621 11.035 1.00 89.31 686 LEU A CA 1
ATOM 5275 C C . LEU A 1 686 ? -29.089 14.114 10.825 1.00 89.31 686 LEU A C 1
ATOM 5277 O O . LEU A 1 686 ? -28.191 14.910 10.549 1.00 89.31 686 LEU A O 1
ATOM 5281 N N . TYR A 1 687 ? -28.901 12.801 10.906 1.00 90.25 687 TYR A N 1
ATOM 5282 C CA . TYR A 1 687 ? -27.606 12.145 10.774 1.00 90.25 687 TYR A CA 1
ATOM 5283 C C . TYR A 1 687 ? -27.699 11.015 9.753 1.00 90.25 687 TYR A C 1
ATOM 5285 O O . TYR A 1 687 ? -28.514 10.114 9.916 1.00 90.25 687 TYR A O 1
ATOM 5293 N N . LEU A 1 688 ? -26.849 11.034 8.729 1.00 85.94 688 LEU A N 1
ATOM 5294 C CA . LEU A 1 688 ? -26.638 9.920 7.800 1.00 85.94 688 LEU A CA 1
ATOM 5295 C C . LEU A 1 688 ? -25.196 9.445 7.976 1.00 85.94 688 LEU A C 1
ATOM 5297 O O . LEU A 1 688 ? -24.292 10.211 7.670 1.00 85.94 688 LEU A O 1
ATOM 5301 N N . THR A 1 689 ? -24.960 8.232 8.477 1.00 83.38 689 THR A N 1
ATOM 5302 C CA . THR A 1 689 ? -23.613 7.718 8.801 1.00 83.38 689 THR A CA 1
ATOM 5303 C C . THR A 1 689 ? -23.472 6.221 8.497 1.00 83.38 689 THR A C 1
ATOM 5305 O O . THR A 1 689 ? -24.442 5.543 8.157 1.00 83.38 689 THR A O 1
ATOM 5308 N N . LEU A 1 690 ? -22.258 5.676 8.633 1.00 80.25 690 LEU A N 1
ATOM 5309 C CA . LEU A 1 690 ? -21.985 4.236 8.576 1.00 80.25 690 LEU A CA 1
ATOM 5310 C C . LEU A 1 690 ? -21.745 3.690 9.996 1.00 80.25 690 LEU A C 1
ATOM 5312 O O . LEU A 1 690 ? -21.014 4.302 10.769 1.00 80.25 690 LEU A O 1
ATOM 5316 N N . GLY A 1 691 ? -22.331 2.538 10.326 1.00 83.06 691 GLY A N 1
ATOM 5317 C CA . GLY A 1 691 ? -22.235 1.897 11.643 1.00 83.06 691 GLY A CA 1
ATOM 5318 C C . GLY A 1 691 ? -23.300 2.354 12.649 1.00 83.06 691 GLY A C 1
ATOM 5319 O O . GLY A 1 691 ? -24.051 3.300 12.409 1.00 83.06 691 GLY A O 1
ATOM 5320 N N . GLU A 1 692 ? -23.384 1.657 13.785 1.00 86.44 692 GLU A N 1
ATOM 5321 C CA . GLU A 1 692 ? -24.246 2.043 14.915 1.00 86.44 692 GLU A CA 1
ATOM 5322 C C . GLU A 1 692 ? -23.619 3.204 15.716 1.00 86.44 692 GLU A C 1
ATOM 5324 O O . GLU A 1 692 ? -22.432 3.488 15.569 1.00 86.44 692 GLU A O 1
ATOM 5329 N N . ALA A 1 693 ? -24.400 3.902 16.551 1.00 83.56 693 ALA A N 1
ATOM 5330 C CA . ALA A 1 693 ? -23.881 5.002 17.382 1.00 83.56 693 ALA A CA 1
ATOM 5331 C C . ALA A 1 693 ? -22.894 4.523 18.462 1.00 83.56 693 ALA A C 1
ATOM 5333 O O . ALA A 1 693 ? -21.993 5.268 18.858 1.00 83.56 693 ALA A O 1
ATOM 5334 N N . PHE A 1 694 ? -23.059 3.280 18.937 1.00 82.31 694 PHE A N 1
ATOM 5335 C CA . PHE A 1 694 ? -22.171 2.620 19.894 1.00 82.31 694 PHE A CA 1
ATOM 5336 C C . PHE A 1 694 ? -22.383 1.105 20.000 1.00 82.31 694 PHE A C 1
ATOM 5338 O O . PHE A 1 694 ? -23.463 0.595 19.606 1.00 82.31 694 PHE A O 1
#

Radius of gyration: 32.91 Å; chains: 1; bounding box: 76×78×85 Å